Protein AF-A0AAV2HN20-F1 (afdb_monomer_lite)

InterPro domains:
  IPR001752 Kinesin motor domain [PF00225] (9-109)
  IPR001752 Kinesin motor domain [PR00380] (12-30)
  IPR001752 Kinesin motor domain [PR00380] (63-84)
  IPR001752 Kinesin motor domain [PS50067] (1-115)
  IPR027417 P-loop containing nucleoside triphosphate hydrolase [SSF52540] (7-183)
  IPR029329 Domain of unknown function DUF4472 [PF14739] (205-311)
  IPR036961 Kinesin motor domain superfamily [G3DSA:3.40.850.10] (2-135)
  IPR039873 Coiled-coil domain-containing protein 78 [PTHR22106] (111-597)

Foldseek 3Di:
DDDDDQDQPDDDDDDDDAPDLLLLLVPDDDPCVPDDPQNSQLSVLVLVQLQQQLVDVDLPDDGDLPSHPNSVVCVCQFAHADDHDDDDDDDPPDDPSSVVSVVVSVVSNVSHDYDHDRNGPVVVVVVVVVVVVVVCVVPDDDDDDDDDDDDDDDDPPVCVVVVVVVVVVVVVVVVVVVVVVVVVVVVVVVVVVVVVVVVVVVVVVVVVVVVVVVVVVVVVVVVVVVVVVVVVVVVVVVVVVVVVVVVVVVVVVVVVVVVVVVVVVVVVVVVVVVVVVVVVVVVVVVVVVVVVVVVVVVVVVVVVVVVVVVVVVVVVVVVVVVVVCVVVVDPDDDDDDDVVVVVVVVVVVVVVVVVPPPPPCVVPPHPVVVVVVVVVVVVVVVVVVVVVVVVVVVVVVVVVVVVVVVVVVVVVVVVVVVVVVVVVVVVVVVVVVVVVVVVVVVVVVVVVVVVVVVVVVLVVVVVVLVVVVVVVVVVVVVVDPDDDDPVVVVVVVVVVVVVVVVVVVSVVVVVVVVVVVVVVVVVVLVVVVVVLVVVLVVLVVVLVVCVVVPDDPVVSDDDSVVSDDDPVNSQDPVNVVVVVVVVVVVVVVVVVVVVVVVVVVVVVVD

Structure (mmCIF, N/CA/C/O backbone):
data_AF-A0AAV2HN20-F1
#
_entry.id   AF-A0AAV2HN20-F1
#
loop_
_atom_site.group_PDB
_atom_site.id
_atom_site.type_symbol
_atom_site.label_atom_id
_atom_site.label_alt_id
_atom_site.label_comp_id
_atom_site.label_asym_id
_atom_site.label_entity_id
_atom_site.label_seq_id
_atom_site.pdbx_PDB_ins_code
_atom_site.Cartn_x
_atom_site.Cartn_y
_atom_site.Cartn_z
_atom_site.occupancy
_atom_site.B_iso_or_equiv
_atom_site.auth_seq_id
_atom_site.auth_comp_id
_atom_site.auth_asym_id
_atom_site.auth_atom_id
_atom_site.pdbx_PDB_model_num
ATOM 1 N N . SER A 1 1 ? -51.732 -36.218 6.509 1.00 45.31 1 SER A N 1
ATOM 2 C CA . SER A 1 1 ? -50.480 -36.840 6.029 1.00 45.31 1 SER A CA 1
ATOM 3 C C . SER A 1 1 ? -49.815 -35.878 5.059 1.00 45.31 1 SER A C 1
ATOM 5 O O . SER A 1 1 ? -50.533 -35.142 4.400 1.00 45.31 1 SER A O 1
ATOM 7 N N . VAL A 1 2 ? -48.475 -35.893 5.000 1.00 34.56 2 VAL A N 1
ATOM 8 C CA . VAL A 1 2 ? -47.577 -34.918 4.336 1.00 34.56 2 VAL A CA 1
ATOM 9 C C . VAL A 1 2 ? -47.455 -33.627 5.166 1.00 34.56 2 VAL A C 1
ATOM 11 O O . VAL A 1 2 ? -48.389 -32.851 5.270 1.00 34.56 2 VAL A O 1
ATOM 14 N N . GLY A 1 3 ? -46.395 -33.417 5.944 1.00 40.66 3 GLY A N 1
ATOM 15 C CA . GLY A 1 3 ? -44.999 -33.417 5.496 1.00 40.66 3 GLY A CA 1
ATOM 16 C C . GLY A 1 3 ? -44.510 -31.980 5.277 1.00 40.66 3 GLY A C 1
ATOM 17 O O . GLY A 1 3 ? -43.814 -31.716 4.305 1.00 40.66 3 GLY A O 1
ATOM 18 N N . GLY A 1 4 ? -44.934 -31.032 6.124 1.00 44.78 4 GLY A N 1
ATOM 19 C CA . GLY A 1 4 ? -44.390 -29.680 6.102 1.00 44.78 4 GLY A CA 1
ATOM 20 C C . GLY A 1 4 ? -42.937 -29.755 6.539 1.00 44.78 4 GLY A C 1
ATOM 21 O O . GLY A 1 4 ? -42.675 -30.048 7.703 1.00 44.78 4 GLY A O 1
ATOM 22 N N . ASN A 1 5 ? -42.013 -29.567 5.595 1.00 54.75 5 ASN A N 1
ATOM 23 C CA . ASN A 1 5 ? -40.587 -29.516 5.894 1.00 54.75 5 ASN A CA 1
ATOM 24 C C . ASN A 1 5 ? -40.369 -28.544 7.063 1.00 54.75 5 ASN A C 1
ATOM 26 O O . ASN A 1 5 ? -40.836 -27.402 6.969 1.00 54.75 5 ASN A O 1
ATOM 30 N N . PRO A 1 6 ? -39.707 -28.971 8.153 1.00 59.03 6 PRO A N 1
ATOM 31 C CA . PRO A 1 6 ? -39.421 -28.080 9.262 1.00 59.03 6 PRO A CA 1
ATOM 32 C C . PRO A 1 6 ? -38.609 -26.903 8.720 1.00 59.03 6 PRO A C 1
ATOM 34 O O . PRO A 1 6 ? -37.521 -27.085 8.170 1.00 59.03 6 PRO A O 1
ATOM 37 N N . GLN A 1 7 ? -39.176 -25.697 8.792 1.00 63.41 7 GLN A N 1
ATOM 38 C CA . GLN A 1 7 ? -38.479 -24.512 8.313 1.00 63.41 7 GLN A CA 1
ATOM 39 C C . GLN A 1 7 ? -37.255 -24.279 9.209 1.00 63.41 7 GLN A C 1
ATOM 41 O O . GLN A 1 7 ? -37.402 -24.233 10.436 1.00 63.41 7 GLN A O 1
ATOM 46 N N . PRO A 1 8 ? -36.045 -24.163 8.632 1.00 68.31 8 PRO A N 1
ATOM 47 C CA . PRO A 1 8 ? -34.838 -23.951 9.412 1.00 68.31 8 PRO A CA 1
ATOM 48 C C . PRO A 1 8 ? -34.942 -22.607 10.139 1.00 68.31 8 PRO A C 1
ATOM 50 O O . PRO A 1 8 ? -35.094 -21.560 9.515 1.00 68.31 8 PRO A O 1
ATOM 53 N N . TYR A 1 9 ? -34.858 -22.641 11.468 1.00 74.44 9 TYR A N 1
ATOM 54 C CA . TYR A 1 9 ? -34.962 -21.456 12.320 1.00 74.44 9 TYR A CA 1
ATOM 55 C C . TYR A 1 9 ? -33.656 -20.654 12.324 1.00 74.44 9 TYR A C 1
ATOM 57 O O . TYR A 1 9 ? -33.670 -19.426 12.391 1.00 74.44 9 TYR A O 1
ATOM 65 N N . LYS A 1 10 ? -32.507 -21.342 12.267 1.00 80.56 10 LYS A N 1
ATOM 66 C CA . LYS A 1 10 ? -31.189 -20.700 12.336 1.00 80.56 10 LYS A CA 1
ATOM 67 C C . LYS A 1 10 ? -30.100 -21.540 11.669 1.00 80.56 10 LYS A C 1
ATOM 69 O O . LYS A 1 10 ? -29.897 -22.693 12.035 1.00 80.56 10 LYS A O 1
ATOM 74 N N . SER A 1 11 ? -29.340 -20.933 10.761 1.00 87.12 11 SER A N 1
ATOM 75 C CA . SER A 1 11 ? -28.093 -21.498 10.229 1.00 87.12 11 SER A CA 1
ATOM 76 C C . SER A 1 11 ? -26.900 -20.657 10.686 1.00 87.12 11 SER A C 1
ATOM 78 O O . SER A 1 11 ? -27.035 -19.447 10.878 1.00 87.12 11 SER A O 1
ATOM 80 N N . ARG A 1 12 ? -25.743 -21.290 10.897 1.00 88.69 12 ARG A N 1
ATOM 81 C CA . ARG A 1 12 ? -24.490 -20.616 11.257 1.00 88.69 12 ARG A CA 1
ATOM 82 C C . ARG A 1 12 ? -23.382 -21.116 10.339 1.00 88.69 12 ARG A C 1
ATOM 84 O O . ARG A 1 12 ? -23.123 -22.314 10.296 1.00 88.69 12 ARG A O 1
ATOM 91 N N . PHE A 1 13 ? -22.745 -20.190 9.632 1.00 93.12 13 PHE A N 1
ATOM 92 C CA . PHE A 1 13 ? -21.543 -20.448 8.849 1.00 93.12 13 PHE A CA 1
ATOM 93 C C . PHE A 1 13 ? -20.338 -19.902 9.617 1.00 93.12 13 PHE A C 1
ATOM 95 O O . PHE A 1 13 ? -20.300 -18.712 9.928 1.00 93.12 13 PHE A O 1
ATOM 102 N N . THR A 1 14 ? -19.394 -20.776 9.958 1.00 91.81 14 THR A N 1
ATOM 103 C CA . THR A 1 14 ? -18.199 -20.428 10.735 1.00 91.81 14 THR A CA 1
ATOM 104 C C . THR A 1 14 ? -16.963 -20.665 9.870 1.00 91.81 14 THR A C 1
ATOM 106 O O . THR A 1 14 ? -16.759 -21.780 9.392 1.00 91.81 14 THR A O 1
ATOM 109 N N . VAL A 1 15 ? -16.128 -19.637 9.694 1.00 93.88 15 VAL A N 1
ATOM 110 C CA . VAL A 1 15 ? -14.789 -19.761 9.097 1.00 93.88 15 VAL A CA 1
ATOM 111 C C . VAL A 1 15 ? -13.766 -19.695 10.222 1.00 93.88 15 VAL A C 1
ATOM 113 O O . VAL A 1 15 ? -13.830 -18.801 11.065 1.00 93.88 15 VAL A O 1
ATOM 116 N N . VAL A 1 16 ? -12.850 -20.661 10.254 1.00 91.00 16 VAL A N 1
ATOM 117 C CA . VAL A 1 16 ? -11.837 -20.785 11.305 1.00 91.00 16 VAL A CA 1
ATOM 118 C C . VAL A 1 16 ? -10.467 -20.826 10.649 1.00 91.00 16 VAL A C 1
ATOM 120 O O . VAL A 1 16 ? -10.152 -21.774 9.933 1.00 91.00 16 VAL A O 1
ATOM 123 N N . GLU A 1 17 ? -9.655 -19.811 10.920 1.00 90.88 17 GLU A N 1
ATOM 124 C CA . GLU A 1 17 ? -8.234 -19.806 10.589 1.00 90.88 17 GLU A CA 1
ATOM 125 C C . GLU A 1 17 ? -7.448 -20.295 11.809 1.00 90.88 17 GLU A C 1
ATOM 127 O O . GLU A 1 17 ? -7.573 -19.748 12.909 1.00 90.88 17 GLU A O 1
ATOM 132 N N . LEU A 1 18 ? -6.686 -21.377 11.635 1.00 86.62 18 LEU A N 1
ATOM 133 C CA . LEU A 1 18 ? -5.859 -21.944 12.696 1.00 86.62 18 LEU A CA 1
ATOM 134 C C . LEU A 1 18 ? -4.423 -21.410 12.601 1.00 86.62 18 LEU A C 1
ATOM 136 O O . LEU A 1 18 ? -3.933 -21.189 11.495 1.00 86.62 18 LEU A O 1
ATOM 140 N N . PRO A 1 19 ? -3.717 -21.265 13.739 1.00 83.19 19 PRO A N 1
ATOM 141 C CA . PRO A 1 19 ? -2.280 -21.013 13.730 1.00 83.19 19 PRO A CA 1
ATOM 142 C C . PRO A 1 19 ? -1.519 -22.128 13.001 1.00 83.19 19 PRO A C 1
ATOM 144 O O . PRO A 1 19 ? -2.008 -23.256 12.894 1.00 83.19 19 PRO A O 1
ATOM 147 N N . GLY A 1 20 ? -0.295 -21.822 12.569 1.00 83.94 20 GLY A N 1
ATOM 148 C CA . GLY A 1 20 ? 0.574 -22.761 11.861 1.00 83.94 20 GLY A CA 1
ATOM 149 C C . GLY A 1 20 ? 0.699 -24.125 12.553 1.00 83.94 20 GLY A C 1
ATOM 150 O O . GLY A 1 20 ? 1.058 -24.223 13.732 1.00 83.94 20 GLY A O 1
ATOM 151 N N . LEU A 1 21 ? 0.369 -25.190 11.813 1.00 83.75 21 LEU A N 1
ATOM 152 C CA . LEU A 1 21 ? 0.368 -26.573 12.303 1.00 83.75 21 LEU A CA 1
ATOM 153 C C . LEU A 1 21 ? 1.780 -27.163 12.427 1.00 83.75 21 LEU A C 1
ATOM 155 O O . LEU A 1 21 ? 1.935 -28.238 13.006 1.00 83.75 21 LEU A O 1
ATOM 159 N N . GLU A 1 22 ? 2.813 -26.469 11.943 1.00 81.75 22 GLU A N 1
ATOM 160 C CA . GLU A 1 22 ? 4.221 -26.844 12.106 1.00 81.75 22 GLU A CA 1
ATOM 161 C C . GLU A 1 22 ? 4.616 -27.049 13.573 1.00 81.75 22 GLU A C 1
ATOM 163 O O . GLU A 1 22 ? 5.399 -27.942 13.900 1.00 81.75 22 GLU A O 1
ATOM 168 N N . LYS A 1 23 ? 3.948 -26.331 14.478 1.00 74.94 23 LYS A N 1
ATOM 169 C CA . LYS A 1 23 ? 4.130 -26.430 15.931 1.00 74.94 23 LYS A CA 1
ATOM 170 C C . LYS A 1 23 ? 3.710 -27.780 16.517 1.00 74.94 23 LYS A C 1
ATOM 172 O O . LYS A 1 23 ? 4.055 -28.085 17.655 1.00 74.94 23 LYS A O 1
ATOM 177 N N . LEU A 1 24 ? 2.975 -28.605 15.766 1.00 74.00 24 LEU A N 1
ATOM 178 C CA . LEU A 1 24 ? 2.668 -29.982 16.166 1.00 74.00 24 LEU A CA 1
ATOM 179 C C . LEU A 1 24 ? 3.897 -30.899 16.094 1.00 74.00 24 LEU A C 1
ATOM 181 O O . LEU A 1 24 ? 3.928 -31.902 16.805 1.00 74.00 24 LEU A O 1
ATOM 185 N N . ALA A 1 25 ? 4.888 -30.575 15.257 1.00 71.25 25 ALA A N 1
ATOM 186 C CA . ALA A 1 25 ? 6.111 -31.364 15.108 1.00 71.25 25 ALA A CA 1
ATOM 187 C C . ALA A 1 25 ? 7.225 -30.941 16.077 1.00 71.25 25 ALA A C 1
ATOM 189 O O . ALA A 1 25 ? 8.034 -31.771 16.478 1.00 71.25 25 ALA A O 1
ATOM 190 N N . GLU A 1 26 ? 7.235 -29.683 16.520 1.00 65.75 26 GLU A N 1
ATOM 191 C CA . GLU A 1 26 ? 8.276 -29.104 17.387 1.00 65.75 26 GLU A CA 1
ATOM 192 C C . GLU A 1 26 ? 8.159 -29.493 18.878 1.00 65.75 26 GLU A C 1
ATOM 194 O O . GLU A 1 26 ? 8.706 -28.822 19.753 1.00 65.75 26 GLU A O 1
ATOM 199 N N . GLN A 1 27 ? 7.473 -30.596 19.201 1.00 56.12 27 GLN A N 1
ATOM 200 C CA . GLN A 1 27 ? 7.153 -31.020 20.575 1.00 56.12 27 GLN A CA 1
ATOM 201 C C . GLN A 1 27 ? 8.364 -31.295 21.497 1.00 56.12 27 GLN A C 1
ATOM 203 O O . GLN A 1 27 ? 8.161 -31.613 22.668 1.00 56.12 27 GLN A O 1
ATOM 208 N N . SER A 1 28 ? 9.609 -31.176 21.027 1.00 48.34 28 SER A N 1
ATOM 209 C CA . SER A 1 28 ? 10.792 -31.666 21.746 1.00 48.34 28 SER A CA 1
ATOM 210 C C . SER A 1 28 ? 11.990 -30.711 21.839 1.00 48.34 28 SER A C 1
ATOM 212 O O . SER A 1 28 ? 13.103 -31.182 22.069 1.00 48.34 28 SER A O 1
ATOM 214 N N . GLY A 1 29 ? 11.832 -29.387 21.729 1.00 47.12 29 GLY A N 1
ATOM 215 C CA . GLY A 1 29 ? 12.970 -28.507 22.033 1.00 47.12 29 GLY A CA 1
ATOM 216 C C . GLY A 1 29 ? 12.696 -27.010 22.009 1.00 47.12 29 GLY A C 1
ATOM 217 O O . GLY A 1 29 ? 12.015 -26.537 21.115 1.00 47.12 29 GLY A O 1
ATOM 218 N N . TYR A 1 30 ? 13.265 -26.316 23.008 1.00 47.47 30 TYR A N 1
ATOM 219 C CA . TYR A 1 30 ? 13.695 -24.906 23.153 1.00 47.47 30 TYR A CA 1
ATOM 220 C C . TYR A 1 30 ? 12.901 -23.726 22.525 1.00 47.47 30 TYR A C 1
ATOM 222 O O . TYR A 1 30 ? 12.978 -22.623 23.067 1.00 47.47 30 TYR A O 1
ATOM 230 N N . SER A 1 31 ? 12.103 -23.905 21.471 1.00 45.22 31 SER A N 1
ATOM 231 C CA . SER A 1 31 ? 11.290 -22.872 20.805 1.00 45.22 31 SER A CA 1
ATOM 232 C C . SER A 1 31 ? 10.058 -22.433 21.609 1.00 45.22 31 SER A C 1
ATOM 234 O O . SER A 1 31 ? 9.554 -21.331 21.409 1.00 45.22 31 SER A O 1
ATOM 236 N N . ALA A 1 32 ? 9.618 -23.225 22.595 1.00 48.69 32 ALA A N 1
ATOM 237 C CA . ALA A 1 32 ? 8.533 -22.860 23.517 1.00 48.69 32 ALA A CA 1
ATOM 238 C C . ALA A 1 32 ? 8.862 -21.662 24.438 1.00 48.69 32 ALA A C 1
ATOM 240 O O . ALA A 1 32 ? 7.986 -21.176 25.151 1.00 48.69 32 ALA A O 1
ATOM 241 N N . LEU A 1 33 ? 10.121 -21.205 24.459 1.00 46.03 33 LEU A N 1
ATOM 242 C CA . LEU A 1 33 ? 10.569 -20.106 25.315 1.00 46.03 33 LEU A CA 1
ATOM 243 C C . LEU A 1 33 ? 10.270 -18.716 24.720 1.00 46.03 33 LEU A C 1
ATOM 245 O O . LEU A 1 33 ? 10.123 -17.760 25.476 1.00 46.03 33 LEU A O 1
ATOM 249 N N . TRP A 1 34 ? 10.177 -18.599 23.389 1.00 48.34 34 TRP A N 1
ATOM 250 C CA . TRP A 1 34 ? 10.051 -17.305 22.698 1.00 48.34 34 TRP A CA 1
ATOM 251 C C . TRP A 1 34 ? 8.620 -16.964 22.270 1.00 48.34 34 TRP A C 1
ATOM 253 O O . TRP A 1 34 ? 8.273 -15.789 22.177 1.00 48.34 34 TRP A O 1
ATOM 263 N N . GLU A 1 35 ? 7.765 -17.969 22.082 1.00 47.12 35 GLU A N 1
ATOM 264 C CA . GLU A 1 35 ? 6.346 -17.786 21.780 1.00 47.12 35 GLU A CA 1
ATOM 265 C C . GLU A 1 35 ? 5.512 -18.374 22.922 1.00 47.12 35 GLU A C 1
ATOM 267 O O . GLU A 1 35 ? 5.586 -19.565 23.210 1.00 47.12 35 GLU A O 1
ATOM 272 N N . GLY A 1 36 ? 4.762 -17.523 23.627 1.00 52.25 36 GLY A N 1
ATOM 273 C CA . GLY A 1 36 ? 4.195 -17.831 24.943 1.00 52.25 36 GLY A CA 1
ATOM 274 C C . GLY A 1 36 ? 3.396 -19.149 25.060 1.00 52.25 36 GLY A C 1
ATOM 275 O O . GLY A 1 36 ? 2.767 -19.606 24.101 1.00 52.25 36 GLY A O 1
ATOM 276 N N . PRO A 1 37 ? 3.326 -19.730 26.276 1.00 56.84 37 PRO A N 1
ATOM 277 C CA . PRO A 1 37 ? 2.855 -21.100 26.540 1.00 56.84 37 PRO A CA 1
ATOM 278 C C . PRO A 1 37 ? 1.406 -21.403 26.120 1.00 56.84 37 PRO A C 1
ATOM 280 O O . PRO A 1 37 ? 1.032 -22.564 25.988 1.00 56.84 37 PRO A O 1
ATOM 283 N N . GLN A 1 38 ? 0.571 -20.384 25.899 1.00 58.69 38 GLN A N 1
ATOM 284 C CA . GLN A 1 38 ? -0.854 -20.564 25.601 1.00 58.69 38 GLN A CA 1
ATOM 285 C C . GLN A 1 38 ? -1.134 -20.959 24.140 1.00 58.69 38 GLN A C 1
ATOM 287 O O . GLN A 1 38 ? -2.085 -21.701 23.883 1.00 58.69 38 GLN A O 1
ATOM 292 N N . LEU A 1 39 ? -0.325 -20.493 23.179 1.00 58.59 39 LEU A N 1
ATOM 293 C CA . LEU A 1 39 ? -0.576 -20.733 21.750 1.00 58.59 39 LEU A CA 1
ATOM 294 C C . LEU A 1 39 ? -0.242 -22.177 21.352 1.00 58.59 39 LEU A C 1
ATOM 296 O O . LEU A 1 39 ? -1.027 -22.839 20.673 1.00 58.59 39 LEU A O 1
ATOM 300 N N . SER A 1 40 ? 0.887 -22.693 21.838 1.00 68.44 40 SER A N 1
ATOM 301 C CA . SER A 1 40 ? 1.279 -24.095 21.664 1.00 68.44 40 SER A CA 1
ATOM 302 C C . SER A 1 40 ? 0.312 -25.044 22.384 1.00 68.44 40 SER A C 1
ATOM 304 O O . SER A 1 40 ? -0.078 -26.073 21.831 1.00 68.44 40 SER A O 1
ATOM 306 N N . GLN A 1 41 ? -0.179 -24.664 23.568 1.00 79.56 41 GLN A N 1
ATOM 307 C CA . GLN A 1 41 ? -1.162 -25.447 24.320 1.00 79.56 41 GLN A CA 1
ATOM 308 C C . GLN A 1 41 ? -2.502 -25.601 23.582 1.00 79.56 41 GLN A C 1
ATOM 310 O O . GLN A 1 41 ? -3.115 -26.668 23.651 1.00 79.56 41 GLN A O 1
ATOM 315 N N . ALA A 1 42 ? -2.957 -24.579 22.850 1.00 86.12 42 ALA A N 1
ATOM 316 C CA . ALA A 1 42 ? -4.208 -24.647 22.096 1.00 86.12 42 ALA A CA 1
ATOM 317 C C . ALA A 1 42 ? -4.161 -25.680 20.958 1.00 86.12 42 ALA A C 1
ATOM 319 O O . ALA A 1 42 ? -5.096 -26.470 20.817 1.00 86.12 42 ALA A O 1
ATOM 320 N N . LEU A 1 43 ? -3.064 -25.724 20.196 1.00 87.75 43 LEU A N 1
ATOM 321 C CA . LEU A 1 43 ? -2.875 -26.703 19.118 1.00 87.75 43 LEU A CA 1
ATOM 322 C C . LEU A 1 43 ? -2.693 -28.128 19.656 1.00 87.75 43 LEU A C 1
ATOM 324 O O . LEU A 1 43 ? -3.231 -29.079 19.088 1.00 87.75 43 LEU A O 1
ATOM 328 N N . VAL A 1 44 ? -1.997 -28.289 20.784 1.00 85.56 44 VAL A N 1
ATOM 329 C CA . VAL A 1 44 ? -1.857 -29.599 21.440 1.00 85.56 44 VAL A CA 1
ATOM 330 C C . VAL A 1 44 ? -3.207 -30.099 21.959 1.00 85.56 44 VAL A C 1
ATOM 332 O O . VAL A 1 44 ? -3.555 -31.258 21.730 1.00 85.56 44 VAL A O 1
ATOM 335 N N . ALA A 1 45 ? -3.994 -29.237 22.611 1.00 90.12 45 ALA A N 1
ATOM 336 C CA . ALA A 1 45 ? -5.344 -29.577 23.056 1.00 90.12 45 ALA A CA 1
ATOM 337 C C . ALA A 1 45 ? -6.247 -29.953 21.871 1.00 90.12 45 ALA A C 1
ATOM 339 O O . ALA A 1 45 ? -6.972 -30.945 21.944 1.00 90.12 45 ALA A O 1
ATOM 340 N N . LEU A 1 46 ? -6.150 -29.217 20.760 1.00 92.69 46 LEU A N 1
ATOM 341 C CA . LEU A 1 46 ? -6.863 -29.534 19.525 1.00 92.69 46 LEU A CA 1
ATOM 342 C C . LEU A 1 46 ? -6.482 -30.922 18.995 1.00 92.69 46 LEU A C 1
ATOM 344 O O . LEU A 1 46 ? -7.366 -31.729 18.716 1.00 92.69 46 LEU A O 1
ATOM 348 N N . ASN A 1 47 ? -5.188 -31.235 18.911 1.00 91.50 47 ASN A N 1
ATOM 349 C CA . ASN A 1 47 ? -4.722 -32.544 18.454 1.00 91.50 47 ASN A CA 1
ATOM 350 C C . ASN A 1 47 ? -5.208 -33.684 19.370 1.00 91.50 47 ASN A C 1
ATOM 352 O O . ASN A 1 47 ? -5.631 -34.734 18.885 1.00 91.50 47 ASN A O 1
ATOM 356 N N . GLN A 1 48 ? -5.222 -33.473 20.692 1.00 90.75 48 GLN A N 1
ATOM 357 C CA . GLN A 1 48 ? -5.769 -34.444 21.649 1.00 90.75 48 GLN A CA 1
ATOM 358 C C . GLN A 1 48 ? -7.270 -34.678 21.442 1.00 90.75 48 GLN A C 1
ATOM 360 O O . GLN A 1 48 ? -7.710 -35.830 21.440 1.00 90.75 48 GLN A O 1
ATOM 365 N N . VAL A 1 49 ? -8.050 -33.613 21.241 1.00 93.81 49 VAL A N 1
ATOM 366 C CA . VAL A 1 49 ? -9.492 -33.702 20.969 1.00 93.81 49 VAL A CA 1
ATOM 367 C C . VAL A 1 49 ? -9.744 -34.443 19.659 1.00 93.81 49 VAL A C 1
ATOM 369 O O . VAL A 1 49 ? -10.493 -35.415 19.655 1.00 93.81 49 VAL A O 1
ATOM 372 N N . VAL A 1 50 ? -9.070 -34.059 18.571 1.00 93.94 50 VAL A N 1
ATOM 373 C CA . VAL A 1 50 ? -9.207 -34.716 17.259 1.00 93.94 50 VAL A CA 1
ATOM 374 C C . VAL A 1 50 ? -8.826 -36.193 17.341 1.00 93.94 50 VAL A C 1
ATOM 376 O O . VAL A 1 50 ? -9.549 -37.042 16.831 1.00 93.94 50 VAL A O 1
ATOM 379 N N . THR A 1 51 ? -7.740 -36.524 18.038 1.00 92.56 51 THR A N 1
ATOM 380 C CA . THR A 1 51 ? -7.318 -37.919 18.228 1.00 92.56 51 THR A CA 1
ATOM 381 C C . THR A 1 51 ? -8.342 -38.712 19.046 1.00 92.56 51 THR A C 1
ATOM 383 O O . THR A 1 51 ? -8.689 -39.832 18.677 1.00 92.56 51 THR A O 1
ATOM 386 N N . SER A 1 52 ? -8.884 -38.125 20.117 1.00 92.69 52 SER A N 1
ATOM 387 C CA . SER A 1 52 ? -9.908 -38.770 20.953 1.00 92.69 52 SER A CA 1
ATOM 388 C C . SER A 1 52 ? -11.206 -39.007 20.174 1.00 92.69 52 SER A C 1
ATOM 390 O O . SER A 1 52 ? -11.816 -40.070 20.295 1.00 92.69 52 SER A O 1
ATOM 392 N N . LEU A 1 53 ? -11.597 -38.040 19.338 1.00 92.81 53 LEU A N 1
ATOM 393 C CA . LEU A 1 53 ? -12.750 -38.120 18.442 1.00 92.81 53 LEU A CA 1
ATOM 394 C C . LEU A 1 53 ? -12.560 -39.158 17.330 1.00 92.81 53 LEU A C 1
ATOM 396 O O . LEU A 1 53 ? -13.502 -39.870 16.999 1.00 92.81 53 LEU A O 1
ATOM 400 N N . ALA A 1 54 ? -11.354 -39.265 16.774 1.00 91.88 54 ALA A N 1
ATOM 401 C CA . ALA A 1 54 ? -11.029 -40.263 15.760 1.00 91.88 54 ALA A CA 1
ATOM 402 C C . ALA A 1 54 ? -11.096 -41.694 16.324 1.00 91.88 54 ALA A C 1
ATOM 404 O O . ALA A 1 54 ? -11.562 -42.607 15.647 1.00 91.88 54 ALA A O 1
ATOM 405 N N . GLN A 1 55 ? -10.666 -41.889 17.576 1.00 89.06 55 GLN A N 1
ATOM 406 C CA . GLN A 1 55 ? -10.712 -43.189 18.258 1.00 89.06 55 GLN A CA 1
ATOM 407 C C . GLN A 1 55 ? -12.133 -43.607 18.657 1.00 89.06 55 GLN A C 1
ATOM 409 O O . GLN A 1 55 ? -12.451 -44.795 18.656 1.00 89.06 55 GLN A O 1
ATOM 414 N N . HIS A 1 56 ? -12.997 -42.643 18.980 1.00 85.25 56 HIS A N 1
ATOM 415 C CA . HIS A 1 56 ? -14.349 -42.897 19.471 1.00 85.25 56 HIS A CA 1
ATOM 416 C C . HIS A 1 56 ? -15.371 -42.296 18.505 1.00 85.25 56 HIS A C 1
ATOM 418 O O . HIS A 1 56 ? -15.727 -41.128 18.600 1.00 85.25 56 HIS A O 1
ATOM 424 N N . SER A 1 57 ? -15.880 -43.108 17.578 1.00 78.25 57 SER A N 1
ATOM 425 C CA . SER A 1 57 ? -16.859 -42.665 16.570 1.00 78.25 57 SER A CA 1
ATOM 426 C C . SER A 1 57 ? -18.311 -42.577 17.075 1.00 78.25 57 SER A C 1
ATOM 428 O O . SER A 1 57 ? -19.197 -42.194 16.310 1.00 78.25 57 SER A O 1
ATOM 430 N N . TYR A 1 58 ? -18.585 -42.964 18.325 1.00 80.94 58 TYR A N 1
ATOM 431 C CA . TYR A 1 58 ? -19.944 -43.061 18.867 1.00 80.94 58 TYR A CA 1
ATOM 432 C C . TYR A 1 58 ? -20.474 -41.712 19.385 1.00 80.94 58 TYR A C 1
ATOM 434 O O . TYR A 1 58 ? -19.697 -40.905 19.899 1.00 80.94 58 TYR A O 1
ATOM 442 N N . PRO A 1 59 ? -21.783 -41.427 19.266 1.00 75.06 59 PRO A N 1
ATOM 443 C CA . PRO A 1 59 ? -22.367 -40.139 19.654 1.00 75.06 59 PRO A CA 1
ATOM 444 C C . PRO A 1 59 ? -22.380 -39.871 21.170 1.00 75.06 59 PRO A C 1
ATOM 446 O O . PRO A 1 59 ? -22.429 -38.716 21.573 1.00 75.06 59 PRO A O 1
ATOM 449 N N . ASP A 1 60 ? -22.307 -40.907 22.003 1.00 77.31 60 ASP A N 1
ATOM 450 C CA . ASP A 1 60 ? -22.367 -40.869 23.474 1.00 77.31 60 ASP A CA 1
ATOM 451 C C . ASP A 1 60 ? -21.002 -40.666 24.160 1.00 77.31 60 ASP A C 1
ATOM 453 O O . ASP A 1 60 ? -20.898 -40.666 25.387 1.00 77.31 60 ASP A O 1
ATOM 457 N N . ARG A 1 61 ? -19.941 -40.463 23.375 1.00 83.94 61 ARG A N 1
ATOM 458 C CA . ARG A 1 61 ? -18.587 -40.210 23.878 1.00 83.94 61 ARG A CA 1
ATOM 459 C C . ARG A 1 61 ? -18.502 -38.923 24.705 1.00 83.94 61 ARG A C 1
ATOM 461 O O . ARG A 1 61 ? -19.026 -37.876 24.326 1.00 83.94 61 ARG A O 1
ATOM 468 N N . VAL A 1 62 ? -17.739 -38.980 25.794 1.00 85.12 62 VAL A N 1
ATOM 469 C CA . VAL A 1 62 ? -17.405 -37.807 26.611 1.00 85.12 62 VAL A CA 1
ATOM 470 C C . VAL A 1 62 ? -16.024 -37.309 26.203 1.00 85.12 62 VAL A C 1
ATOM 472 O O . VAL A 1 62 ? -15.025 -37.993 26.408 1.00 85.12 62 VAL A O 1
ATOM 475 N N . ILE A 1 63 ? -15.973 -36.116 25.612 1.00 88.81 63 ILE A N 1
ATOM 476 C CA . ILE A 1 63 ? -14.735 -35.477 25.158 1.00 88.81 63 ILE A CA 1
ATOM 477 C C . ILE A 1 63 ? -14.544 -34.183 25.940 1.00 88.81 63 ILE A C 1
ATOM 479 O O . ILE A 1 63 ? -15.458 -33.366 26.050 1.00 88.81 63 ILE A O 1
ATOM 483 N N . ASP A 1 64 ? -13.346 -33.998 26.486 1.00 88.19 64 ASP A N 1
ATOM 484 C CA . ASP A 1 64 ? -12.992 -32.800 27.236 1.00 88.19 64 ASP A CA 1
ATOM 485 C C . ASP A 1 64 ? -12.472 -31.698 26.301 1.00 88.19 64 ASP A C 1
ATOM 487 O O . ASP A 1 64 ? -11.314 -31.697 25.883 1.00 88.19 64 ASP A O 1
ATOM 491 N N . TYR A 1 65 ? -13.339 -30.733 25.994 1.00 91.75 65 TYR A N 1
ATOM 492 C CA . TYR A 1 65 ? -12.990 -29.532 25.229 1.00 91.75 65 TYR A CA 1
ATOM 493 C C . TYR A 1 65 ? -12.466 -28.390 26.119 1.00 91.75 65 TYR A C 1
ATOM 495 O O . TYR A 1 65 ? -12.101 -27.331 25.603 1.00 91.75 65 TYR A O 1
ATOM 503 N N . GLY A 1 66 ? -12.421 -28.579 27.444 1.00 88.75 66 GLY A N 1
ATOM 504 C CA . GLY A 1 66 ? -12.102 -27.551 28.439 1.00 88.75 66 GLY A CA 1
ATOM 505 C C . GLY A 1 66 ? -10.625 -27.163 28.521 1.00 88.75 66 GLY A C 1
ATOM 506 O O . GLY A 1 66 ? -10.304 -26.124 29.095 1.00 88.75 66 GLY A O 1
ATOM 507 N N . LYS A 1 67 ? -9.725 -27.958 27.927 1.00 86.56 67 LYS A N 1
ATOM 508 C CA . LYS A 1 67 ? -8.268 -27.743 27.998 1.00 86.56 67 LYS A CA 1
ATOM 509 C C . LYS A 1 67 ? -7.774 -26.490 27.271 1.00 86.56 67 LYS A C 1
ATOM 511 O O . LYS A 1 67 ? -6.689 -26.007 27.581 1.00 86.56 67 LYS A O 1
ATOM 516 N N . SER A 1 68 ? -8.533 -25.971 26.307 1.00 88.81 68 SER A N 1
ATOM 517 C CA . SER A 1 68 ? -8.238 -24.709 25.629 1.00 88.81 68 SER A CA 1
ATOM 518 C C . SER A 1 68 ? -9.519 -23.959 25.265 1.00 88.81 68 SER A C 1
ATOM 520 O O . SER A 1 68 ? -10.576 -24.545 25.032 1.00 88.81 68 SER A O 1
ATOM 522 N N . ILE A 1 69 ? -9.419 -22.632 25.177 1.00 88.81 69 ILE A N 1
ATOM 523 C CA . ILE A 1 69 ? -10.492 -21.788 24.641 1.00 88.81 69 ILE A CA 1
ATOM 524 C C . ILE A 1 69 ? -10.806 -22.189 23.192 1.00 88.81 69 ILE A C 1
ATOM 526 O O . ILE A 1 69 ? -11.980 -22.261 22.838 1.00 88.81 69 ILE A O 1
ATOM 530 N N . LEU A 1 70 ? -9.786 -22.517 22.386 1.00 89.81 70 LEU A N 1
ATOM 531 C CA . LEU A 1 70 ? -9.951 -22.932 20.987 1.00 89.81 70 LEU A CA 1
ATOM 532 C C . LEU A 1 70 ? -10.849 -24.169 20.879 1.00 89.81 70 LEU A C 1
ATOM 534 O O . LEU A 1 70 ? -11.853 -24.155 20.176 1.00 89.81 70 LEU A O 1
ATOM 538 N N . THR A 1 71 ? -10.524 -25.224 21.629 1.00 92.19 71 THR A N 1
ATOM 539 C CA . THR A 1 71 ? -11.306 -26.467 21.640 1.00 92.19 71 THR A CA 1
ATOM 540 C C . THR A 1 71 ? -12.722 -26.245 22.150 1.00 92.19 71 THR A C 1
ATOM 542 O O . THR A 1 71 ? -13.651 -26.844 21.621 1.00 92.19 71 THR A O 1
ATOM 545 N N . ARG A 1 72 ? -12.917 -25.343 23.120 1.00 91.50 72 ARG A N 1
ATOM 546 C CA . ARG A 1 72 ? -14.253 -25.014 23.634 1.00 91.50 72 ARG A CA 1
ATOM 547 C C . ARG A 1 72 ? -15.107 -24.282 22.600 1.00 91.50 72 ARG A C 1
ATOM 549 O O . ARG A 1 72 ? -16.313 -24.493 22.549 1.00 91.50 72 ARG A O 1
ATOM 556 N N . LEU A 1 73 ? -14.492 -23.414 21.799 1.00 91.50 73 LEU A N 1
ATOM 557 C CA . LEU A 1 73 ? -15.179 -22.704 20.722 1.00 91.50 73 LEU A CA 1
ATOM 558 C C . LEU A 1 73 ? -15.551 -23.639 19.569 1.00 91.50 73 LEU A C 1
ATOM 560 O O . LEU A 1 73 ? -16.612 -23.454 18.990 1.00 91.50 73 LEU A O 1
ATOM 564 N N . LEU A 1 74 ? -14.716 -24.644 19.291 1.00 93.06 74 LEU A N 1
ATOM 565 C CA . LEU A 1 74 ? -14.897 -25.605 18.198 1.00 93.06 74 LEU A CA 1
ATOM 566 C C . LEU A 1 74 ? -15.696 -26.857 18.586 1.00 93.06 74 LEU A C 1
ATOM 568 O O . LEU A 1 74 ? -15.666 -27.855 17.868 1.00 93.06 74 LEU A O 1
ATOM 572 N N . GLN A 1 75 ? -16.381 -26.849 19.730 1.00 91.88 75 GLN A N 1
ATOM 573 C CA . GLN A 1 75 ? -17.102 -28.022 20.228 1.00 91.88 75 GLN A CA 1
ATOM 574 C C . GLN A 1 75 ? -18.237 -28.463 19.285 1.00 91.88 75 GLN A C 1
ATOM 576 O O . GLN A 1 75 ? -18.505 -29.656 19.163 1.00 91.88 75 GLN A O 1
ATOM 581 N N . GLU A 1 76 ? -18.895 -27.519 18.607 1.00 89.94 76 GLU A N 1
ATOM 582 C CA . GLU A 1 76 ? -19.950 -27.834 17.633 1.00 89.94 76 GLU A CA 1
ATOM 583 C C . GLU A 1 76 ? -19.352 -28.279 16.292 1.00 89.94 76 GLU A C 1
ATOM 585 O O . GLU A 1 76 ? -19.849 -29.201 15.644 1.00 89.94 76 GLU A O 1
ATOM 590 N N . GLU A 1 77 ? -18.254 -27.642 15.892 1.00 93.69 77 GLU A N 1
ATOM 591 C CA . GLU A 1 77 ? -17.543 -27.859 14.637 1.00 93.69 77 GLU A CA 1
ATOM 592 C C . GLU A 1 77 ? -16.776 -29.195 14.628 1.00 93.69 77 GLU A C 1
ATOM 594 O O . GLU A 1 77 ? -16.622 -29.812 13.572 1.00 93.69 77 GLU A O 1
ATOM 599 N N . LEU A 1 78 ? -16.326 -29.691 15.783 1.00 92.44 78 LEU A N 1
ATOM 600 C CA . LEU A 1 78 ? -15.586 -30.948 15.916 1.00 92.44 78 LEU A CA 1
ATOM 601 C C . LEU A 1 78 ? -16.355 -31.935 16.788 1.00 92.44 78 LEU A C 1
ATOM 603 O O . LEU A 1 78 ? -16.227 -31.940 18.009 1.00 92.44 78 LEU A O 1
ATOM 607 N N . GLY A 1 79 ? -17.112 -32.821 16.150 1.00 89.88 79 GLY A N 1
ATOM 608 C CA . GLY A 1 79 ? -17.874 -33.881 16.798 1.00 89.88 79 GLY A CA 1
ATOM 609 C C . GLY A 1 79 ? -19.307 -33.513 17.197 1.00 89.88 79 GLY A C 1
ATOM 610 O O . GLY A 1 79 ? -19.981 -34.370 17.774 1.00 89.88 79 GLY A O 1
ATOM 611 N N . GLY A 1 80 ? -19.761 -32.293 16.897 1.00 91.19 80 GLY A N 1
ATOM 612 C CA . GLY A 1 80 ? -21.079 -31.763 17.257 1.00 91.19 80 GLY A CA 1
ATOM 613 C C . GLY A 1 80 ? -22.024 -31.556 16.067 1.00 91.19 80 GLY A C 1
ATOM 614 O O . GLY A 1 80 ? -21.966 -32.281 15.065 1.00 91.19 80 GLY A O 1
ATOM 615 N N . ASN A 1 81 ? -22.926 -30.577 16.194 1.00 90.75 81 ASN A N 1
ATOM 616 C CA . ASN A 1 81 ? -23.959 -30.265 15.205 1.00 90.75 81 ASN A CA 1
ATOM 617 C C . ASN A 1 81 ? -23.444 -29.267 14.150 1.00 90.75 81 ASN A C 1
ATOM 619 O O . ASN A 1 81 ? -23.824 -28.093 14.127 1.00 90.75 81 ASN A O 1
ATOM 623 N N . CYS A 1 82 ? -22.550 -29.729 13.271 1.00 93.06 82 CYS A N 1
ATOM 624 C CA . CYS A 1 82 ? -21.983 -28.903 12.206 1.00 93.06 82 CYS A CA 1
ATOM 625 C C . CYS A 1 82 ? -21.562 -29.728 10.982 1.00 93.06 82 CYS A C 1
ATOM 627 O O . CYS A 1 82 ? -21.021 -30.829 11.111 1.00 93.06 82 CYS A O 1
ATOM 629 N N . HIS A 1 83 ? -21.750 -29.171 9.784 1.00 93.19 83 HIS A N 1
ATOM 630 C CA . HIS A 1 83 ? -21.095 -29.665 8.576 1.00 93.19 83 HIS A CA 1
ATOM 631 C C . HIS A 1 83 ? -19.703 -29.045 8.459 1.00 93.19 83 HIS A C 1
ATOM 633 O O . HIS A 1 83 ? -19.561 -27.907 8.016 1.00 93.19 83 HIS A O 1
ATOM 639 N N . THR A 1 84 ? -18.680 -29.811 8.826 1.00 94.25 84 THR A N 1
ATOM 640 C CA . THR A 1 84 ? -17.303 -29.311 8.888 1.00 94.25 84 THR A CA 1
ATOM 641 C C . THR A 1 84 ? -16.499 -29.745 7.674 1.00 94.25 84 THR A C 1
ATOM 643 O O . THR A 1 84 ? -16.511 -30.911 7.279 1.00 94.25 84 THR A O 1
ATOM 646 N N . ARG A 1 85 ? -15.775 -28.791 7.086 1.00 93.88 85 ARG A N 1
ATOM 647 C CA . ARG A 1 85 ? -14.760 -29.029 6.057 1.00 93.88 85 ARG A CA 1
ATOM 648 C C . ARG A 1 85 ? -13.463 -28.369 6.497 1.00 93.88 85 ARG A C 1
ATOM 650 O O . ARG A 1 85 ? -13.486 -27.237 6.966 1.00 93.88 85 ARG A O 1
ATOM 657 N N . ALA A 1 86 ? -12.353 -29.074 6.322 1.00 92.00 86 ALA A N 1
ATOM 658 C CA . ALA A 1 86 ? -11.023 -28.554 6.597 1.00 92.00 86 ALA A CA 1
ATOM 659 C C . ALA A 1 86 ? -10.261 -28.382 5.281 1.00 92.00 86 ALA A C 1
ATOM 661 O O . ALA A 1 86 ? -10.200 -29.310 4.473 1.00 92.00 86 ALA A O 1
ATOM 662 N N . LEU A 1 87 ? -9.689 -27.197 5.078 1.00 93.19 87 LEU A N 1
ATOM 663 C CA . LEU A 1 87 ? -8.738 -26.914 4.009 1.00 93.19 87 LEU A CA 1
ATOM 664 C C . LEU A 1 87 ? -7.354 -26.807 4.647 1.00 93.19 87 LEU A C 1
ATOM 666 O O . LEU A 1 87 ? -7.156 -26.005 5.555 1.00 93.19 87 LEU A O 1
ATOM 670 N N . ILE A 1 88 ? -6.420 -27.647 4.206 1.00 90.06 88 ILE A N 1
ATOM 671 C CA . ILE A 1 88 ? -5.090 -27.750 4.807 1.00 90.06 88 ILE A CA 1
ATOM 672 C C . ILE A 1 88 ? -4.061 -27.425 3.732 1.00 90.06 88 ILE A C 1
ATOM 674 O O . ILE A 1 88 ? -3.948 -28.134 2.733 1.00 90.06 88 ILE A O 1
ATOM 678 N N . CYS A 1 89 ? -3.328 -26.335 3.941 1.00 88.88 89 CYS A N 1
ATOM 679 C CA . CYS A 1 89 ? -2.302 -25.851 3.028 1.00 88.88 89 CYS A CA 1
ATOM 680 C C . CYS A 1 89 ? -0.935 -26.394 3.453 1.00 88.88 89 CYS A C 1
ATOM 682 O O . CYS A 1 89 ? -0.513 -26.195 4.591 1.00 88.88 89 CYS A O 1
ATOM 684 N N . LEU A 1 90 ? -0.234 -27.064 2.537 1.00 85.62 90 LEU A N 1
ATOM 685 C CA . LEU A 1 90 ? 1.112 -27.591 2.763 1.00 85.62 90 LEU A CA 1
ATOM 686 C C . LEU A 1 90 ? 2.120 -26.801 1.928 1.00 85.62 90 LEU A C 1
ATOM 688 O O . LEU A 1 90 ? 1.899 -26.580 0.737 1.00 85.62 90 LEU A O 1
ATOM 692 N N . LYS A 1 91 ? 3.239 -26.399 2.539 1.00 84.06 91 LYS A N 1
ATOM 693 C CA . LYS A 1 91 ? 4.343 -25.752 1.823 1.00 84.06 91 LYS A CA 1
ATOM 694 C C . LYS A 1 91 ? 5.291 -26.827 1.261 1.00 84.06 91 LYS A C 1
ATOM 696 O O . LYS A 1 91 ? 5.669 -27.731 2.004 1.00 84.06 91 LYS A O 1
ATOM 701 N N . PRO A 1 92 ? 5.716 -26.738 -0.015 1.00 77.25 92 PRO A N 1
ATOM 702 C CA . PRO A 1 92 ? 6.555 -27.763 -0.648 1.00 77.25 92 PRO A CA 1
ATOM 703 C C . PRO A 1 92 ? 7.964 -27.912 -0.038 1.00 77.25 92 PRO A C 1
ATOM 705 O O . PRO A 1 92 ? 8.591 -28.946 -0.223 1.00 77.25 92 PRO A O 1
ATOM 708 N N . GLU A 1 93 ? 8.455 -26.919 0.709 1.00 75.12 93 GLU A N 1
ATOM 709 C CA . GLU A 1 93 ? 9.809 -26.887 1.298 1.00 75.12 93 GLU A CA 1
ATOM 710 C C . GLU A 1 93 ? 9.839 -27.197 2.810 1.00 75.12 93 GLU A C 1
ATOM 712 O O . GLU A 1 93 ? 10.835 -26.938 3.485 1.00 75.12 93 GLU A O 1
ATOM 717 N N . SER A 1 94 ? 8.741 -27.691 3.389 1.00 77.56 94 SER A N 1
ATOM 718 C CA . SER A 1 94 ? 8.677 -28.004 4.823 1.00 77.56 94 SER A CA 1
ATOM 719 C C . SER A 1 94 ? 9.511 -29.239 5.188 1.00 77.56 94 SER A C 1
ATOM 721 O O . SER A 1 94 ? 9.644 -30.175 4.401 1.00 77.56 94 SER A O 1
ATOM 723 N N . SER A 1 95 ? 10.048 -29.273 6.412 1.00 81.81 95 SER A N 1
ATOM 724 C CA . SER A 1 95 ? 10.787 -30.432 6.929 1.00 81.81 95 SER A CA 1
ATOM 725 C C . SER A 1 95 ? 9.917 -31.700 6.949 1.00 81.81 95 SER A C 1
ATOM 727 O O . SER A 1 95 ? 8.708 -31.645 7.195 1.00 81.81 95 SER A O 1
ATOM 729 N N . GLY A 1 96 ? 10.537 -32.862 6.708 1.00 82.81 96 GLY A N 1
ATOM 730 C CA . GLY A 1 96 ? 9.828 -34.147 6.627 1.00 82.81 96 GLY A CA 1
ATOM 731 C C . GLY A 1 96 ? 9.039 -34.503 7.894 1.00 82.81 96 GLY A C 1
ATOM 732 O O . GLY A 1 96 ? 7.924 -35.023 7.800 1.00 82.81 96 GLY A O 1
ATOM 733 N N . ASP A 1 97 ? 9.561 -34.154 9.071 1.00 82.62 97 ASP A N 1
ATOM 734 C CA . ASP A 1 97 ? 8.894 -34.382 10.360 1.00 82.62 97 ASP A CA 1
ATOM 735 C C . ASP A 1 97 ? 7.626 -33.533 10.506 1.00 82.62 97 ASP A C 1
ATOM 737 O O . ASP A 1 97 ? 6.577 -34.038 10.918 1.00 82.62 97 ASP A O 1
ATOM 741 N N . THR A 1 98 ? 7.689 -32.269 10.078 1.00 84.12 98 THR A N 1
ATOM 742 C CA . THR A 1 98 ? 6.548 -31.349 10.065 1.00 84.12 98 THR A CA 1
ATOM 743 C C . THR A 1 98 ? 5.445 -31.837 9.143 1.00 84.12 98 THR A C 1
ATOM 745 O O . THR A 1 98 ? 4.290 -31.944 9.560 1.00 84.12 98 THR A O 1
ATOM 748 N N . VAL A 1 99 ? 5.794 -32.216 7.914 1.00 88.56 99 VAL A N 1
ATOM 749 C CA . VAL A 1 99 ? 4.822 -32.766 6.959 1.00 88.56 99 VAL A CA 1
ATOM 750 C C . VAL A 1 99 ? 4.191 -34.046 7.513 1.00 88.56 99 VAL A C 1
ATOM 752 O O . VAL A 1 99 ? 2.974 -34.209 7.456 1.00 88.56 99 VAL A O 1
ATOM 755 N N . THR A 1 100 ? 4.985 -34.927 8.126 1.00 88.38 100 THR A N 1
ATOM 756 C CA . THR A 1 100 ? 4.487 -36.176 8.720 1.00 88.38 100 THR A CA 1
ATOM 757 C C . THR A 1 100 ? 3.515 -35.920 9.874 1.00 88.38 100 THR A C 1
ATOM 759 O O . THR A 1 100 ? 2.470 -36.572 9.953 1.00 88.38 100 THR A O 1
ATOM 762 N N . ALA A 1 101 ? 3.824 -34.977 10.768 1.00 86.94 101 ALA A N 1
ATOM 763 C CA . ALA A 1 101 ? 2.942 -34.612 11.876 1.00 86.94 101 ALA A CA 1
ATOM 764 C C . ALA A 1 101 ? 1.612 -34.028 11.373 1.00 86.94 101 ALA A C 1
ATOM 766 O O . ALA A 1 101 ? 0.545 -34.439 11.838 1.00 86.94 101 ALA A O 1
ATOM 767 N N . ILE A 1 102 ? 1.668 -33.139 10.375 1.00 90.00 102 ILE A N 1
ATOM 768 C CA . ILE A 1 102 ? 0.473 -32.545 9.768 1.00 90.00 102 ILE A CA 1
ATOM 769 C C . ILE A 1 102 ? -0.370 -33.627 9.087 1.00 90.00 102 ILE A C 1
ATOM 771 O O . ILE A 1 102 ? -1.571 -33.698 9.332 1.00 90.00 102 ILE A O 1
ATOM 775 N N . LEU A 1 103 ? 0.229 -34.521 8.297 1.00 90.62 103 LEU A N 1
ATOM 776 C CA . LEU A 1 103 ? -0.505 -35.603 7.629 1.00 90.62 103 LEU A CA 1
ATOM 777 C C . LEU A 1 103 ? -1.154 -36.578 8.623 1.00 90.62 103 LEU A C 1
ATOM 779 O O . LEU A 1 103 ? -2.291 -37.000 8.406 1.00 90.62 103 LEU A O 1
ATOM 783 N N . LYS A 1 104 ? -0.490 -36.896 9.743 1.00 90.81 104 LYS A N 1
ATOM 784 C CA . LYS A 1 104 ? -1.093 -37.691 10.830 1.00 90.81 104 LYS A CA 1
ATOM 785 C C . LYS A 1 104 ? -2.309 -36.989 11.434 1.00 90.81 104 LYS A C 1
ATOM 787 O O . LYS A 1 104 ? -3.344 -37.625 11.632 1.00 90.81 104 LYS A O 1
ATOM 792 N N . PHE A 1 105 ? -2.205 -35.684 11.683 1.00 92.00 105 PHE A N 1
ATOM 793 C CA . PHE A 1 105 ? -3.332 -34.880 12.149 1.00 92.00 105 PHE A CA 1
ATOM 794 C C . PHE A 1 105 ? -4.483 -34.873 11.130 1.00 92.00 105 PHE A C 1
ATOM 796 O O . PHE A 1 105 ? -5.626 -35.117 11.512 1.00 92.00 105 PHE A O 1
ATOM 803 N N . CYS A 1 106 ? -4.188 -34.691 9.837 1.00 93.00 106 CYS A N 1
ATOM 804 C CA . CYS A 1 106 ? -5.176 -34.747 8.753 1.00 93.00 106 CYS A CA 1
ATOM 805 C C . CYS A 1 106 ? -5.912 -36.089 8.727 1.00 93.00 106 CYS A C 1
ATOM 807 O O . CYS A 1 106 ? -7.136 -36.126 8.614 1.00 93.00 106 CYS A O 1
ATOM 809 N N . ASN A 1 107 ? -5.167 -37.190 8.855 1.00 93.31 107 ASN A N 1
ATOM 810 C CA . ASN A 1 107 ? -5.732 -38.532 8.867 1.00 93.31 107 ASN A CA 1
ATOM 811 C C . ASN A 1 107 ? -6.698 -38.722 10.043 1.00 93.31 107 ASN A C 1
ATOM 813 O O . ASN A 1 107 ? -7.793 -39.234 9.844 1.00 93.31 107 ASN A O 1
ATOM 817 N N . ASN A 1 108 ? -6.335 -38.266 11.245 1.00 93.81 108 ASN A N 1
ATOM 818 C CA . ASN A 1 108 ? -7.231 -38.336 12.401 1.00 93.81 108 ASN A CA 1
ATOM 819 C C . ASN A 1 108 ? -8.460 -37.440 12.213 1.00 93.81 108 ASN A C 1
ATOM 821 O O . ASN A 1 108 ? -9.579 -37.868 12.486 1.00 93.81 108 ASN A O 1
ATOM 825 N N . LEU A 1 109 ? -8.272 -36.223 11.698 1.00 93.69 109 LEU A N 1
ATOM 826 C CA . LEU A 1 109 ? -9.361 -35.281 11.452 1.00 93.69 109 LEU A CA 1
ATOM 827 C C . LEU A 1 109 ? -10.384 -35.833 10.452 1.00 93.69 109 LEU A C 1
ATOM 829 O O . LEU A 1 109 ? -11.583 -35.672 10.659 1.00 93.69 109 LEU A O 1
ATOM 833 N N . ALA A 1 110 ? -9.928 -36.542 9.418 1.00 93.31 110 ALA A N 1
ATOM 834 C CA . ALA A 1 110 ? -10.798 -37.188 8.438 1.00 93.31 110 ALA A CA 1
ATOM 835 C C . ALA A 1 110 ? -11.682 -38.300 9.036 1.00 93.31 110 ALA A C 1
ATOM 837 O O . ALA A 1 110 ? -12.731 -38.610 8.474 1.00 93.31 110 ALA A O 1
ATOM 838 N N . GLN A 1 111 ? -11.284 -38.890 10.169 1.00 92.44 111 GLN A N 1
ATOM 839 C CA . GLN A 1 111 ? -12.068 -39.916 10.868 1.00 92.44 111 GLN A CA 1
ATOM 840 C C . GLN A 1 111 ? -13.099 -39.329 11.842 1.00 92.44 111 GLN A C 1
ATOM 842 O O . GLN A 1 111 ? -13.951 -40.060 12.352 1.00 92.44 111 GLN A O 1
ATOM 847 N N . VAL A 1 112 ? -13.047 -38.023 12.121 1.00 93.31 112 VAL A N 1
ATOM 848 C CA . VAL A 1 112 ? -13.988 -37.371 13.037 1.00 93.31 112 VAL A CA 1
ATOM 849 C C . VAL A 1 112 ? -15.380 -37.326 12.410 1.00 93.31 112 VAL A C 1
ATOM 851 O O . VAL A 1 112 ? -15.577 -36.784 11.323 1.00 93.31 112 VAL A O 1
ATOM 854 N N . LYS A 1 113 ? -16.371 -37.866 13.127 1.00 92.06 113 LYS A N 1
ATOM 855 C CA . LYS A 1 113 ? -17.778 -37.842 12.715 1.00 92.06 113 LYS A CA 1
ATOM 856 C C . LYS A 1 113 ? -18.549 -36.753 13.452 1.00 92.06 113 LYS A C 1
ATOM 858 O O . LYS A 1 113 ? -18.599 -36.742 14.682 1.00 92.06 113 LYS A O 1
ATOM 863 N N . ASN A 1 114 ? -19.191 -35.885 12.676 1.00 92.69 114 ASN A N 1
ATOM 864 C CA . ASN A 1 114 ? -20.153 -34.904 13.168 1.00 92.69 114 ASN A CA 1
ATOM 865 C C . ASN A 1 114 ? -21.584 -35.423 13.016 1.00 92.69 114 ASN A C 1
ATOM 867 O O . ASN A 1 114 ? -21.854 -36.308 12.201 1.00 92.69 114 ASN A O 1
ATOM 871 N N . PHE A 1 115 ? -22.503 -34.823 13.769 1.00 91.25 115 PHE A N 1
ATOM 872 C CA . PHE A 1 115 ? -23.916 -35.199 13.807 1.00 91.25 115 PHE A CA 1
ATOM 873 C C . PHE A 1 115 ? -24.794 -33.981 13.480 1.00 91.25 115 PHE A C 1
ATOM 875 O O . PHE A 1 115 ? -25.508 -33.482 14.352 1.00 91.25 115 PHE A O 1
ATOM 882 N N . PRO A 1 116 ? -24.706 -33.450 12.245 1.00 91.19 116 PRO A N 1
ATOM 883 C CA . PRO A 1 116 ? -25.471 -32.281 11.841 1.00 91.19 116 PRO A CA 1
ATOM 884 C C . PRO A 1 116 ? -26.970 -32.598 11.790 1.00 91.19 116 PRO A C 1
ATOM 886 O O . PRO A 1 116 ? -27.387 -33.611 11.224 1.00 91.19 116 PRO A O 1
ATOM 889 N N . ILE A 1 117 ? -27.780 -31.704 12.350 1.00 88.62 117 ILE A N 1
ATOM 890 C CA . ILE A 1 117 ? -29.242 -31.738 12.305 1.00 88.62 117 ILE A CA 1
ATOM 891 C C . ILE A 1 117 ? -29.783 -30.426 11.730 1.00 88.62 117 ILE A C 1
ATOM 893 O O . ILE A 1 117 ? -29.138 -29.377 11.792 1.00 88.62 117 ILE A O 1
ATOM 897 N N . VAL A 1 118 ? -31.000 -30.464 11.187 1.00 88.38 118 VAL A N 1
ATOM 898 C CA . VAL A 1 118 ? -31.709 -29.238 10.802 1.00 88.38 118 VAL A CA 1
ATOM 899 C C . VAL A 1 118 ? -32.118 -28.507 12.078 1.00 88.38 118 VAL A C 1
ATOM 901 O O . VAL A 1 118 ? -32.879 -29.030 12.887 1.00 88.38 118 VAL A O 1
ATOM 904 N N . ASN A 1 119 ? -31.603 -27.292 12.263 1.00 87.38 119 ASN A N 1
ATOM 905 C CA . ASN A 1 119 ? -31.909 -26.443 13.415 1.00 87.38 119 ASN A CA 1
ATOM 906 C C . ASN A 1 119 ? -33.298 -25.811 13.268 1.00 87.38 119 ASN A C 1
ATOM 908 O O . ASN A 1 119 ? -33.426 -24.622 12.960 1.00 87.38 119 ASN A O 1
ATOM 912 N N . ASP A 1 120 ? -34.334 -26.615 13.455 1.00 88.12 120 ASP A N 1
ATOM 913 C CA . ASP A 1 120 ? -35.722 -26.178 13.477 1.00 88.12 120 ASP A CA 1
ATOM 914 C C . ASP A 1 120 ? -36.164 -25.727 14.883 1.00 88.12 120 ASP A C 1
ATOM 916 O O . ASP A 1 120 ? -35.403 -25.734 15.860 1.00 88.12 120 ASP A O 1
ATOM 920 N N . THR A 1 121 ? -37.412 -25.280 14.990 1.00 83.00 121 THR A N 1
ATOM 921 C CA . THR A 1 121 ? -38.000 -24.835 16.260 1.00 83.00 121 THR A CA 1
ATOM 922 C C . THR A 1 121 ? -38.126 -25.973 17.278 1.00 83.00 121 THR A C 1
ATOM 924 O O . THR A 1 121 ? -37.997 -25.731 18.480 1.00 83.00 121 THR A O 1
ATOM 927 N N . PHE A 1 122 ? -38.313 -27.217 16.826 1.00 84.75 122 PHE A N 1
ATOM 928 C CA . PHE A 1 122 ? -38.407 -28.393 17.693 1.00 84.75 122 PHE A CA 1
ATOM 929 C C . PHE A 1 122 ? -37.055 -28.754 18.320 1.00 84.75 122 PHE A C 1
ATOM 931 O O . PHE A 1 122 ? -36.984 -28.962 19.535 1.00 84.75 122 PHE A O 1
ATOM 938 N N . ALA A 1 123 ? -35.975 -28.750 17.538 1.00 83.38 123 ALA A N 1
ATOM 939 C CA . ALA A 1 123 ? -34.608 -28.954 18.008 1.00 83.38 123 ALA A CA 1
ATOM 940 C C . ALA A 1 123 ? -34.205 -27.879 19.030 1.00 83.38 123 ALA A C 1
ATOM 942 O O . ALA A 1 123 ? -33.636 -28.197 20.078 1.00 83.38 123 ALA A O 1
ATOM 943 N N . GLN A 1 124 ? -34.569 -26.614 18.784 1.00 81.56 124 GLN A N 1
ATOM 944 C CA . GLN A 1 124 ? -34.363 -25.521 19.745 1.00 81.56 124 GLN A CA 1
ATOM 945 C C . GLN A 1 124 ? -35.150 -25.719 21.046 1.00 81.56 124 GLN A C 1
ATOM 947 O O . GLN A 1 124 ? -34.605 -25.534 22.141 1.00 81.56 124 GLN A O 1
ATOM 952 N N . GLY A 1 125 ? -36.418 -26.127 20.949 1.00 82.81 125 GLY A N 1
ATOM 953 C CA . GLY A 1 125 ? -37.252 -26.432 22.111 1.00 82.81 125 GLY A CA 1
ATOM 954 C C . GLY A 1 125 ? -36.672 -27.567 22.958 1.00 82.81 125 GLY A C 1
ATOM 955 O O . GLY A 1 125 ? -36.570 -27.439 24.181 1.00 82.81 125 GLY A O 1
ATOM 956 N N . LEU A 1 126 ? -36.209 -28.642 22.315 1.00 84.81 126 LEU A N 1
ATOM 957 C CA . LEU A 1 126 ? -35.594 -29.787 22.988 1.00 84.81 126 LEU A CA 1
ATOM 958 C C . LEU A 1 126 ? -34.265 -29.417 23.666 1.00 84.81 126 LEU A C 1
ATOM 960 O O . LEU A 1 126 ? -34.020 -29.824 24.806 1.00 84.81 126 LEU A O 1
ATOM 964 N N . LEU A 1 127 ? -33.430 -28.604 23.011 1.00 82.75 127 LEU A N 1
ATOM 965 C CA . LEU A 1 127 ? -32.178 -28.103 23.586 1.00 82.75 127 LEU A CA 1
ATOM 966 C C . LEU A 1 127 ? -32.444 -27.222 24.817 1.00 82.75 127 LEU A C 1
ATOM 968 O O . LEU A 1 127 ? -31.789 -27.371 25.851 1.00 82.75 127 LEU A O 1
ATOM 972 N N . THR A 1 128 ? -33.441 -26.340 24.728 1.00 83.31 128 THR A N 1
ATOM 973 C CA . THR A 1 128 ? -33.852 -25.452 25.827 1.00 83.31 128 THR A CA 1
ATOM 974 C C . THR A 1 128 ? -34.392 -26.253 27.009 1.00 83.31 128 THR A C 1
ATOM 976 O O . THR A 1 128 ? -33.967 -26.039 28.147 1.00 83.31 128 THR A O 1
ATOM 979 N N . GLN A 1 129 ? -35.255 -27.240 26.748 1.00 86.00 129 GLN A N 1
ATOM 980 C CA . GLN A 1 129 ? -35.773 -28.140 27.778 1.00 86.00 129 GLN A CA 1
ATOM 981 C C . GLN A 1 129 ? -34.648 -28.949 28.443 1.00 86.00 129 GLN A C 1
ATOM 983 O O . GLN A 1 129 ? -34.637 -29.095 29.666 1.00 86.00 129 GLN A O 1
ATOM 988 N N . SER A 1 130 ? -33.687 -29.450 27.663 1.00 79.69 130 SER A N 1
ATOM 989 C CA . SER A 1 130 ? -32.551 -30.221 28.185 1.00 79.69 130 SER A CA 1
ATOM 990 C C . SER A 1 130 ? -31.653 -29.371 29.088 1.00 79.69 130 SER A C 1
ATOM 992 O O . SER A 1 130 ? -31.273 -29.813 30.172 1.00 79.69 130 SER A O 1
ATOM 994 N N . ARG A 1 131 ? -31.386 -28.115 28.705 1.00 82.69 131 ARG A N 1
ATOM 995 C CA . ARG A 1 131 ? -30.646 -27.153 29.542 1.00 82.69 131 ARG A CA 1
ATOM 996 C C . ARG A 1 131 ? -31.389 -26.820 30.836 1.00 82.69 131 ARG A C 1
ATOM 998 O O . ARG A 1 131 ? -30.769 -26.793 31.896 1.00 82.69 131 ARG A O 1
ATOM 1005 N N . ALA A 1 132 ? -32.707 -26.621 30.768 1.00 78.44 132 ALA A N 1
ATOM 1006 C CA . ALA A 1 132 ? -33.535 -26.366 31.946 1.00 78.44 132 ALA A CA 1
ATOM 1007 C C . ALA A 1 132 ? -33.536 -27.558 32.920 1.00 78.44 132 ALA A C 1
ATOM 1009 O O . ALA A 1 132 ? -33.358 -27.365 34.121 1.00 78.44 132 ALA A O 1
ATOM 1010 N N . LYS A 1 133 ? -33.655 -28.793 32.410 1.00 82.06 133 LYS A N 1
ATOM 1011 C CA . LYS A 1 133 ? -33.551 -30.025 33.216 1.00 82.06 133 LYS A CA 1
ATOM 1012 C C . LYS A 1 133 ? -32.176 -30.165 33.876 1.00 82.06 133 LYS A C 1
ATOM 1014 O O . LYS A 1 133 ? -32.107 -30.494 35.056 1.00 82.06 133 LYS A O 1
ATOM 1019 N N . PHE A 1 134 ? -31.098 -29.863 33.150 1.00 77.69 134 PHE A N 1
ATOM 1020 C CA . PHE A 1 134 ? -29.738 -29.869 33.697 1.00 77.69 134 PHE A CA 1
ATOM 1021 C C . PHE A 1 134 ? -29.556 -28.838 34.825 1.00 77.69 134 PHE A C 1
ATOM 1023 O O . PHE A 1 134 ? -28.974 -29.150 35.862 1.00 77.69 134 PHE A O 1
ATOM 1030 N N . LEU A 1 135 ? -30.097 -27.626 34.658 1.00 77.62 135 LEU A N 1
ATOM 1031 C CA . LEU A 1 135 ? -30.074 -26.579 35.686 1.00 77.62 135 LEU A CA 1
ATOM 1032 C C . LEU A 1 135 ? -30.916 -26.956 36.915 1.00 77.62 135 LEU A C 1
ATOM 1034 O O . LEU A 1 135 ? -30.449 -26.796 38.039 1.00 77.62 135 LEU A O 1
ATOM 1038 N N . ALA A 1 136 ? -32.117 -27.506 36.719 1.00 75.62 136 ALA A N 1
ATOM 1039 C CA . ALA A 1 136 ? -33.002 -27.927 37.806 1.00 75.62 136 ALA A CA 1
ATOM 1040 C C . ALA A 1 136 ? -32.402 -29.073 38.641 1.00 75.62 136 ALA A C 1
ATOM 1042 O O . ALA A 1 136 ? -32.431 -29.021 39.871 1.00 75.62 136 ALA A O 1
ATOM 1043 N N . ALA A 1 137 ? -31.781 -30.063 37.990 1.00 75.50 137 ALA A N 1
ATOM 1044 C CA . ALA A 1 137 ? -31.064 -31.143 38.671 1.00 75.50 137 ALA A CA 1
ATOM 1045 C C . ALA A 1 137 ? -29.883 -30.628 39.517 1.00 75.50 137 ALA A C 1
ATOM 1047 O O . ALA A 1 137 ? -29.514 -31.250 40.509 1.00 75.50 137 ALA A O 1
ATOM 1048 N N . LYS A 1 138 ? -29.319 -29.469 39.157 1.00 69.06 138 LYS A N 1
ATOM 1049 C CA . LYS A 1 138 ? -28.226 -28.821 39.887 1.00 69.06 138 LYS A CA 1
ATOM 1050 C C . LYS A 1 138 ? -28.700 -27.985 41.092 1.00 69.06 138 LYS A C 1
ATOM 1052 O O . LYS A 1 138 ? -27.865 -27.642 41.922 1.00 69.06 138 LYS A O 1
ATOM 1057 N N . LEU A 1 139 ? -30.001 -27.670 41.204 1.00 59.78 139 LEU A N 1
ATOM 1058 C CA . LEU A 1 139 ? -30.579 -26.796 42.248 1.00 59.78 139 LEU A CA 1
ATOM 1059 C C . LEU A 1 139 ? -31.546 -27.485 43.245 1.00 59.78 139 LEU A C 1
ATOM 1061 O O . LEU A 1 139 ? -31.829 -26.911 44.291 1.00 59.78 139 LEU A O 1
ATOM 1065 N N . GLY A 1 140 ? -32.079 -28.678 42.959 1.00 48.50 140 GLY A N 1
ATOM 1066 C CA . GLY A 1 140 ? -33.274 -29.230 43.631 1.00 48.50 140 GLY A CA 1
ATOM 1067 C C . GLY A 1 140 ? -33.119 -30.050 44.927 1.00 48.50 140 GLY A C 1
ATOM 1068 O O . GLY A 1 140 ? -34.000 -30.858 45.213 1.00 48.50 140 GLY A O 1
ATOM 1069 N N . GLY A 1 141 ? -32.056 -29.909 45.721 1.00 41.53 141 GLY A N 1
ATOM 1070 C CA . GLY A 1 141 ? -31.944 -30.620 47.007 1.00 41.53 141 GLY A CA 1
ATOM 1071 C C . GLY A 1 141 ? -32.388 -29.765 48.201 1.00 41.53 141 GLY A C 1
ATOM 1072 O O . GLY A 1 141 ? -31.641 -28.854 48.535 1.00 41.53 141 GLY A O 1
ATOM 1073 N N . VAL A 1 142 ? -33.548 -30.066 48.829 1.00 37.03 142 VAL A N 1
ATOM 1074 C CA . VAL A 1 142 ? -33.914 -29.934 50.281 1.00 37.03 142 VAL A CA 1
ATOM 1075 C C . VAL A 1 142 ? -35.437 -29.680 50.533 1.00 37.03 142 VAL A C 1
ATOM 1077 O O . VAL A 1 142 ? -35.963 -28.623 50.210 1.00 37.03 142 VAL A O 1
ATOM 1080 N N . SER A 1 143 ? -36.080 -30.684 51.170 1.00 35.75 143 SER A N 1
ATOM 1081 C CA . SER A 1 143 ? -37.218 -30.777 52.142 1.00 35.75 143 SER A CA 1
ATOM 1082 C C . SER A 1 143 ? -38.525 -29.954 52.107 1.00 35.75 143 SER A C 1
ATOM 1084 O O . SER A 1 143 ? -38.490 -28.736 51.985 1.00 35.75 143 SER A O 1
ATOM 1086 N N . HIS A 1 144 ? -39.641 -30.621 52.500 1.00 30.50 144 HIS A N 1
ATOM 1087 C CA . HIS A 1 144 ? -40.684 -30.145 53.457 1.00 30.50 144 HIS A CA 1
ATOM 1088 C C . HIS A 1 144 ? -41.602 -31.283 53.999 1.00 30.50 144 HIS A C 1
ATOM 1090 O O . HIS A 1 144 ? -42.076 -32.099 53.213 1.00 30.50 144 HIS A O 1
ATOM 1096 N N . THR A 1 145 ? -41.928 -31.287 55.310 1.00 34.47 145 THR A N 1
ATOM 1097 C CA . THR A 1 145 ? -43.036 -32.066 55.934 1.00 34.47 145 THR A CA 1
ATOM 1098 C C . THR A 1 145 ? -43.625 -31.393 57.193 1.00 34.47 145 THR A C 1
ATOM 1100 O O . THR A 1 145 ? -42.852 -30.980 58.054 1.00 34.47 145 THR A O 1
ATOM 1103 N N . MET A 1 146 ? -44.969 -31.441 57.317 1.00 28.33 146 MET A N 1
ATOM 1104 C CA . MET A 1 146 ? -45.843 -31.605 58.516 1.00 28.33 146 MET A CA 1
ATOM 1105 C C . MET A 1 146 ? -46.963 -30.562 58.748 1.00 28.33 146 MET A C 1
ATOM 1107 O O . MET A 1 146 ? -46.775 -29.362 58.585 1.00 28.33 146 MET A O 1
ATOM 1111 N N . SER A 1 147 ? -48.134 -31.077 59.164 1.00 28.81 147 SER A N 1
ATOM 1112 C CA . SER A 1 147 ? -49.400 -30.388 59.490 1.00 28.81 147 SER A CA 1
ATOM 1113 C C . SER A 1 147 ? -49.983 -30.904 60.824 1.00 28.81 147 SER A C 1
ATOM 1115 O O . SER A 1 147 ? -49.686 -32.021 61.238 1.00 28.81 147 SER A O 1
ATOM 1117 N N . SER A 1 148 ? -50.809 -30.064 61.458 1.00 31.39 148 SER A N 1
ATOM 1118 C CA . SER A 1 148 ? -51.358 -30.064 62.833 1.00 31.39 148 SER A CA 1
ATOM 1119 C C . SER A 1 148 ? -52.786 -30.652 62.964 1.00 31.39 148 SER A C 1
ATOM 1121 O O . SER A 1 148 ? -53.499 -30.739 61.965 1.00 31.39 148 SER A O 1
ATOM 1123 N N . THR A 1 149 ? -53.229 -30.967 64.197 1.00 30.75 149 THR A N 1
ATOM 1124 C CA . THR A 1 149 ? -54.638 -31.230 64.595 1.00 30.75 149 THR A CA 1
ATOM 1125 C C . THR A 1 149 ? -54.981 -30.642 65.981 1.00 30.75 149 THR A C 1
ATOM 1127 O O . THR A 1 149 ? -54.120 -30.611 66.859 1.00 30.75 149 THR A O 1
ATOM 1130 N N . ALA A 1 150 ? -56.243 -30.226 66.187 1.00 31.69 150 ALA A N 1
ATOM 1131 C CA . ALA A 1 150 ? -56.809 -29.578 67.393 1.00 31.69 150 ALA A CA 1
ATOM 1132 C C . ALA A 1 150 ? -58.257 -30.121 67.713 1.00 31.69 150 ALA A C 1
ATOM 1134 O O . ALA A 1 150 ? -58.720 -30.963 66.944 1.00 31.69 150 ALA A O 1
ATOM 1135 N N . PRO A 1 151 ? -58.972 -29.717 68.806 1.00 52.28 151 PRO A N 1
ATOM 1136 C CA . PRO A 1 151 ? -59.681 -30.600 69.771 1.00 52.28 151 PRO A CA 1
ATOM 1137 C C . PRO A 1 151 ? -61.211 -30.311 69.982 1.00 52.28 151 PRO A C 1
ATOM 1139 O O . PRO A 1 151 ? -61.806 -29.585 69.193 1.00 52.28 151 PRO A O 1
ATOM 1142 N N . TYR A 1 152 ? -61.858 -30.872 71.034 1.00 32.81 152 TYR A N 1
ATOM 1143 C CA . TYR A 1 152 ? -63.331 -30.900 71.287 1.00 32.81 152 TYR A CA 1
ATOM 1144 C C . TYR A 1 152 ? -63.779 -30.588 72.760 1.00 32.81 152 TYR A C 1
ATOM 1146 O O . TYR A 1 152 ? -63.239 -31.204 73.673 1.00 32.81 152 TYR A O 1
ATOM 1154 N N . GLY A 1 153 ? -64.830 -29.747 72.953 1.00 39.78 153 GLY A N 1
ATOM 1155 C CA . GLY A 1 153 ? -66.041 -29.935 73.829 1.00 39.78 153 GLY A CA 1
ATOM 1156 C C . GLY A 1 153 ? -66.172 -29.378 75.297 1.00 39.78 153 GLY A C 1
ATOM 1157 O O . GLY A 1 153 ? -65.174 -29.416 75.997 1.00 39.78 153 GLY A O 1
ATOM 1158 N N . PRO A 1 154 ? -67.375 -28.927 75.803 1.00 53.06 154 PRO A N 1
ATOM 1159 C CA . PRO A 1 154 ? -67.593 -27.790 76.770 1.00 53.06 154 PRO A CA 1
ATOM 1160 C C . PRO A 1 154 ? -68.472 -28.023 78.068 1.00 53.06 154 PRO A C 1
ATOM 1162 O O . PRO A 1 154 ? -69.040 -29.103 78.208 1.00 53.06 154 PRO A O 1
ATOM 1165 N N . ASP A 1 155 ? -68.637 -27.022 78.988 1.00 37.38 155 ASP A N 1
ATOM 1166 C CA . ASP A 1 155 ? -69.598 -27.006 80.154 1.00 37.38 155 ASP A CA 1
ATOM 1167 C C . ASP A 1 155 ? -70.006 -25.584 80.697 1.00 37.38 155 ASP A C 1
ATOM 1169 O O . ASP A 1 155 ? -69.253 -24.892 81.394 1.00 37.38 155 ASP A O 1
ATOM 1173 N N . MET A 1 156 ? -71.275 -25.197 80.476 1.00 48.81 156 MET A N 1
ATOM 1174 C CA . MET A 1 156 ? -71.780 -23.832 80.190 1.00 48.81 156 MET A CA 1
ATOM 1175 C C . MET A 1 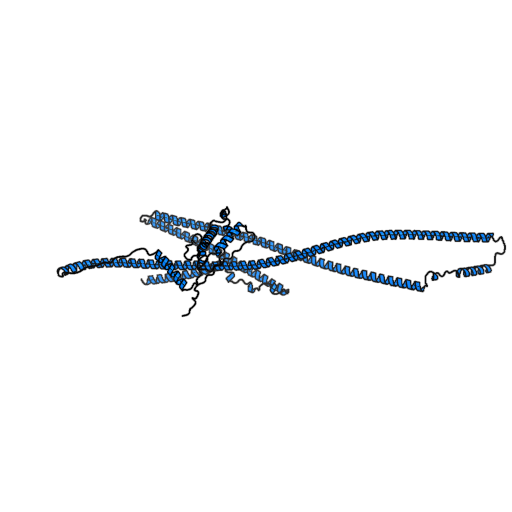156 ? -71.974 -22.821 81.357 1.00 48.81 156 MET A C 1
ATOM 1177 O O . MET A 1 156 ? -72.282 -21.654 81.107 1.00 48.81 156 MET A O 1
ATOM 1181 N N . GLY A 1 157 ? -71.811 -23.198 82.631 1.00 49.47 157 GLY A N 1
ATOM 1182 C CA . GLY A 1 157 ? -72.063 -22.293 83.783 1.00 49.47 157 GLY A CA 1
ATOM 1183 C C . GLY A 1 157 ? -70.804 -21.645 84.372 1.00 49.47 157 GLY A C 1
ATOM 1184 O O . GLY A 1 157 ? -70.768 -20.446 84.664 1.00 49.47 157 GLY A O 1
ATOM 1185 N N . SER A 1 158 ? -69.736 -22.442 84.477 1.00 51.34 158 SER A N 1
ATOM 1186 C CA . SER A 1 158 ? -68.364 -21.945 84.641 1.00 51.34 158 SER A CA 1
ATOM 1187 C C . SER A 1 158 ? -67.903 -21.217 83.378 1.00 51.34 158 SER A C 1
ATOM 1189 O O . SER A 1 158 ? -67.131 -20.264 83.471 1.00 51.34 158 SER A O 1
ATOM 1191 N N . ASP A 1 159 ? -68.465 -21.594 82.225 1.00 50.78 159 ASP A N 1
ATOM 1192 C CA . ASP A 1 159 ? -68.163 -21.018 80.929 1.00 50.78 159 ASP A CA 1
ATOM 1193 C C . ASP A 1 159 ? -68.508 -19.542 80.830 1.00 50.78 159 ASP A C 1
ATOM 1195 O O . ASP A 1 159 ? -67.802 -18.875 80.127 1.00 50.78 159 ASP A O 1
ATOM 1199 N N . ILE A 1 160 ? -69.461 -18.915 81.522 1.00 55.03 160 ILE A N 1
ATOM 1200 C CA . ILE A 1 160 ? -69.623 -17.454 81.304 1.00 55.03 160 ILE A CA 1
ATOM 1201 C C . ILE A 1 160 ? -68.418 -16.670 81.853 1.00 55.03 160 ILE A C 1
ATOM 1203 O O . ILE A 1 160 ? -67.898 -15.778 81.183 1.00 55.03 160 ILE A O 1
ATOM 1207 N N . ARG A 1 161 ? -67.910 -17.038 83.038 1.00 59.47 161 ARG A N 1
ATOM 1208 C CA . ARG A 1 161 ? -66.684 -16.432 83.593 1.00 59.47 161 ARG A CA 1
ATOM 1209 C C . ARG A 1 161 ? -65.434 -16.977 82.907 1.00 59.47 161 ARG A C 1
ATOM 1211 O O . ARG A 1 161 ? -64.504 -16.212 82.662 1.00 59.47 161 ARG A O 1
ATOM 1218 N N . ARG A 1 162 ? -65.410 -18.265 82.552 1.00 62.75 162 ARG A N 1
ATOM 1219 C CA . ARG A 1 162 ? -64.306 -18.887 81.810 1.00 62.75 162 ARG A CA 1
ATOM 1220 C C . ARG A 1 162 ? -64.225 -18.351 80.386 1.00 62.75 162 ARG A C 1
ATOM 1222 O O . ARG A 1 162 ? -63.142 -17.961 80.020 1.00 62.75 162 ARG A O 1
ATOM 1229 N N . LEU A 1 163 ? -65.337 -18.173 79.676 1.00 61.00 163 LEU A N 1
ATOM 1230 C CA . LEU A 1 163 ? -65.492 -17.492 78.380 1.00 61.00 163 LEU A CA 1
ATOM 1231 C C . LEU A 1 163 ? -65.215 -15.999 78.488 1.00 61.00 163 LEU A C 1
ATOM 1233 O O . LEU A 1 163 ? -64.756 -15.432 77.511 1.00 61.00 163 LEU A O 1
ATOM 1237 N N . GLN A 1 164 ? -65.474 -15.324 79.614 1.00 69.31 164 GLN A N 1
ATOM 1238 C CA . GLN A 1 164 ? -65.023 -13.935 79.809 1.00 69.31 164 GLN A CA 1
ATOM 1239 C C . GLN A 1 164 ? -63.502 -13.860 79.972 1.00 69.31 164 GLN A C 1
ATOM 1241 O O . GLN A 1 164 ? -62.865 -12.996 79.373 1.00 69.31 164 GLN A O 1
ATOM 1246 N N . THR A 1 165 ? -62.917 -14.782 80.738 1.00 75.12 165 THR A N 1
ATOM 1247 C CA . THR A 1 165 ? -61.462 -14.871 80.941 1.00 75.12 165 THR A CA 1
ATOM 1248 C C . THR A 1 165 ? -60.761 -15.361 79.669 1.00 75.12 165 THR A C 1
ATOM 1250 O O . THR A 1 165 ? -59.749 -14.799 79.271 1.00 75.12 165 THR A O 1
ATOM 1253 N N . GLU A 1 166 ? -61.345 -16.329 78.964 1.00 75.12 166 GLU A N 1
ATOM 1254 C CA . GLU A 1 166 ? -60.956 -16.790 77.633 1.00 75.12 166 GLU A CA 1
ATOM 1255 C C . GLU A 1 166 ? -61.163 -15.688 76.613 1.00 75.12 166 GLU A C 1
ATOM 1257 O O . GLU A 1 166 ? -60.284 -15.519 75.799 1.00 75.12 166 GLU A O 1
ATOM 1262 N N . ASN A 1 167 ? -62.226 -14.880 76.646 1.00 72.75 167 ASN A N 1
ATOM 1263 C CA . ASN A 1 167 ? -62.354 -13.736 75.733 1.00 72.75 167 ASN A CA 1
ATOM 1264 C C . ASN A 1 167 ? -61.244 -12.709 75.960 1.00 72.75 167 ASN A C 1
ATOM 1266 O O . ASN A 1 167 ? -60.783 -12.090 75.007 1.00 72.75 167 ASN A O 1
ATOM 1270 N N . LEU A 1 168 ? -60.806 -12.524 77.206 1.00 81.06 168 LEU A N 1
ATOM 1271 C CA . LEU A 1 168 ? -59.679 -11.659 77.553 1.00 81.06 168 LEU A CA 1
ATOM 1272 C C . LEU A 1 168 ? -58.346 -12.243 77.068 1.00 81.06 168 LEU A C 1
ATOM 1274 O O . LEU A 1 168 ? -57.570 -11.540 76.427 1.00 81.06 168 LEU A O 1
ATOM 1278 N N . VAL A 1 169 ? -58.108 -13.535 77.304 1.00 83.69 169 VAL A N 1
ATOM 1279 C CA . VAL A 1 169 ? -56.915 -14.253 76.822 1.00 83.69 169 VAL A CA 1
ATOM 1280 C C . VAL A 1 169 ? -56.905 -14.350 75.295 1.00 83.69 169 VAL A C 1
ATOM 1282 O O . VAL A 1 169 ? -55.866 -14.156 74.677 1.00 83.69 169 VAL A O 1
ATOM 1285 N N . LEU A 1 170 ? -58.053 -14.597 74.671 1.00 79.25 170 LEU A N 1
ATOM 1286 C CA . LEU A 1 170 ? -58.240 -14.617 73.224 1.00 79.25 170 LEU A CA 1
ATOM 1287 C C . LEU A 1 170 ? -58.046 -13.224 72.643 1.00 79.25 170 LEU A C 1
ATOM 1289 O O . LEU A 1 170 ? -57.469 -13.132 71.571 1.00 79.25 170 LEU A O 1
ATOM 1293 N N . LYS A 1 171 ? -58.450 -12.147 73.333 1.00 80.31 171 LYS A N 1
ATOM 1294 C CA . LYS A 1 171 ? -58.113 -10.770 72.938 1.00 80.31 171 LYS A CA 1
ATOM 1295 C C . LYS A 1 171 ? -56.609 -10.512 72.978 1.00 80.31 171 LYS A C 1
ATOM 1297 O O . LYS A 1 171 ? -56.091 -10.024 71.981 1.00 80.31 171 LYS A O 1
ATOM 1302 N N . ASP A 1 172 ? -55.913 -10.887 74.055 1.00 83.69 172 ASP A N 1
ATOM 1303 C CA . ASP A 1 172 ? -54.445 -10.750 74.147 1.00 83.69 172 ASP A CA 1
ATOM 1304 C C . ASP A 1 172 ? -53.736 -11.591 73.071 1.00 83.69 172 ASP A C 1
ATOM 1306 O O . ASP A 1 172 ? -52.803 -11.137 72.408 1.00 83.69 172 ASP A O 1
ATOM 1310 N N . GLN A 1 173 ? -54.218 -12.812 72.822 1.00 84.25 173 GLN A N 1
ATOM 1311 C CA . GLN A 1 173 ? -53.725 -13.654 71.734 1.00 84.25 173 GLN A CA 1
ATOM 1312 C C . GLN A 1 173 ? -54.020 -13.045 70.362 1.00 84.25 173 GLN A C 1
ATOM 1314 O O . GLN A 1 173 ? -53.152 -13.106 69.495 1.00 84.25 173 GLN A O 1
ATOM 1319 N N . ASN A 1 174 ? -55.188 -12.430 70.159 1.00 81.31 174 ASN A N 1
ATOM 1320 C CA . ASN A 1 174 ? -55.522 -11.751 68.909 1.00 81.31 174 ASN A CA 1
ATOM 1321 C C . ASN A 1 174 ? -54.643 -10.520 68.693 1.00 81.31 174 ASN A C 1
ATOM 1323 O O . ASN A 1 174 ? -54.160 -10.332 67.584 1.00 81.31 174 ASN A O 1
ATOM 1327 N N . GLU A 1 175 ? -54.373 -9.727 69.731 1.00 86.56 175 GLU A N 1
ATOM 1328 C CA . GLU A 1 175 ? -53.432 -8.603 69.655 1.00 86.56 175 GLU A CA 1
ATOM 1329 C C . GLU A 1 175 ? -52.010 -9.087 69.345 1.00 86.56 175 GLU A C 1
ATOM 1331 O O . GLU A 1 175 ? -51.340 -8.537 68.471 1.00 86.56 175 GLU A O 1
ATOM 1336 N N . ARG A 1 176 ? -51.548 -10.177 69.973 1.00 86.38 176 ARG A N 1
ATOM 1337 C CA . ARG A 1 176 ? -50.247 -10.795 69.646 1.00 86.38 176 ARG A CA 1
ATOM 1338 C C . ARG A 1 176 ? -50.201 -11.349 68.225 1.00 86.38 176 ARG A C 1
ATOM 1340 O O . ARG A 1 176 ? -49.159 -11.265 67.571 1.00 86.38 176 ARG A O 1
ATOM 1347 N N . LEU A 1 177 ? -51.290 -11.952 67.756 1.00 84.50 177 LEU A N 1
ATOM 1348 C CA . LEU A 1 177 ? -51.408 -12.461 66.392 1.00 84.50 177 LEU A CA 1
ATOM 1349 C C . LEU A 1 177 ? -51.466 -11.315 65.383 1.00 84.50 177 LEU A C 1
ATOM 1351 O O . LEU A 1 177 ? -50.801 -11.418 64.359 1.00 84.50 177 LEU A O 1
ATOM 1355 N N . GLN A 1 178 ? -52.154 -10.214 65.689 1.00 86.06 178 GLN A N 1
ATOM 1356 C CA . GLN A 1 178 ? -52.152 -8.990 64.885 1.00 86.06 178 GLN A CA 1
ATOM 1357 C C . GLN A 1 178 ? -50.755 -8.374 64.818 1.00 86.06 178 GLN A C 1
ATOM 1359 O O . GLN A 1 178 ? -50.261 -8.131 63.725 1.00 86.06 178 GLN A O 1
ATOM 1364 N N . LEU A 1 179 ? -50.048 -8.252 65.943 1.00 89.50 179 LEU A N 1
ATOM 1365 C CA . LEU A 1 179 ? -48.655 -7.790 65.964 1.00 89.50 179 LEU A CA 1
ATOM 1366 C C . LEU A 1 179 ? -47.728 -8.694 65.140 1.00 89.50 179 LEU A C 1
ATOM 1368 O O . LEU A 1 179 ? -46.852 -8.207 64.425 1.00 89.50 179 LEU A O 1
ATOM 1372 N N . ARG A 1 180 ? -47.905 -10.019 65.209 1.00 89.81 180 ARG A N 1
ATOM 1373 C CA . ARG A 1 180 ? -47.149 -10.960 64.366 1.00 89.81 180 ARG A CA 1
ATOM 1374 C C . ARG A 1 180 ? -47.528 -10.849 62.896 1.00 89.81 180 ARG A C 1
ATOM 1376 O O . ARG A 1 180 ? -46.638 -10.965 62.057 1.00 89.81 180 ARG A O 1
ATOM 1383 N N . LEU A 1 181 ? -48.804 -10.634 62.589 1.00 89.75 181 LEU A N 1
ATOM 1384 C CA . LEU A 1 181 ? -49.296 -10.427 61.233 1.00 89.75 181 LEU A CA 1
ATOM 1385 C C . LEU A 1 181 ? -48.721 -9.134 60.651 1.00 89.75 181 LEU A C 1
ATOM 1387 O O . LEU A 1 181 ? -48.239 -9.162 59.525 1.00 89.75 181 LEU A O 1
ATOM 1391 N N . ASP A 1 182 ? -48.653 -8.058 61.432 1.00 87.94 182 ASP A N 1
ATOM 1392 C CA . ASP A 1 182 ? -48.026 -6.792 61.042 1.00 87.94 182 ASP A CA 1
ATOM 1393 C C . ASP A 1 182 ? -46.519 -6.954 60.830 1.00 87.94 182 ASP A C 1
ATOM 1395 O O . ASP A 1 182 ? -45.965 -6.481 59.838 1.00 87.94 182 ASP A O 1
ATOM 1399 N N . GLN A 1 183 ? -45.832 -7.688 61.709 1.00 90.44 183 GLN A N 1
ATOM 1400 C CA . GLN A 1 183 ? -44.413 -8.007 61.524 1.00 90.44 183 GLN A CA 1
ATOM 1401 C C . GLN A 1 183 ? -44.166 -8.862 60.274 1.00 90.44 183 GLN A C 1
ATOM 1403 O O . GLN A 1 183 ? -43.196 -8.626 59.552 1.00 90.44 183 GLN A O 1
ATOM 1408 N N . LEU A 1 184 ? -45.019 -9.854 60.009 1.00 86.19 184 LEU A N 1
ATOM 1409 C CA . LEU A 1 184 ? -44.961 -10.674 58.797 1.00 86.19 184 LEU A CA 1
ATOM 1410 C C . LEU A 1 184 ? -45.272 -9.848 57.551 1.00 86.19 184 LEU A C 1
ATOM 1412 O O . LEU A 1 184 ? -44.544 -9.964 56.573 1.00 86.19 184 LEU A O 1
ATOM 1416 N N . SER A 1 185 ? -46.284 -8.986 57.605 1.00 90.19 185 SER A N 1
ATOM 1417 C CA . SER A 1 185 ? -46.672 -8.078 56.525 1.00 90.19 185 SER A CA 1
ATOM 1418 C C . SER A 1 185 ? -45.533 -7.116 56.181 1.00 90.19 185 SER A C 1
ATOM 1420 O O . SER A 1 185 ? -45.146 -7.004 55.020 1.00 90.19 185 SER A O 1
ATOM 1422 N N . ASN A 1 186 ? -44.883 -6.532 57.191 1.00 91.25 186 ASN A N 1
ATOM 1423 C CA . ASN A 1 186 ? -43.709 -5.675 57.008 1.00 91.25 186 ASN A CA 1
ATOM 1424 C C . ASN A 1 186 ? -42.515 -6.437 56.413 1.00 91.25 186 ASN A C 1
ATOM 1426 O O . ASN A 1 186 ? -41.853 -5.938 55.502 1.00 91.25 186 ASN A O 1
ATOM 1430 N N . LYS A 1 187 ? -42.254 -7.670 56.871 1.00 91.69 187 LYS A N 1
ATOM 1431 C CA . LYS A 1 187 ? -41.209 -8.528 56.284 1.00 91.69 187 LYS A CA 1
ATOM 1432 C C . LYS A 1 187 ? -41.528 -8.902 54.837 1.00 91.69 187 LYS A C 1
ATOM 1434 O O . LYS A 1 187 ? -40.634 -8.841 54.001 1.00 91.69 187 LYS A O 1
ATOM 1439 N N . PHE A 1 188 ? -42.778 -9.239 54.523 1.00 89.44 188 PHE A N 1
ATOM 1440 C CA . PHE A 1 188 ? -43.225 -9.486 53.151 1.00 89.44 188 PHE A CA 1
ATOM 1441 C C . PHE A 1 188 ? -43.088 -8.236 52.280 1.00 89.44 188 PHE A C 1
ATOM 1443 O O . PHE A 1 188 ? -42.633 -8.350 51.146 1.00 89.44 188 PHE A O 1
ATOM 1450 N N . GLY A 1 189 ? -43.394 -7.051 52.815 1.00 91.25 189 GLY A N 1
ATOM 1451 C CA . GLY A 1 189 ? -43.182 -5.771 52.141 1.00 91.25 189 GLY A CA 1
ATOM 1452 C C . GLY A 1 189 ? -41.706 -5.509 51.826 1.00 91.25 189 GLY A C 1
ATOM 1453 O O . GLY A 1 189 ? -41.374 -5.162 50.696 1.00 91.25 189 GLY A O 1
ATOM 1454 N N . HIS A 1 190 ? -40.800 -5.751 52.778 1.00 90.50 190 HIS A N 1
ATOM 1455 C CA . HIS A 1 190 ? -39.351 -5.661 52.544 1.00 90.50 190 HIS A CA 1
ATOM 1456 C C . HIS A 1 190 ? -38.831 -6.706 51.553 1.00 90.50 190 HIS A C 1
ATOM 1458 O O . HIS A 1 190 ? -38.027 -6.380 50.682 1.00 90.50 190 HIS A O 1
ATOM 1464 N N . VAL A 1 191 ? -39.288 -7.956 51.637 1.00 90.69 191 VAL A N 1
ATOM 1465 C CA . VAL A 1 191 ? -38.914 -8.999 50.668 1.00 90.69 191 VAL A CA 1
ATOM 1466 C C . VAL A 1 191 ? -39.448 -8.665 49.270 1.00 90.69 191 VAL A C 1
ATOM 1468 O O . VAL A 1 191 ? -38.757 -8.888 48.280 1.00 90.69 191 VAL A O 1
ATOM 1471 N N . ALA A 1 192 ? -40.645 -8.085 49.166 1.00 88.81 192 ALA A N 1
ATOM 1472 C CA . ALA A 1 192 ? -41.195 -7.627 47.896 1.00 88.81 192 ALA A CA 1
ATOM 1473 C C . ALA A 1 192 ? -40.384 -6.459 47.311 1.00 88.81 192 ALA A C 1
ATOM 1475 O O . ALA A 1 192 ? -40.027 -6.529 46.139 1.00 88.81 192 ALA A O 1
ATOM 1476 N N . SER A 1 193 ? -40.033 -5.449 48.120 1.00 90.00 193 SER A N 1
ATOM 1477 C CA . SER A 1 193 ? -39.203 -4.315 47.677 1.00 90.00 193 SER A CA 1
ATOM 1478 C C . SER A 1 193 ? -37.801 -4.765 47.259 1.00 90.00 193 SER A C 1
ATOM 1480 O O . SER A 1 193 ? -37.352 -4.447 46.164 1.00 90.00 193 SER A O 1
ATOM 1482 N N . THR A 1 194 ? -37.128 -5.585 48.065 1.00 91.69 194 THR A N 1
ATOM 1483 C CA . THR A 1 194 ? -35.793 -6.095 47.711 1.00 91.69 194 THR A CA 1
ATOM 1484 C C . THR A 1 194 ? -35.826 -6.977 46.463 1.00 91.69 194 THR A C 1
ATOM 1486 O O . THR A 1 194 ? -34.914 -6.908 45.642 1.00 91.69 194 THR A O 1
ATOM 1489 N N . LYS A 1 195 ? -36.890 -7.766 46.259 1.00 90.38 195 LYS A N 1
ATOM 1490 C CA . LYS A 1 195 ? -37.091 -8.529 45.020 1.00 90.38 195 LYS A CA 1
ATOM 1491 C C . LYS A 1 195 ? -37.285 -7.612 43.809 1.00 90.38 195 LYS A C 1
ATOM 1493 O O . LYS A 1 195 ? -36.730 -7.911 42.753 1.00 90.38 195 LYS A O 1
ATOM 1498 N N . THR A 1 196 ? -38.056 -6.528 43.932 1.00 92.38 196 THR A N 1
ATOM 1499 C CA . THR A 1 196 ? -38.229 -5.566 42.831 1.00 92.38 196 THR A CA 1
ATOM 1500 C C . THR A 1 196 ? -36.932 -4.828 42.521 1.00 92.38 196 THR A C 1
ATOM 1502 O O . THR A 1 196 ? -36.574 -4.735 41.349 1.00 92.38 196 THR A O 1
ATOM 1505 N N . ASP A 1 197 ? -36.182 -4.411 43.543 1.00 93.06 197 ASP A N 1
ATOM 1506 C CA . ASP A 1 197 ? -34.902 -3.710 43.382 1.00 93.06 197 ASP A CA 1
ATOM 1507 C C . ASP A 1 197 ? -33.860 -4.607 42.701 1.00 93.06 197 ASP A C 1
ATOM 1509 O O . ASP A 1 197 ? -33.194 -4.193 41.749 1.00 93.06 197 ASP A O 1
ATOM 1513 N N . LEU A 1 198 ? -33.767 -5.873 43.126 1.00 91.31 198 LEU A N 1
ATOM 1514 C CA . LEU A 1 198 ? -32.861 -6.849 42.519 1.00 91.31 198 LEU A CA 1
ATOM 1515 C C . LEU A 1 198 ? -33.254 -7.157 41.066 1.00 91.31 198 LEU A C 1
ATOM 1517 O O . LEU A 1 198 ? -32.388 -7.265 40.200 1.00 91.31 198 LEU A O 1
ATOM 1521 N N . SER A 1 199 ? -34.556 -7.261 40.778 1.00 91.44 199 SER A N 1
ATOM 1522 C CA . SER A 1 199 ? -35.050 -7.473 39.413 1.00 91.44 199 SER A CA 1
ATOM 1523 C C . SER A 1 199 ? -34.765 -6.271 38.506 1.00 91.44 199 SER A C 1
ATOM 1525 O O . SER A 1 199 ? -34.450 -6.462 37.333 1.00 91.44 199 SER A O 1
ATOM 1527 N N . GLN A 1 200 ? -34.835 -5.045 39.035 1.00 93.25 200 GLN A N 1
ATOM 1528 C CA . GLN A 1 200 ? -34.492 -3.827 38.300 1.00 93.25 200 GLN A CA 1
ATOM 1529 C C . GLN A 1 200 ? -32.984 -3.736 38.026 1.00 93.25 200 GLN A C 1
ATOM 1531 O O . GLN A 1 200 ? -32.586 -3.417 36.907 1.00 93.25 200 GLN A O 1
ATOM 1536 N N . GLN A 1 201 ? -32.138 -4.070 39.007 1.00 92.94 201 GLN A N 1
ATOM 1537 C CA . GLN A 1 201 ? -30.685 -4.136 38.807 1.00 92.94 201 GLN A CA 1
ATOM 1538 C C . GLN A 1 201 ? -30.289 -5.190 37.769 1.00 92.94 201 GLN A C 1
ATOM 1540 O O . GLN A 1 201 ? -29.405 -4.941 36.950 1.00 92.94 201 GLN A O 1
ATOM 1545 N N . LEU A 1 202 ? -30.955 -6.349 37.772 1.00 93.19 202 LEU A N 1
ATOM 1546 C CA . LEU A 1 202 ? -30.700 -7.398 36.788 1.00 93.19 202 LEU A CA 1
ATOM 1547 C C . LEU A 1 202 ? -31.053 -6.932 35.368 1.00 93.19 202 LEU A C 1
ATOM 1549 O O . LEU A 1 202 ? -30.276 -7.166 34.447 1.00 93.19 202 LEU A O 1
ATOM 1553 N N . LEU A 1 203 ? -32.174 -6.219 35.209 1.00 92.38 203 LEU A N 1
ATOM 1554 C CA . LEU A 1 203 ? -32.589 -5.653 33.925 1.00 92.38 203 LEU A CA 1
ATOM 1555 C C . LEU A 1 203 ? -31.564 -4.634 33.398 1.00 92.38 203 LEU A C 1
ATOM 1557 O O . LEU A 1 203 ? -31.142 -4.727 32.250 1.00 92.38 203 LEU A O 1
ATOM 1561 N N . LEU A 1 204 ? -31.110 -3.710 34.253 1.00 91.31 204 LEU A N 1
ATOM 1562 C CA . LEU A 1 204 ? -30.089 -2.716 33.895 1.00 91.31 204 LEU A CA 1
ATOM 1563 C C . LEU A 1 204 ? -28.759 -3.379 33.511 1.00 91.31 204 LEU A C 1
ATOM 1565 O O . LEU A 1 204 ? -28.134 -2.992 32.527 1.00 91.31 204 LEU A O 1
ATOM 1569 N N . SER A 1 205 ? -28.352 -4.418 34.243 1.00 88.69 205 SER A N 1
ATOM 1570 C CA . SER A 1 205 ? -27.146 -5.184 33.920 1.00 88.69 205 SER A CA 1
ATOM 1571 C C . SER A 1 205 ? -27.265 -5.924 32.581 1.00 88.69 205 SER A C 1
ATOM 1573 O O . SER A 1 205 ? -26.298 -5.965 31.814 1.00 88.69 205 SER A O 1
ATOM 1575 N N . GLU A 1 206 ? -28.436 -6.486 32.258 1.00 90.00 206 GLU A N 1
ATOM 1576 C CA . GLU A 1 206 ? -28.681 -7.090 30.944 1.00 90.00 206 GLU A CA 1
ATOM 1577 C C . GLU A 1 206 ? -28.676 -6.047 29.820 1.00 90.00 206 GLU A C 1
ATOM 1579 O O . GLU A 1 206 ? -28.072 -6.296 28.775 1.00 90.00 206 GLU A O 1
ATOM 1584 N N . GLU A 1 207 ? -29.265 -4.868 30.034 1.00 91.69 207 GLU A N 1
ATOM 1585 C CA . GLU A 1 207 ? -29.225 -3.760 29.072 1.00 91.69 207 GLU A CA 1
ATOM 1586 C C . GLU A 1 207 ? -27.796 -3.262 28.815 1.00 91.69 207 GLU A C 1
ATOM 1588 O O . GLU A 1 207 ? -27.409 -3.049 27.663 1.00 91.69 207 GLU A O 1
ATOM 1593 N N . GLU A 1 208 ? -26.979 -3.109 29.858 1.00 90.69 208 GLU A N 1
ATOM 1594 C CA . GLU A 1 208 ? -25.565 -2.742 29.723 1.00 90.69 208 GLU A CA 1
ATOM 1595 C C . GLU A 1 208 ? -24.776 -3.813 28.969 1.00 90.69 208 GLU A C 1
ATOM 1597 O O . GLU A 1 208 ? -24.004 -3.498 28.059 1.00 90.69 208 GLU A O 1
ATOM 1602 N N . LYS A 1 209 ? -25.009 -5.093 29.278 1.00 92.19 209 LYS A N 1
ATOM 1603 C CA . LYS A 1 209 ? -24.380 -6.208 28.564 1.00 92.19 209 LYS A CA 1
ATOM 1604 C C . LYS A 1 209 ? -24.780 -6.228 27.088 1.00 92.19 209 LYS A C 1
ATOM 1606 O O . LYS A 1 209 ? -23.925 -6.484 26.237 1.00 92.19 209 LYS A O 1
ATOM 1611 N N . LEU A 1 210 ? -26.044 -5.938 26.779 1.00 93.00 210 LEU A N 1
ATOM 1612 C CA . LEU A 1 210 ? -26.524 -5.814 25.404 1.00 93.00 210 LEU A CA 1
ATOM 1613 C C . LEU A 1 210 ? -25.842 -4.648 24.684 1.00 93.00 210 LEU A C 1
ATOM 1615 O O . LEU A 1 210 ? -25.324 -4.862 23.589 1.00 93.00 210 LEU A O 1
ATOM 1619 N N . LYS A 1 211 ? -25.731 -3.472 25.315 1.00 93.81 211 LYS A N 1
ATOM 1620 C CA . LYS A 1 211 ? -25.001 -2.319 24.753 1.00 93.81 211 LYS A CA 1
ATOM 1621 C C . LYS A 1 211 ? -23.538 -2.647 24.463 1.00 93.81 211 LYS A C 1
ATOM 1623 O O . LYS A 1 211 ? -23.070 -2.392 23.359 1.00 93.81 211 LYS A O 1
ATOM 1628 N N . VAL A 1 212 ? -22.834 -3.281 25.403 1.00 92.44 212 VAL A N 1
ATOM 1629 C CA . VAL A 1 212 ? -21.439 -3.706 25.193 1.00 92.44 212 VAL A CA 1
ATOM 1630 C C . VAL A 1 212 ? -21.341 -4.715 24.048 1.00 92.44 212 VAL A C 1
ATOM 1632 O O . VAL A 1 212 ? -20.452 -4.605 23.205 1.00 92.44 212 VAL A O 1
ATOM 1635 N N . SER A 1 213 ? -22.263 -5.681 23.979 1.00 89.31 213 SER A N 1
ATOM 1636 C CA . SER A 1 213 ? -22.280 -6.657 22.885 1.00 89.31 213 SER A CA 1
ATOM 1637 C C . SER A 1 213 ? -22.580 -6.017 21.526 1.00 89.31 213 SER A C 1
ATOM 1639 O O . SER A 1 213 ? -21.974 -6.409 20.533 1.00 89.31 213 SER A O 1
ATOM 1641 N N . GLN A 1 214 ? -23.440 -4.996 21.483 1.00 94.81 214 GLN A N 1
ATOM 1642 C CA . GLN A 1 214 ? -23.729 -4.226 20.278 1.00 94.81 214 GLN A CA 1
ATOM 1643 C C . GLN A 1 214 ? -22.491 -3.448 19.818 1.00 94.81 214 GLN A C 1
ATOM 1645 O O . GLN A 1 214 ? -22.087 -3.598 18.668 1.00 94.81 214 GLN A O 1
ATOM 1650 N N . SER A 1 215 ? -21.838 -2.697 20.712 1.00 91.81 215 SER A N 1
ATOM 1651 C CA . SER A 1 215 ? -20.612 -1.959 20.377 1.00 91.81 215 SER A CA 1
ATOM 1652 C C . SER A 1 215 ? -19.475 -2.882 19.933 1.00 91.81 215 SER A C 1
ATOM 1654 O O . SER A 1 215 ? -18.705 -2.528 19.045 1.00 91.81 215 SER A O 1
ATOM 1656 N N . LEU A 1 216 ? -19.374 -4.088 20.504 1.00 93.00 216 LEU A N 1
ATOM 1657 C CA . LEU A 1 216 ? -18.395 -5.085 20.069 1.00 93.00 216 LEU A CA 1
ATOM 1658 C C . LEU A 1 216 ? -18.662 -5.551 18.631 1.00 93.00 216 LEU A C 1
ATOM 1660 O O . LEU A 1 216 ? -17.722 -5.662 17.847 1.00 93.00 216 LEU A O 1
ATOM 1664 N N . VAL A 1 217 ? -19.927 -5.804 18.280 1.00 94.44 217 VAL A N 1
ATOM 1665 C CA . VAL A 1 217 ? -20.318 -6.190 16.915 1.00 94.44 217 VAL A CA 1
ATOM 1666 C C . VAL A 1 217 ? -20.078 -5.043 15.935 1.00 94.44 217 VAL A C 1
ATOM 1668 O O . VAL A 1 217 ? -19.520 -5.280 14.868 1.00 94.44 217 VAL A O 1
ATOM 1671 N N . GLU A 1 218 ? -20.434 -3.810 16.296 1.00 93.31 218 GLU A N 1
ATOM 1672 C CA . GLU A 1 218 ? -20.176 -2.618 15.475 1.00 93.31 218 GLU A CA 1
ATOM 1673 C C . GLU A 1 218 ? -18.676 -2.443 15.205 1.00 93.31 218 GLU A C 1
ATOM 1675 O O . GLU A 1 218 ? -18.267 -2.330 14.050 1.00 93.31 218 GLU A O 1
ATOM 1680 N N . MET A 1 219 ? -17.842 -2.543 16.244 1.00 91.44 219 MET A N 1
ATOM 1681 C CA . MET A 1 219 ? -16.385 -2.485 16.104 1.00 91.44 219 MET A CA 1
ATOM 1682 C C . MET A 1 219 ? -15.844 -3.638 15.246 1.00 91.44 219 MET A C 1
ATOM 1684 O O . MET A 1 219 ? -14.894 -3.455 14.487 1.00 91.44 219 MET A O 1
ATOM 1688 N N . GLN A 1 220 ? -16.431 -4.834 15.337 1.00 90.44 220 GLN A N 1
ATOM 1689 C CA . GLN A 1 220 ? -16.020 -5.978 14.523 1.00 90.44 220 GLN A CA 1
ATOM 1690 C C . GLN A 1 220 ? -16.385 -5.792 13.042 1.00 90.44 220 GLN A C 1
ATOM 1692 O O . GLN A 1 220 ? -15.598 -6.165 12.172 1.00 90.44 220 GLN A O 1
ATOM 1697 N N . ILE A 1 221 ? -17.532 -5.173 12.750 1.00 93.81 221 ILE A N 1
ATOM 1698 C CA . ILE A 1 221 ? -17.925 -4.787 11.388 1.00 93.81 221 ILE A CA 1
ATOM 1699 C C . ILE A 1 221 ? -16.975 -3.714 10.847 1.00 93.81 221 ILE A C 1
ATOM 1701 O O . ILE A 1 221 ? -16.496 -3.845 9.724 1.00 93.81 221 ILE A O 1
ATOM 1705 N N . GLU A 1 222 ? -16.656 -2.690 11.640 1.00 91.88 222 GLU A N 1
ATOM 1706 C CA . GLU A 1 222 ? -15.733 -1.625 11.234 1.00 91.88 222 GLU A CA 1
ATOM 1707 C C . GLU A 1 222 ? -14.317 -2.163 10.976 1.00 91.88 222 GLU A C 1
ATOM 1709 O O . GLU A 1 222 ? -13.700 -1.827 9.969 1.00 91.88 222 GLU A O 1
ATOM 1714 N N . ASN A 1 223 ? -13.831 -3.079 11.818 1.00 89.12 223 ASN A N 1
ATOM 1715 C CA . ASN A 1 223 ? -12.538 -3.737 11.619 1.00 89.12 223 ASN A CA 1
ATOM 1716 C C . ASN A 1 223 ? -12.513 -4.565 10.325 1.00 89.12 223 ASN A C 1
ATOM 1718 O O . ASN A 1 223 ? -11.547 -4.496 9.570 1.00 89.12 223 ASN A O 1
ATOM 1722 N N . ASN A 1 224 ? -13.590 -5.304 10.037 1.00 94.25 224 ASN A N 1
ATOM 1723 C CA . ASN A 1 224 ? -13.713 -6.047 8.782 1.00 94.25 224 ASN A CA 1
ATOM 1724 C C . ASN A 1 224 ? -13.769 -5.111 7.569 1.00 94.25 224 ASN A C 1
ATOM 1726 O O . ASN A 1 224 ? -13.105 -5.384 6.576 1.00 94.25 224 ASN A O 1
ATOM 1730 N N . LYS A 1 225 ? -14.479 -3.983 7.666 1.00 95.50 225 LYS A N 1
ATOM 1731 C CA . LYS A 1 225 ? -14.535 -2.987 6.592 1.00 95.50 225 LYS A CA 1
ATOM 1732 C C . LYS A 1 225 ? -13.156 -2.384 6.302 1.00 95.50 225 LYS A C 1
ATOM 1734 O O . LYS A 1 225 ? -12.750 -2.316 5.148 1.00 95.50 225 LYS A O 1
ATOM 1739 N N . ILE A 1 226 ? -12.404 -2.026 7.346 1.00 91.12 226 ILE A N 1
ATOM 1740 C CA . ILE A 1 226 ? -11.021 -1.547 7.200 1.00 91.12 226 ILE A CA 1
ATOM 1741 C C . ILE A 1 226 ? -10.147 -2.633 6.560 1.00 91.12 226 ILE A C 1
ATOM 1743 O O . ILE A 1 226 ? -9.347 -2.328 5.681 1.00 91.12 226 ILE A O 1
ATOM 1747 N N . LYS A 1 227 ? -10.303 -3.903 6.957 1.00 92.44 227 LYS A N 1
ATOM 1748 C CA . LYS A 1 227 ? -9.568 -5.014 6.334 1.00 92.44 227 LYS A CA 1
ATOM 1749 C C . LYS A 1 227 ? -9.876 -5.147 4.845 1.00 92.44 227 LYS A C 1
ATOM 1751 O O . LYS A 1 227 ? -8.936 -5.200 4.058 1.00 92.44 227 LYS A O 1
ATOM 1756 N N . GLU A 1 228 ? -11.146 -5.120 4.452 1.00 94.19 228 GLU A N 1
ATOM 1757 C CA . GLU A 1 228 ? -11.552 -5.166 3.040 1.00 94.19 228 GLU A CA 1
ATOM 1758 C C . GLU A 1 228 ? -10.956 -3.997 2.237 1.00 94.19 228 GLU A C 1
ATOM 1760 O O . GLU A 1 228 ? -10.408 -4.207 1.156 1.00 94.19 228 GLU A O 1
ATOM 1765 N N . GLU A 1 229 ? -10.974 -2.778 2.784 1.00 92.81 229 GLU A N 1
ATOM 1766 C CA . GLU A 1 229 ? -10.348 -1.606 2.155 1.00 92.81 229 GLU A CA 1
ATOM 1767 C C . GLU A 1 229 ? -8.817 -1.768 2.032 1.00 92.81 229 GLU A C 1
ATOM 1769 O O . GLU A 1 229 ? -8.224 -1.436 0.998 1.00 92.81 229 GLU A O 1
ATOM 1774 N N . THR A 1 230 ? -8.152 -2.334 3.046 1.00 90.00 230 THR A N 1
ATOM 1775 C CA . THR A 1 230 ? -6.706 -2.616 2.979 1.00 90.00 230 THR A CA 1
ATOM 1776 C C . THR A 1 230 ? -6.363 -3.715 1.977 1.00 90.00 230 THR A C 1
ATOM 1778 O O . THR A 1 230 ? -5.337 -3.637 1.305 1.00 90.00 230 THR A O 1
ATOM 1781 N N . GLU A 1 231 ? -7.215 -4.728 1.830 1.00 92.19 231 GLU A N 1
ATOM 1782 C CA . GLU A 1 231 ? -7.033 -5.781 0.833 1.00 92.19 231 GLU A CA 1
ATOM 1783 C C . GLU A 1 231 ? -7.247 -5.229 -0.578 1.00 92.19 231 GLU A C 1
ATOM 1785 O O . GLU A 1 231 ? -6.398 -5.443 -1.443 1.00 92.19 231 GLU A O 1
ATOM 1790 N N . ALA A 1 232 ? -8.302 -4.439 -0.798 1.00 93.44 232 ALA A N 1
ATOM 1791 C CA . ALA A 1 232 ? -8.566 -3.787 -2.080 1.00 93.44 232 ALA A CA 1
ATOM 1792 C C . ALA A 1 232 ? -7.397 -2.886 -2.517 1.00 93.44 232 ALA A C 1
ATOM 1794 O O . ALA A 1 232 ? -6.887 -3.021 -3.631 1.00 93.44 232 ALA A O 1
ATOM 1795 N N . THR A 1 233 ? -6.903 -2.031 -1.617 1.00 92.00 233 THR A N 1
ATOM 1796 C CA . THR A 1 233 ? -5.738 -1.175 -1.903 1.00 92.00 233 THR A CA 1
ATOM 1797 C C . THR A 1 233 ? -4.457 -1.983 -2.118 1.00 92.00 233 THR A C 1
ATOM 1799 O O . THR A 1 233 ? -3.665 -1.644 -2.998 1.00 92.00 233 THR A O 1
ATOM 1802 N N . ASN A 1 234 ? -4.256 -3.093 -1.399 1.00 92.62 234 ASN A N 1
ATOM 1803 C CA . ASN A 1 234 ? -3.145 -4.010 -1.665 1.00 92.62 234 ASN A CA 1
ATOM 1804 C C . ASN A 1 234 ? -3.232 -4.637 -3.062 1.00 92.62 234 ASN A C 1
ATOM 1806 O O . ASN A 1 234 ? -2.211 -4.720 -3.749 1.00 92.62 234 ASN A O 1
ATOM 1810 N N . PHE A 1 235 ? -4.420 -5.045 -3.516 1.00 94.38 235 PHE A N 1
ATOM 1811 C CA . PHE A 1 235 ? -4.608 -5.563 -4.875 1.00 94.38 235 PHE A CA 1
ATOM 1812 C C . PHE A 1 235 ? -4.295 -4.502 -5.937 1.00 94.38 235 PHE A C 1
ATOM 1814 O O . PHE A 1 235 ? -3.576 -4.788 -6.898 1.00 94.38 235 PHE A O 1
ATOM 1821 N N . GLU A 1 236 ? -4.762 -3.267 -5.751 1.00 94.50 236 GLU A N 1
ATOM 1822 C CA . GLU A 1 236 ? -4.454 -2.151 -6.654 1.00 94.50 236 GLU A CA 1
ATOM 1823 C C . GLU A 1 236 ? -2.951 -1.848 -6.711 1.00 94.50 236 GLU A C 1
ATOM 1825 O O . GLU A 1 236 ? -2.379 -1.707 -7.798 1.00 94.50 236 GLU A O 1
ATOM 1830 N N . LEU A 1 237 ? -2.287 -1.793 -5.552 1.00 91.38 237 LEU A N 1
ATOM 1831 C CA . LEU A 1 237 ? -0.844 -1.568 -5.470 1.00 91.38 237 LEU A CA 1
ATOM 1832 C C . LEU A 1 237 ? -0.056 -2.713 -6.108 1.00 91.38 237 LEU A C 1
ATOM 1834 O O . LEU A 1 237 ? 0.892 -2.453 -6.847 1.00 91.38 237 LEU A O 1
ATOM 1838 N N . THR A 1 238 ? -0.470 -3.960 -5.890 1.00 94.50 238 THR A N 1
ATOM 1839 C CA . THR A 1 238 ? 0.170 -5.137 -6.494 1.00 94.50 238 THR A CA 1
ATOM 1840 C C . THR A 1 238 ? 0.049 -5.102 -8.017 1.00 94.50 238 THR A C 1
ATOM 1842 O O . THR A 1 238 ? 1.044 -5.282 -8.717 1.00 94.50 238 THR A O 1
ATOM 1845 N N . ASN A 1 239 ? -1.129 -4.766 -8.550 1.00 95.38 239 ASN A N 1
ATOM 1846 C CA . ASN A 1 239 ? -1.319 -4.591 -9.992 1.00 95.38 239 ASN A CA 1
ATOM 1847 C C . ASN A 1 239 ? -0.431 -3.471 -10.553 1.00 95.38 239 ASN A C 1
ATOM 1849 O O . ASN A 1 239 ? 0.181 -3.628 -11.612 1.00 95.38 239 ASN A O 1
ATOM 1853 N N . LYS A 1 240 ? -0.302 -2.355 -9.827 1.00 95.56 240 LYS A N 1
ATOM 1854 C CA . LYS A 1 240 ? 0.565 -1.243 -10.232 1.00 95.56 240 LYS A CA 1
ATOM 1855 C C . LYS A 1 240 ? 2.047 -1.620 -10.208 1.00 95.56 240 LYS A C 1
ATOM 1857 O O . LYS A 1 240 ? 2.778 -1.208 -11.105 1.00 95.56 240 LYS A O 1
ATOM 1862 N N . ILE A 1 241 ? 2.483 -2.416 -9.230 1.00 91.81 241 ILE A N 1
ATOM 1863 C CA . ILE A 1 241 ? 3.847 -2.963 -9.172 1.00 91.81 241 ILE A CA 1
ATOM 1864 C C . ILE A 1 241 ? 4.110 -3.836 -10.399 1.00 91.81 241 ILE A C 1
ATOM 1866 O O . ILE A 1 241 ? 5.077 -3.576 -11.106 1.00 91.81 241 ILE A O 1
ATOM 1870 N N . ILE A 1 242 ? 3.213 -4.773 -10.724 1.00 94.62 242 ILE A N 1
ATOM 1871 C CA . ILE A 1 242 ? 3.356 -5.646 -11.903 1.00 94.62 242 ILE A CA 1
ATOM 1872 C C . ILE A 1 242 ? 3.449 -4.819 -13.196 1.00 94.62 242 ILE A C 1
ATOM 1874 O O . ILE A 1 242 ? 4.290 -5.081 -14.056 1.00 94.62 242 ILE A O 1
ATOM 1878 N N . MET A 1 243 ? 2.621 -3.779 -13.342 1.00 93.88 243 MET A N 1
ATOM 1879 C CA . MET A 1 243 ? 2.697 -2.880 -14.499 1.00 93.88 243 MET A CA 1
ATOM 1880 C C . MET A 1 243 ? 4.042 -2.149 -14.584 1.00 93.88 243 MET A C 1
ATOM 1882 O O . MET A 1 243 ? 4.618 -2.050 -15.668 1.00 93.88 243 MET A O 1
ATOM 1886 N N . LEU A 1 244 ? 4.551 -1.644 -13.458 1.00 92.12 244 LEU A N 1
ATOM 1887 C CA . LEU A 1 244 ? 5.840 -0.953 -13.405 1.00 92.12 244 LEU A CA 1
ATOM 1888 C C . LEU A 1 244 ? 7.016 -1.906 -13.659 1.00 92.12 244 LEU A C 1
ATOM 1890 O O . LEU A 1 244 ? 7.969 -1.521 -14.334 1.00 92.12 244 LEU A O 1
ATOM 1894 N N . GLU A 1 245 ? 6.947 -3.147 -13.181 1.00 94.81 245 GLU A N 1
ATOM 1895 C CA . GLU A 1 245 ? 7.936 -4.191 -13.469 1.00 94.81 245 GLU A CA 1
ATOM 1896 C C . GLU A 1 245 ? 7.958 -4.543 -14.963 1.00 94.81 245 GLU A C 1
ATOM 1898 O O . GLU A 1 245 ? 9.032 -4.634 -15.566 1.00 94.81 245 GLU A O 1
ATOM 1903 N N . ASN A 1 246 ? 6.790 -4.641 -15.603 1.00 94.88 246 ASN A N 1
ATOM 1904 C CA . ASN A 1 246 ? 6.702 -4.836 -17.052 1.00 94.88 246 ASN A CA 1
ATOM 1905 C C . ASN A 1 246 ? 7.312 -3.653 -17.823 1.00 94.88 246 ASN A C 1
ATOM 1907 O O . ASN A 1 246 ? 8.133 -3.853 -18.716 1.00 94.88 246 ASN A O 1
ATOM 1911 N N . GLN A 1 247 ? 7.010 -2.412 -17.437 1.00 94.75 247 GLN A N 1
ATOM 1912 C CA . GLN A 1 247 ? 7.624 -1.236 -18.068 1.00 94.75 247 GLN A CA 1
ATOM 1913 C C . GLN A 1 247 ? 9.146 -1.184 -17.860 1.00 94.75 247 GLN A C 1
ATOM 1915 O O . GLN A 1 247 ? 9.891 -0.817 -18.772 1.00 94.75 247 GLN A O 1
ATOM 1920 N N . LEU A 1 248 ? 9.630 -1.569 -16.676 1.00 91.56 248 LEU A N 1
ATOM 1921 C CA . LEU A 1 248 ? 11.059 -1.619 -16.376 1.00 91.56 248 LEU A CA 1
ATOM 1922 C C . LEU A 1 248 ? 11.773 -2.672 -17.232 1.00 91.56 248 LEU A C 1
ATOM 1924 O O . LEU A 1 248 ? 12.839 -2.389 -17.784 1.00 91.56 248 LEU A O 1
ATOM 1928 N N . THR A 1 249 ? 11.186 -3.862 -17.373 1.00 94.50 249 THR A N 1
ATOM 1929 C CA . THR A 1 249 ? 11.751 -4.938 -18.202 1.00 94.50 249 THR A CA 1
ATOM 1930 C C . THR A 1 249 ? 11.740 -4.574 -19.688 1.00 94.50 249 THR A C 1
ATOM 1932 O O . THR A 1 249 ? 12.730 -4.811 -20.385 1.00 94.50 249 THR A O 1
ATOM 1935 N N . GLU A 1 250 ? 10.691 -3.917 -20.186 1.00 94.56 250 GLU A N 1
ATOM 1936 C CA . GLU A 1 250 ? 10.652 -3.370 -21.549 1.00 94.56 250 GLU A CA 1
ATOM 1937 C C . GLU A 1 250 ? 11.742 -2.314 -21.780 1.00 94.56 250 GLU A C 1
ATOM 1939 O O . GLU A 1 250 ? 12.477 -2.386 -22.773 1.00 94.56 250 GLU A O 1
ATOM 1944 N N . ALA A 1 251 ? 11.908 -1.373 -20.846 1.00 90.25 251 ALA A N 1
ATOM 1945 C CA . ALA A 1 251 ? 12.946 -0.349 -20.920 1.00 90.25 251 ALA A CA 1
ATOM 1946 C C . ALA A 1 251 ? 14.361 -0.952 -20.867 1.00 90.25 251 ALA A C 1
ATOM 1948 O O . ALA A 1 251 ? 15.242 -0.534 -21.627 1.00 90.25 251 ALA A O 1
ATOM 1949 N N . GLN A 1 252 ? 14.586 -1.969 -20.026 1.00 93.44 252 GLN A N 1
ATOM 1950 C CA . GLN A 1 252 ? 15.845 -2.721 -19.986 1.00 93.44 252 GLN A CA 1
ATOM 1951 C C . GLN A 1 252 ? 16.121 -3.425 -21.320 1.00 93.44 252 GLN A C 1
ATOM 1953 O O . GLN A 1 252 ? 17.213 -3.282 -21.876 1.00 93.44 252 GLN A O 1
ATOM 1958 N N . ASN A 1 253 ? 15.121 -4.103 -21.888 1.00 94.00 253 ASN A N 1
ATOM 1959 C CA . ASN A 1 253 ? 15.238 -4.776 -23.181 1.00 94.00 253 ASN A CA 1
ATOM 1960 C C . ASN A 1 253 ? 15.549 -3.794 -24.322 1.00 94.00 253 ASN A C 1
ATOM 1962 O O . ASN A 1 253 ? 16.391 -4.082 -25.179 1.00 94.00 253 ASN A O 1
ATOM 1966 N N . ALA A 1 254 ? 14.907 -2.624 -24.340 1.00 92.44 254 ALA A N 1
ATOM 1967 C CA . ALA A 1 254 ? 15.217 -1.563 -25.296 1.00 92.44 254 ALA A CA 1
ATOM 1968 C C . ALA A 1 254 ? 16.656 -1.047 -25.114 1.00 92.44 254 ALA A C 1
ATOM 1970 O O . ALA A 1 254 ? 17.402 -0.923 -26.091 1.00 92.44 254 ALA A O 1
ATOM 1971 N N . GLY A 1 255 ? 17.085 -0.829 -23.867 1.00 92.44 255 GLY A N 1
ATOM 1972 C CA . GLY A 1 255 ? 18.456 -0.445 -23.533 1.00 92.44 255 GLY A CA 1
ATOM 1973 C C . GLY A 1 255 ? 19.497 -1.441 -24.051 1.00 92.44 255 GLY A C 1
ATOM 1974 O O . GLY A 1 255 ? 20.494 -1.041 -24.660 1.00 92.44 255 GLY A O 1
ATOM 1975 N N . ASP A 1 256 ? 19.249 -2.739 -23.893 1.00 94.69 256 ASP A N 1
ATOM 1976 C CA . ASP A 1 256 ? 20.147 -3.785 -24.386 1.00 94.69 256 ASP A CA 1
ATOM 1977 C C . ASP A 1 256 ? 20.175 -3.872 -25.916 1.00 94.69 256 ASP A C 1
ATOM 1979 O O . ASP A 1 256 ? 21.248 -4.069 -26.501 1.00 94.69 256 ASP A O 1
ATOM 1983 N N . ARG A 1 257 ? 19.043 -3.641 -26.595 1.00 94.31 257 ARG A N 1
ATOM 1984 C CA . ARG A 1 257 ? 19.010 -3.508 -28.064 1.00 94.31 257 ARG A CA 1
ATOM 1985 C C . ARG A 1 257 ? 19.873 -2.338 -28.533 1.00 94.31 257 ARG A C 1
ATOM 1987 O O . ARG A 1 257 ? 20.691 -2.513 -29.439 1.00 94.31 257 ARG A O 1
ATOM 1994 N N . HIS A 1 258 ? 19.756 -1.175 -27.892 1.00 91.81 258 HIS A N 1
ATOM 1995 C CA . HIS A 1 258 ? 20.578 -0.010 -28.227 1.00 91.81 258 HIS A CA 1
ATOM 1996 C C . HIS A 1 258 ? 22.066 -0.254 -27.960 1.00 91.81 258 HIS A C 1
ATOM 1998 O O . HIS A 1 258 ? 22.893 0.093 -28.804 1.00 91.81 258 HIS A O 1
ATOM 2004 N N . LYS A 1 259 ? 22.426 -0.920 -26.855 1.00 93.12 259 LYS A N 1
ATOM 2005 C CA . LYS A 1 259 ? 23.820 -1.313 -26.582 1.00 93.12 259 LYS A CA 1
ATOM 2006 C C . LYS A 1 259 ? 24.377 -2.246 -27.657 1.00 93.12 259 LYS A C 1
ATOM 2008 O O . LYS A 1 259 ? 25.496 -2.025 -28.122 1.00 93.12 259 LYS A O 1
ATOM 2013 N N . ARG A 1 260 ? 23.610 -3.257 -28.083 1.00 94.94 260 ARG A N 1
ATOM 2014 C CA . ARG A 1 260 ? 24.017 -4.167 -29.171 1.00 94.94 260 ARG A CA 1
ATOM 2015 C C . ARG A 1 260 ? 24.198 -3.415 -30.487 1.00 94.94 260 ARG A C 1
ATOM 2017 O O . ARG A 1 260 ? 25.230 -3.576 -31.132 1.00 94.94 260 ARG A O 1
ATOM 2024 N N . SER A 1 261 ? 23.256 -2.540 -30.842 1.00 92.88 261 SER A N 1
ATOM 2025 C CA . SER A 1 261 ? 23.356 -1.709 -32.048 1.00 92.88 261 SER A CA 1
ATOM 2026 C C . SER A 1 261 ? 24.566 -0.771 -32.005 1.00 92.88 261 SER A C 1
ATOM 2028 O O . SER A 1 261 ? 25.257 -0.617 -33.008 1.00 92.88 261 SER A O 1
ATOM 2030 N N . ALA A 1 262 ? 24.857 -0.167 -30.850 1.00 91.25 262 ALA A N 1
ATOM 2031 C CA . ALA A 1 262 ? 26.021 0.697 -30.673 1.00 91.25 262 ALA A CA 1
ATOM 2032 C C . ALA A 1 262 ? 27.339 -0.084 -30.778 1.00 91.25 262 ALA A C 1
ATOM 2034 O O . ALA A 1 262 ? 28.305 0.421 -31.349 1.00 91.25 262 ALA A O 1
ATOM 2035 N N . LYS A 1 263 ? 27.388 -1.320 -30.261 1.00 94.81 263 LYS A N 1
ATOM 2036 C CA . LYS A 1 263 ? 28.556 -2.200 -30.405 1.00 94.81 263 LYS A CA 1
ATOM 2037 C C . LYS A 1 263 ? 28.792 -2.571 -31.873 1.00 94.81 263 LYS A C 1
ATOM 2039 O O . LYS A 1 263 ? 29.901 -2.376 -32.356 1.00 94.81 263 LYS A O 1
ATOM 2044 N N . ALA A 1 264 ? 27.745 -2.984 -32.587 1.00 95.19 264 ALA A N 1
ATOM 2045 C CA . ALA A 1 264 ? 27.830 -3.305 -34.013 1.00 95.19 264 ALA A CA 1
ATOM 2046 C C . ALA A 1 264 ? 28.256 -2.092 -34.861 1.00 95.19 264 ALA A C 1
ATOM 2048 O O . ALA A 1 264 ? 29.088 -2.215 -35.755 1.00 95.19 264 ALA A O 1
ATOM 2049 N N . ALA A 1 265 ? 27.736 -0.896 -34.559 1.00 91.94 265 ALA A N 1
ATOM 2050 C CA . ALA A 1 265 ? 28.149 0.332 -35.238 1.00 91.94 265 ALA A CA 1
ATOM 2051 C C . ALA A 1 265 ? 29.626 0.679 -34.976 1.00 91.94 265 ALA A C 1
ATOM 2053 O O . ALA A 1 265 ? 30.323 1.108 -35.892 1.00 91.94 265 ALA A O 1
ATOM 2054 N N . LYS A 1 266 ? 30.125 0.464 -33.749 1.00 93.69 266 LYS A N 1
ATOM 2055 C CA . LYS A 1 266 ? 31.549 0.650 -33.418 1.00 93.69 266 LYS A CA 1
ATOM 2056 C C . LYS A 1 266 ? 32.455 -0.350 -34.132 1.00 93.69 266 LYS A C 1
ATOM 2058 O O . LYS A 1 266 ? 33.549 0.028 -34.533 1.00 93.69 266 LYS A O 1
ATOM 2063 N N . GLU A 1 267 ? 32.030 -1.603 -34.263 1.00 95.38 267 GLU A N 1
ATOM 2064 C CA . GLU A 1 267 ? 32.781 -2.623 -35.006 1.00 95.38 267 GLU A CA 1
ATOM 2065 C C . GLU A 1 267 ? 32.862 -2.260 -36.493 1.00 95.38 267 GLU A C 1
ATOM 2067 O O . GLU A 1 267 ? 33.966 -2.175 -37.021 1.00 95.38 267 GLU A O 1
ATOM 2072 N N . ARG A 1 268 ? 31.742 -1.870 -37.118 1.00 95.00 268 ARG A N 1
ATOM 2073 C CA . ARG A 1 268 ? 31.741 -1.364 -38.505 1.00 95.00 268 ARG A CA 1
ATOM 2074 C C . ARG A 1 268 ? 32.617 -0.130 -38.698 1.00 95.00 268 ARG A C 1
ATOM 2076 O O . ARG A 1 268 ? 33.274 0.002 -39.721 1.00 95.00 268 ARG A O 1
ATOM 2083 N N . LEU A 1 269 ? 32.633 0.787 -37.729 1.00 92.56 269 LEU A N 1
ATOM 2084 C CA . LEU A 1 269 ? 33.510 1.956 -37.800 1.00 92.56 269 LEU A CA 1
ATOM 2085 C C . LEU A 1 269 ? 34.987 1.540 -37.794 1.00 92.56 269 LEU A C 1
ATOM 2087 O O . LEU A 1 269 ? 35.766 2.091 -38.562 1.00 92.56 269 LEU A O 1
ATOM 2091 N N . ARG A 1 270 ? 35.364 0.554 -36.969 1.00 95.12 270 ARG A N 1
ATOM 2092 C CA . ARG A 1 270 ? 36.737 0.026 -36.938 1.00 95.12 270 ARG A CA 1
ATOM 2093 C C . ARG A 1 270 ? 37.130 -0.650 -38.247 1.00 95.12 270 ARG A C 1
ATOM 2095 O O . ARG A 1 270 ? 38.263 -0.469 -38.674 1.00 95.12 270 ARG A O 1
ATOM 2102 N N . GLU A 1 271 ? 36.217 -1.399 -38.862 1.00 95.25 271 GLU A N 1
ATOM 2103 C CA . GLU A 1 271 ? 36.433 -2.007 -40.183 1.00 95.25 271 GLU A CA 1
ATOM 2104 C C . GLU A 1 271 ? 36.668 -0.922 -41.242 1.00 95.25 271 GLU A C 1
ATOM 2106 O O . GLU A 1 271 ? 37.720 -0.899 -41.868 1.00 95.25 271 GLU A O 1
ATOM 2111 N N . MET A 1 272 ? 35.780 0.074 -41.337 1.00 92.06 272 MET A N 1
ATOM 2112 C CA . MET A 1 272 ? 35.943 1.192 -42.279 1.00 92.06 272 MET A CA 1
ATOM 2113 C C . MET A 1 272 ? 37.221 2.012 -42.029 1.00 92.06 272 MET A C 1
ATOM 2115 O O . MET A 1 272 ? 37.819 2.550 -42.961 1.00 92.06 272 MET A O 1
ATOM 2119 N N . GLU A 1 273 ? 37.650 2.155 -40.772 1.00 93.38 273 GLU A N 1
ATOM 2120 C CA . GLU A 1 273 ? 38.917 2.807 -40.430 1.00 93.38 273 GLU A CA 1
ATOM 2121 C C . GLU A 1 273 ? 40.141 1.992 -40.861 1.00 93.38 273 GLU A C 1
ATOM 2123 O O . GLU A 1 273 ? 41.162 2.602 -41.195 1.00 93.38 273 GLU A O 1
ATOM 2128 N N . ALA A 1 274 ? 40.056 0.658 -40.839 1.00 95.31 274 ALA A N 1
ATOM 2129 C CA . ALA A 1 274 ? 41.089 -0.231 -41.363 1.00 95.31 274 ALA A CA 1
ATOM 2130 C C . ALA A 1 274 ? 41.148 -0.131 -42.892 1.00 95.31 274 ALA A C 1
ATOM 2132 O O . ALA A 1 274 ? 42.198 0.234 -43.416 1.00 95.31 274 ALA A O 1
ATOM 2133 N N . ASP A 1 275 ? 40.007 -0.259 -43.574 1.00 94.50 275 ASP A N 1
ATOM 2134 C CA . ASP A 1 275 ? 39.913 -0.124 -45.035 1.00 94.50 275 ASP A CA 1
ATOM 2135 C C . ASP A 1 275 ? 40.465 1.227 -45.518 1.00 94.50 275 ASP A C 1
ATOM 2137 O O . ASP A 1 275 ? 41.179 1.321 -46.516 1.00 94.50 275 ASP A O 1
ATOM 2141 N N . ARG A 1 276 ? 40.182 2.311 -44.780 1.00 94.06 276 ARG A N 1
ATOM 2142 C CA . ARG A 1 276 ? 40.715 3.645 -45.091 1.00 94.06 276 ARG A CA 1
ATOM 2143 C C . ARG A 1 276 ? 42.241 3.708 -44.969 1.00 94.06 276 ARG A C 1
ATOM 2145 O O . ARG A 1 276 ? 42.863 4.484 -45.695 1.00 94.06 276 ARG A O 1
ATOM 2152 N N . LYS A 1 277 ? 42.841 2.987 -44.016 1.00 94.56 277 LYS A N 1
ATOM 2153 C CA . LYS A 1 277 ? 44.304 2.927 -43.869 1.00 94.56 277 LYS A CA 1
ATOM 2154 C C . LYS A 1 277 ? 44.917 2.110 -44.998 1.00 94.56 277 LYS A C 1
ATOM 2156 O O . LYS A 1 277 ? 45.831 2.617 -45.636 1.00 94.56 277 LYS A O 1
ATOM 2161 N N . ASP A 1 278 ? 44.349 0.949 -45.297 1.00 95.06 278 ASP A N 1
ATOM 2162 C CA . ASP A 1 278 ? 44.824 0.080 -46.375 1.00 95.06 278 ASP A CA 1
ATOM 2163 C C . ASP A 1 278 ? 44.784 0.816 -47.723 1.00 95.06 278 ASP A C 1
ATOM 2165 O O . ASP A 1 278 ? 45.784 0.874 -48.436 1.00 95.06 278 ASP A O 1
ATOM 2169 N N . LEU A 1 279 ? 43.685 1.520 -48.021 1.00 93.56 279 LEU A N 1
ATOM 2170 C CA . LEU A 1 279 ? 43.575 2.330 -49.237 1.00 93.56 279 LEU A CA 1
ATOM 2171 C C . LEU A 1 279 ? 44.565 3.509 -49.263 1.00 93.56 279 LEU A C 1
ATOM 2173 O O . LEU A 1 279 ? 45.040 3.909 -50.328 1.00 93.56 279 LEU A O 1
ATOM 2177 N N . ALA A 1 280 ? 44.881 4.097 -48.105 1.00 93.25 280 ALA A N 1
ATOM 2178 C CA . ALA A 1 280 ? 45.888 5.153 -48.020 1.00 93.25 280 ALA A CA 1
ATOM 2179 C C . ALA A 1 280 ? 47.299 4.611 -48.300 1.00 93.25 280 ALA A C 1
ATOM 2181 O O . ALA A 1 280 ? 48.069 5.273 -49.003 1.00 93.25 280 ALA A O 1
ATOM 2182 N N . ASP A 1 281 ? 47.613 3.414 -47.806 1.00 93.75 281 ASP A N 1
ATOM 2183 C CA . ASP A 1 281 ? 48.880 2.730 -48.063 1.00 93.75 281 ASP A CA 1
ATOM 2184 C C . ASP A 1 281 ? 48.995 2.331 -49.544 1.00 93.75 281 ASP A C 1
ATOM 2186 O O . ASP A 1 281 ? 50.009 2.626 -50.187 1.00 93.75 281 ASP A O 1
ATOM 2190 N N . GLU A 1 282 ? 47.930 1.781 -50.136 1.00 94.25 282 GLU A N 1
ATOM 2191 C CA . GLU A 1 282 ? 47.853 1.513 -51.579 1.00 94.25 282 GLU A CA 1
ATOM 2192 C C . GLU A 1 282 ? 48.045 2.788 -52.411 1.00 94.25 282 GLU A C 1
ATOM 2194 O O . GLU A 1 282 ? 48.796 2.792 -53.392 1.00 94.25 282 GLU A O 1
ATOM 2199 N N . TYR A 1 283 ? 47.426 3.901 -52.007 1.00 92.75 283 TYR A N 1
ATOM 2200 C CA . TYR A 1 283 ? 47.595 5.186 -52.682 1.00 92.75 283 TYR A CA 1
ATOM 2201 C C . TYR A 1 283 ? 49.040 5.692 -52.611 1.00 92.75 283 TYR A C 1
ATOM 2203 O O . TYR A 1 283 ? 49.551 6.240 -53.593 1.00 92.75 283 TYR A O 1
ATOM 2211 N N . VAL A 1 284 ? 49.727 5.501 -51.480 1.00 95.00 284 VAL A N 1
ATOM 2212 C CA . VAL A 1 284 ? 51.148 5.856 -51.343 1.00 95.00 284 VAL A CA 1
ATOM 2213 C C . VAL A 1 284 ? 51.996 5.035 -52.313 1.00 95.00 284 VAL A C 1
ATOM 2215 O O . VAL A 1 284 ? 52.806 5.622 -53.034 1.00 95.00 284 VAL A O 1
ATOM 2218 N N . VAL A 1 285 ? 51.775 3.718 -52.390 1.00 95.06 285 VAL A N 1
ATOM 2219 C CA . VAL A 1 285 ? 52.481 2.825 -53.329 1.00 95.06 285 VAL A CA 1
ATOM 2220 C C . VAL A 1 285 ? 52.194 3.202 -54.785 1.00 95.06 285 VAL A C 1
ATOM 2222 O O . VAL A 1 285 ? 53.097 3.264 -55.620 1.00 95.06 285 VAL A O 1
ATOM 2225 N N . LEU A 1 286 ? 50.942 3.511 -55.117 1.00 94.38 286 LEU A N 1
ATOM 2226 C CA . LEU A 1 286 ? 50.587 3.928 -56.470 1.00 94.38 286 LEU A CA 1
ATOM 2227 C C . LEU A 1 286 ? 51.245 5.265 -56.834 1.00 94.38 286 LEU A C 1
ATOM 2229 O O . LEU A 1 286 ? 51.753 5.433 -57.945 1.00 94.38 286 LEU A O 1
ATOM 2233 N N . LYS A 1 287 ? 51.290 6.210 -55.889 1.00 95.19 287 LYS A N 1
ATOM 2234 C CA . LYS A 1 287 ? 51.937 7.511 -56.076 1.00 95.19 287 LYS A CA 1
ATOM 2235 C C . LYS A 1 287 ? 53.447 7.375 -56.272 1.00 95.19 287 LYS A C 1
ATOM 2237 O O . LYS A 1 287 ? 53.996 8.071 -57.127 1.00 95.19 287 LYS A O 1
ATOM 2242 N N . THR A 1 288 ? 54.123 6.503 -55.520 1.00 94.94 288 THR A N 1
ATOM 2243 C CA . THR A 1 288 ? 55.562 6.251 -55.711 1.00 94.94 288 THR A CA 1
ATOM 2244 C C . THR A 1 288 ? 55.836 5.601 -57.065 1.00 94.94 288 THR A C 1
ATOM 2246 O O . THR A 1 288 ? 56.736 6.059 -57.771 1.00 94.94 288 THR A O 1
ATOM 2249 N N . ASN A 1 289 ? 55.016 4.631 -57.482 1.00 95.06 289 ASN A N 1
ATOM 2250 C CA . ASN A 1 289 ? 55.110 4.006 -58.805 1.00 95.06 289 ASN A CA 1
ATOM 2251 C C . ASN A 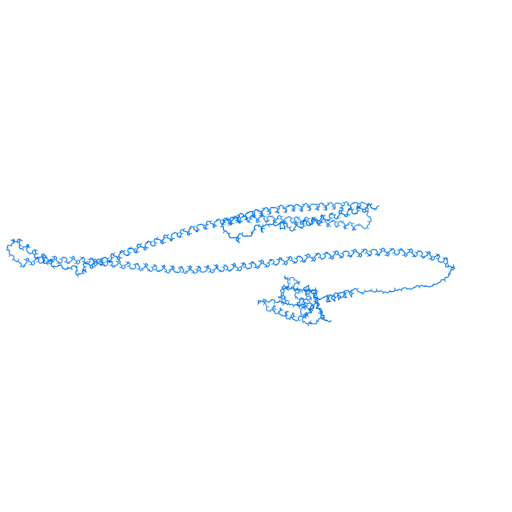1 289 ? 54.904 5.020 -59.940 1.00 95.06 289 ASN A C 1
ATOM 2253 O O . ASN A 1 289 ? 55.701 5.072 -60.877 1.00 95.06 289 ASN A O 1
ATOM 2257 N N . TYR A 1 290 ? 53.887 5.881 -59.840 1.00 92.88 290 TYR A N 1
ATOM 2258 C CA . TYR A 1 290 ? 53.648 6.943 -60.821 1.00 92.88 290 TYR A CA 1
ATOM 2259 C C . TYR A 1 290 ? 54.827 7.923 -60.908 1.00 92.88 290 TYR A C 1
ATOM 2261 O O . TYR A 1 290 ? 55.235 8.327 -62.001 1.00 92.88 290 TYR A O 1
ATOM 2269 N N . LEU A 1 291 ? 55.410 8.293 -59.763 1.00 94.75 291 LEU A N 1
ATOM 2270 C CA . LEU A 1 291 ? 56.574 9.178 -59.716 1.00 94.75 291 LEU A CA 1
ATOM 2271 C C . LEU A 1 291 ? 57.803 8.528 -60.372 1.00 94.75 291 LEU A C 1
ATOM 2273 O O . LEU A 1 291 ? 58.521 9.191 -61.123 1.00 94.75 291 LEU A O 1
ATOM 2277 N N . ALA A 1 292 ? 58.030 7.235 -60.121 1.00 94.00 292 ALA A N 1
ATOM 2278 C CA . ALA A 1 292 ? 59.105 6.467 -60.742 1.00 94.00 292 ALA A CA 1
ATOM 2279 C C . ALA A 1 292 ? 58.938 6.402 -62.267 1.00 94.00 292 ALA A C 1
ATOM 2281 O O . ALA A 1 292 ? 59.871 6.755 -62.990 1.00 94.00 292 ALA A O 1
ATOM 2282 N N . LEU A 1 293 ? 57.733 6.073 -62.745 1.00 94.69 293 LEU A N 1
ATOM 2283 C CA . LEU A 1 293 ? 57.417 6.024 -64.174 1.00 94.69 293 LEU A CA 1
ATOM 2284 C C . LEU A 1 293 ? 57.572 7.397 -64.842 1.00 94.69 293 LEU A C 1
ATOM 2286 O O . LEU A 1 293 ? 58.110 7.505 -65.940 1.00 94.69 293 LEU A O 1
ATOM 2290 N N . THR A 1 294 ? 57.169 8.471 -64.159 1.00 93.31 294 THR A N 1
ATOM 2291 C CA . THR A 1 294 ? 57.361 9.846 -64.648 1.00 93.31 294 THR A CA 1
ATOM 2292 C C . THR A 1 294 ? 58.848 10.185 -64.788 1.00 93.31 294 THR A C 1
ATOM 2294 O O . THR A 1 294 ? 59.252 10.835 -65.753 1.00 93.31 294 THR A O 1
ATOM 2297 N N . ASN A 1 295 ? 59.683 9.753 -63.840 1.00 93.88 295 ASN A N 1
ATOM 2298 C CA . ASN A 1 295 ? 61.128 9.967 -63.903 1.00 93.88 295 ASN A CA 1
ATOM 2299 C C . ASN A 1 295 ? 61.786 9.135 -65.009 1.00 93.88 295 ASN A C 1
ATOM 2301 O O . ASN A 1 295 ? 62.694 9.627 -65.676 1.00 93.88 295 ASN A O 1
ATOM 2305 N N . GLU A 1 296 ? 61.335 7.902 -65.224 1.00 92.75 296 GLU A N 1
ATOM 2306 C CA . GLU A 1 296 ? 61.801 7.054 -66.322 1.00 92.75 296 GLU A CA 1
ATOM 2307 C C . GLU A 1 296 ? 61.417 7.639 -67.682 1.00 92.75 296 GLU A C 1
ATOM 2309 O O . GLU A 1 296 ? 62.281 7.807 -68.540 1.00 92.75 296 GLU A O 1
ATOM 2314 N N . HIS A 1 297 ? 60.171 8.093 -67.832 1.00 92.50 297 HIS A N 1
ATOM 2315 C CA . HIS A 1 297 ? 59.727 8.800 -69.028 1.00 92.50 297 HIS A CA 1
ATOM 2316 C C . HIS A 1 297 ? 60.580 10.045 -69.310 1.00 92.50 297 HIS A C 1
ATOM 2318 O O . HIS A 1 297 ? 61.028 10.239 -70.436 1.00 92.50 297 HIS A O 1
ATOM 2324 N N . LYS A 1 298 ? 60.889 10.857 -68.287 1.00 92.31 298 LYS A N 1
ATOM 2325 C CA . LYS A 1 298 ? 61.801 12.005 -68.438 1.00 92.31 298 LYS A CA 1
ATOM 2326 C C . LYS A 1 298 ? 63.199 11.587 -68.899 1.00 92.31 298 LYS A C 1
ATOM 2328 O O . LYS A 1 298 ? 63.771 12.266 -69.746 1.00 92.31 298 LYS A O 1
ATOM 2333 N N . ARG A 1 299 ? 63.746 10.485 -68.372 1.00 93.31 299 ARG A N 1
ATOM 2334 C CA . ARG A 1 299 ? 65.056 9.961 -68.801 1.00 93.31 299 ARG A CA 1
ATOM 2335 C C . ARG A 1 299 ? 65.035 9.525 -70.263 1.00 93.31 299 ARG A C 1
ATOM 2337 O O . ARG A 1 299 ? 65.980 9.842 -70.978 1.00 93.31 299 ARG A O 1
ATOM 2344 N N . GLU A 1 300 ? 63.981 8.842 -70.708 1.00 89.75 300 GLU A N 1
ATOM 2345 C CA . GLU A 1 300 ? 63.825 8.466 -72.119 1.00 89.75 300 GLU A CA 1
ATOM 2346 C C . GLU A 1 300 ? 63.660 9.691 -73.023 1.00 89.75 300 GLU A C 1
ATOM 2348 O O . GLU A 1 300 ? 64.290 9.754 -74.075 1.00 89.75 300 GLU A O 1
ATOM 2353 N N . CYS A 1 301 ? 62.900 10.707 -72.600 1.00 91.94 301 CYS A N 1
ATOM 2354 C CA . CYS A 1 301 ? 62.813 11.971 -73.334 1.00 91.94 301 CYS A CA 1
ATOM 2355 C C . CYS A 1 301 ? 64.193 12.626 -73.491 1.00 91.94 301 CYS A C 1
ATOM 2357 O O . CYS A 1 301 ? 64.570 12.959 -74.609 1.00 91.94 301 CYS A O 1
ATOM 2359 N N . SER A 1 302 ? 64.990 12.717 -72.421 1.00 89.88 302 SER A N 1
ATOM 2360 C CA . SER A 1 302 ? 66.358 13.250 -72.509 1.00 89.88 302 SER A CA 1
ATOM 2361 C C . SER A 1 302 ? 67.287 12.388 -73.374 1.00 89.88 302 SER A C 1
ATOM 2363 O O . SER A 1 302 ? 68.140 12.924 -74.078 1.00 89.88 302 SER A O 1
ATOM 2365 N N . ARG A 1 303 ? 67.139 11.054 -73.371 1.00 92.25 303 ARG A N 1
ATOM 2366 C CA . ARG A 1 303 ? 67.884 10.184 -74.300 1.00 92.25 303 ARG A CA 1
ATOM 2367 C C . ARG A 1 303 ? 67.487 10.445 -75.747 1.00 92.25 303 ARG A C 1
ATOM 2369 O O . ARG A 1 303 ? 68.371 10.591 -76.581 1.00 92.25 303 ARG A O 1
ATOM 2376 N N . ASN A 1 304 ? 66.194 10.542 -76.037 1.00 88.88 304 ASN A N 1
ATOM 2377 C CA . ASN A 1 304 ? 65.702 10.841 -77.379 1.00 88.88 304 ASN A CA 1
ATOM 2378 C C . ASN A 1 304 ? 66.161 12.223 -77.859 1.00 88.88 304 ASN A C 1
ATOM 2380 O O . ASN A 1 304 ? 66.543 12.358 -79.018 1.00 88.88 304 ASN A O 1
ATOM 2384 N N . GLU A 1 305 ? 66.188 13.226 -76.977 1.00 89.69 305 GLU A N 1
ATOM 2385 C CA . GLU A 1 305 ? 66.775 14.541 -77.265 1.00 89.69 305 GLU A CA 1
ATOM 2386 C C . GLU A 1 305 ? 68.268 14.426 -77.611 1.00 89.69 305 GLU A C 1
ATOM 2388 O O . GLU A 1 305 ? 68.703 14.969 -78.626 1.00 89.69 305 GLU A O 1
ATOM 2393 N N . ASN A 1 306 ? 69.047 13.658 -76.839 1.00 89.94 306 ASN A N 1
ATOM 2394 C CA . ASN A 1 306 ? 70.467 13.424 -77.127 1.00 89.94 306 ASN A CA 1
ATOM 2395 C C . ASN A 1 306 ? 70.679 12.690 -78.461 1.00 89.94 306 ASN A C 1
ATOM 2397 O O . ASN A 1 306 ? 71.496 13.131 -79.267 1.00 89.94 306 ASN A O 1
ATOM 2401 N N . LEU A 1 307 ? 69.917 11.625 -78.737 1.00 89.06 307 LEU A N 1
ATOM 2402 C CA . LEU A 1 307 ? 69.969 10.926 -80.027 1.00 89.06 307 LEU A CA 1
ATOM 2403 C C . LEU A 1 307 ? 69.578 11.852 -81.186 1.00 89.06 307 LEU A C 1
ATOM 2405 O O . LEU A 1 307 ? 70.189 11.789 -82.250 1.00 89.06 307 LEU A O 1
ATOM 2409 N N . ALA A 1 308 ? 68.589 12.730 -81.000 1.00 87.00 308 ALA A N 1
ATOM 2410 C CA . ALA A 1 308 ? 68.213 13.712 -82.013 1.00 87.00 308 ALA A CA 1
ATOM 2411 C C . ALA A 1 308 ? 69.365 14.691 -82.306 1.00 87.00 308 ALA A C 1
ATOM 2413 O O . ALA A 1 308 ? 69.624 14.998 -83.473 1.00 87.00 308 ALA A O 1
ATOM 2414 N N . ILE A 1 309 ? 70.097 15.129 -81.276 1.00 88.12 309 ILE A N 1
ATOM 2415 C CA . ILE A 1 309 ? 71.299 15.966 -81.424 1.00 88.12 309 ILE A CA 1
ATOM 2416 C C . ILE A 1 309 ? 72.428 15.190 -82.124 1.00 88.12 309 ILE A C 1
ATOM 2418 O O . ILE A 1 309 ? 73.067 15.721 -83.034 1.00 88.12 309 ILE A O 1
ATOM 2422 N N . GLU A 1 310 ? 72.669 13.930 -81.755 1.00 87.44 310 GLU A N 1
ATOM 2423 C CA . GLU A 1 310 ? 73.674 13.075 -82.403 1.00 87.44 310 GLU A CA 1
ATOM 2424 C C . GLU A 1 310 ? 73.362 12.836 -83.885 1.00 87.44 310 GLU A C 1
ATOM 2426 O O . GLU A 1 310 ? 74.249 12.961 -84.733 1.00 87.44 310 GLU A O 1
ATOM 2431 N N . LEU A 1 311 ? 72.099 12.563 -84.221 1.00 88.06 311 LEU A N 1
ATOM 2432 C CA . LEU A 1 311 ? 71.642 12.429 -85.604 1.00 88.06 311 LEU A CA 1
ATOM 2433 C C . LEU A 1 311 ? 71.837 13.729 -86.383 1.00 88.06 311 LEU A C 1
ATOM 2435 O O . LEU A 1 311 ? 72.319 13.691 -87.516 1.00 88.06 311 LEU A O 1
ATOM 2439 N N . LEU A 1 312 ? 71.525 14.880 -85.782 1.00 87.12 312 LEU A N 1
ATOM 2440 C CA . LEU A 1 312 ? 71.759 16.183 -86.403 1.00 87.12 312 LEU A CA 1
ATOM 2441 C C . LEU A 1 312 ? 73.253 16.408 -86.683 1.00 87.12 312 LEU A C 1
ATOM 2443 O O . LEU A 1 312 ? 73.623 16.837 -87.778 1.00 87.12 312 LEU A O 1
ATOM 2447 N N . ASN A 1 313 ? 74.120 16.055 -85.734 1.00 85.44 313 ASN A N 1
ATOM 2448 C CA . ASN A 1 313 ? 75.570 16.138 -85.900 1.00 85.44 313 ASN A CA 1
ATOM 2449 C C . ASN A 1 313 ? 76.078 15.193 -86.998 1.00 85.44 313 ASN A C 1
ATOM 2451 O O . ASN A 1 313 ? 76.884 15.602 -87.831 1.00 85.44 313 ASN A O 1
ATOM 2455 N N . LEU A 1 314 ? 75.577 13.957 -87.063 1.00 86.75 314 LEU A N 1
ATOM 2456 C CA . LEU A 1 314 ? 75.909 13.002 -88.126 1.00 86.75 314 LEU A CA 1
ATOM 2457 C C . LEU A 1 314 ? 75.447 13.486 -89.503 1.00 86.75 314 LEU A C 1
ATOM 2459 O O . LEU A 1 314 ? 76.196 13.361 -90.470 1.00 86.75 314 LEU A O 1
ATOM 2463 N N . VAL A 1 315 ? 74.250 14.068 -89.605 1.00 85.31 315 VAL A N 1
ATOM 2464 C CA . VAL A 1 315 ? 73.745 14.670 -90.849 1.00 85.31 315 VAL A CA 1
ATOM 2465 C C . VAL A 1 315 ? 74.620 15.849 -91.272 1.00 85.31 315 VAL A C 1
ATOM 2467 O O . VAL A 1 315 ? 75.001 15.929 -92.440 1.00 85.31 315 VAL A O 1
ATOM 2470 N N . ASN A 1 316 ? 75.011 16.717 -90.336 1.00 81.94 316 ASN A N 1
ATOM 2471 C CA . ASN A 1 316 ? 75.914 17.837 -90.608 1.00 81.94 316 ASN A CA 1
ATOM 2472 C C . ASN A 1 316 ? 77.308 17.364 -91.044 1.00 81.94 316 ASN A C 1
ATOM 2474 O O . ASN A 1 316 ? 77.855 17.888 -92.017 1.00 81.94 316 ASN A O 1
ATOM 2478 N N . ASN A 1 317 ? 77.853 16.336 -90.391 1.00 83.44 317 ASN A N 1
ATOM 2479 C CA . ASN A 1 317 ? 79.126 15.720 -90.760 1.00 83.44 317 ASN A CA 1
ATOM 2480 C C . ASN A 1 317 ? 79.045 15.042 -92.133 1.00 83.44 317 ASN A C 1
ATOM 2482 O O . ASN A 1 317 ? 79.926 15.243 -92.965 1.00 83.44 317 ASN A O 1
ATOM 2486 N N . LYS A 1 318 ? 77.962 14.310 -92.424 1.00 81.94 318 LYS A N 1
ATOM 2487 C CA . LYS A 1 318 ? 77.700 13.728 -93.749 1.00 81.94 318 LYS A CA 1
ATOM 2488 C C . LYS A 1 318 ? 77.606 14.813 -94.821 1.00 81.94 318 LYS A C 1
ATOM 2490 O O . LYS A 1 318 ? 78.189 14.651 -95.888 1.00 81.94 318 LYS A O 1
ATOM 2495 N N . ALA A 1 319 ? 76.919 15.921 -94.544 1.00 78.75 319 ALA A N 1
ATOM 2496 C CA . ALA A 1 319 ? 76.831 17.059 -95.456 1.00 78.75 319 ALA A CA 1
ATOM 2497 C C . ALA A 1 319 ? 78.200 17.733 -95.672 1.00 78.75 319 ALA A C 1
ATOM 2499 O O . ALA A 1 319 ? 78.524 18.123 -96.792 1.00 78.75 319 ALA A O 1
ATOM 2500 N N . ALA A 1 320 ? 79.031 17.843 -94.630 1.00 75.81 320 ALA A N 1
ATOM 2501 C CA . ALA A 1 320 ? 80.399 18.350 -94.736 1.00 75.81 320 ALA A CA 1
ATOM 2502 C C . ALA A 1 320 ? 81.307 17.418 -95.557 1.00 75.81 320 ALA A C 1
ATOM 2504 O O . ALA A 1 320 ? 81.976 17.893 -96.474 1.00 75.81 320 ALA A O 1
ATOM 2505 N N . LEU A 1 321 ? 81.264 16.103 -95.313 1.00 77.06 321 LEU A N 1
ATOM 2506 C CA . LEU A 1 321 ? 81.988 15.121 -96.125 1.00 77.06 321 LEU A CA 1
ATOM 2507 C C . LEU A 1 321 ? 81.491 15.101 -97.572 1.00 77.06 321 LEU A C 1
ATOM 2509 O O . LEU A 1 321 ? 82.311 15.029 -98.476 1.00 77.06 321 LEU A O 1
ATOM 2513 N N . MET A 1 322 ? 80.182 15.213 -97.822 1.00 72.69 322 MET A N 1
ATOM 2514 C CA . MET A 1 322 ? 79.644 15.329 -99.184 1.00 72.69 322 MET A CA 1
ATOM 2515 C C . MET A 1 322 ? 80.171 16.575 -99.901 1.00 72.69 322 MET A C 1
ATOM 2517 O O . MET A 1 322 ? 80.540 16.482 -101.068 1.00 72.69 322 MET A O 1
ATOM 2521 N N . ARG A 1 323 ? 80.275 17.720 -99.209 1.00 69.88 323 ARG A N 1
ATOM 2522 C CA . ARG A 1 323 ? 80.929 18.921 -99.757 1.00 69.88 323 ARG A CA 1
ATOM 2523 C C . ARG A 1 323 ? 82.404 18.668 -100.075 1.00 69.88 323 ARG A C 1
ATOM 2525 O O . ARG A 1 323 ? 82.875 19.089 -101.121 1.00 69.88 323 ARG A O 1
ATOM 2532 N N . GLN A 1 324 ? 83.119 17.942 -99.220 1.00 65.25 324 GLN A N 1
ATOM 2533 C CA . GLN A 1 324 ? 84.535 17.637 -99.431 1.00 65.25 324 GLN A CA 1
ATOM 2534 C C . GLN A 1 324 ? 84.767 16.603 -100.544 1.00 65.25 324 GLN A C 1
ATOM 2536 O O . GLN A 1 324 ? 85.705 16.748 -101.319 1.00 65.25 324 GLN A O 1
ATOM 2541 N N . VAL A 1 325 ? 83.878 15.616 -100.695 1.00 63.69 325 VAL A N 1
ATOM 2542 C CA . VAL A 1 325 ? 83.852 14.688 -101.838 1.00 63.69 325 VAL A CA 1
ATOM 2543 C C . VAL A 1 325 ? 83.537 15.439 -103.128 1.00 63.69 325 VAL A C 1
ATOM 2545 O O . VAL A 1 325 ? 84.187 15.186 -104.134 1.00 63.69 325 VAL A O 1
ATOM 2548 N N . LEU A 1 326 ? 82.613 16.404 -103.113 1.00 61.16 326 LEU A N 1
ATOM 2549 C CA . LEU A 1 326 ? 82.330 17.247 -104.279 1.00 61.16 326 LEU A CA 1
ATOM 2550 C C . LEU A 1 326 ? 83.563 18.065 -104.706 1.00 61.16 326 LEU A C 1
ATOM 2552 O O . LEU A 1 326 ? 83.831 18.188 -105.896 1.00 61.16 326 LEU A O 1
ATOM 2556 N N . ILE A 1 327 ? 84.335 18.564 -103.735 1.00 59.50 327 ILE A N 1
ATOM 2557 C CA . ILE A 1 327 ? 85.582 19.311 -103.964 1.00 59.50 327 ILE A CA 1
ATOM 2558 C C . ILE A 1 327 ? 86.722 18.392 -104.444 1.00 59.50 327 ILE A C 1
ATOM 2560 O O . ILE A 1 327 ? 87.512 18.798 -105.285 1.00 59.50 327 ILE A O 1
ATOM 2564 N N . LEU A 1 328 ? 86.810 17.149 -103.957 1.00 54.31 328 LEU A N 1
ATOM 2565 C CA . LEU A 1 328 ? 87.864 16.199 -104.350 1.00 54.31 328 LEU A CA 1
ATOM 2566 C C . LEU A 1 328 ? 87.559 15.435 -105.649 1.00 54.31 328 LEU A C 1
ATOM 2568 O O . LEU A 1 328 ? 88.484 14.977 -106.312 1.00 54.31 328 LEU A O 1
ATOM 2572 N N . THR A 1 329 ? 86.283 15.287 -106.020 1.00 55.72 329 THR A N 1
ATOM 2573 C CA . THR A 1 329 ? 85.873 14.599 -107.262 1.00 55.72 329 THR A CA 1
ATOM 2574 C C . THR A 1 329 ? 85.974 15.522 -108.478 1.00 55.72 329 THR A C 1
ATOM 2576 O O . THR A 1 329 ? 86.159 15.041 -109.592 1.00 55.72 329 THR A O 1
ATOM 2579 N N . ASN A 1 330 ? 85.928 16.841 -108.270 1.00 49.16 330 ASN A N 1
ATOM 2580 C CA . ASN A 1 330 ? 86.096 17.834 -109.324 1.00 49.16 330 ASN A CA 1
ATOM 2581 C C . ASN A 1 330 ? 87.381 18.636 -109.096 1.00 49.16 330 ASN A C 1
ATOM 2583 O O . ASN A 1 330 ? 87.366 19.708 -108.494 1.00 49.16 330 ASN A O 1
ATOM 2587 N N . GLY A 1 331 ? 88.490 18.125 -109.631 1.00 40.81 331 GLY A N 1
ATOM 2588 C CA . GLY A 1 331 ? 89.632 18.966 -109.972 1.00 40.81 331 GLY A CA 1
ATOM 2589 C C . GLY A 1 331 ? 89.237 19.956 -111.073 1.00 40.81 331 GLY A C 1
ATOM 2590 O O . GLY A 1 331 ? 89.146 19.558 -112.227 1.00 40.81 331 GLY A O 1
ATOM 2591 N N . ASP A 1 332 ? 88.928 21.187 -110.651 1.00 40.28 332 ASP A N 1
ATOM 2592 C CA . ASP A 1 332 ? 89.516 22.473 -111.081 1.00 40.28 332 ASP A CA 1
ATOM 2593 C C . ASP A 1 332 ? 89.548 22.858 -112.591 1.00 40.28 332 ASP A C 1
ATOM 2595 O O . ASP A 1 332 ? 89.732 22.018 -113.466 1.00 40.28 332 ASP A O 1
ATOM 2599 N N . PRO A 1 333 ? 89.614 24.158 -112.947 1.00 53.19 333 PRO A N 1
ATOM 2600 C CA . PRO A 1 333 ? 88.658 25.242 -112.688 1.00 53.19 333 PRO A CA 1
ATOM 2601 C C . PRO A 1 333 ? 88.398 26.098 -113.951 1.00 53.19 333 PRO A C 1
ATOM 2603 O O . PRO A 1 333 ? 89.311 26.399 -114.715 1.00 53.19 333 PRO A O 1
ATOM 2606 N N . SER A 1 334 ? 87.167 26.569 -114.159 1.00 44.84 334 SER A N 1
ATOM 2607 C CA . SER A 1 334 ? 86.820 27.860 -114.800 1.00 44.84 334 SER A CA 1
ATOM 2608 C C . SER A 1 334 ? 85.348 27.865 -115.210 1.00 44.84 334 SER A C 1
ATOM 2610 O O . SER A 1 334 ? 84.802 26.847 -115.620 1.00 44.84 334 SER A O 1
ATOM 2612 N N . THR A 1 335 ? 84.726 29.041 -115.121 1.00 43.56 335 THR A N 1
ATOM 2613 C CA . THR A 1 335 ? 83.298 29.345 -115.355 1.00 43.56 335 THR A CA 1
ATOM 2614 C C . THR A 1 335 ? 82.375 29.100 -114.157 1.00 43.56 335 THR A C 1
ATOM 2616 O O . THR A 1 335 ? 81.362 28.410 -114.206 1.00 43.56 335 THR A O 1
ATOM 2619 N N . ALA A 1 336 ? 82.728 29.763 -113.054 1.00 51.38 336 ALA A N 1
ATOM 2620 C CA . ALA A 1 336 ? 81.711 30.417 -112.241 1.00 51.38 336 ALA A CA 1
ATOM 2621 C C . ALA A 1 336 ? 80.984 31.479 -113.094 1.00 51.38 336 ALA A C 1
ATOM 2623 O O . ALA A 1 336 ? 81.612 32.104 -113.947 1.00 51.38 336 ALA A O 1
ATOM 2624 N N . ASP A 1 337 ? 79.694 31.653 -112.808 1.00 51.09 337 ASP A N 1
ATOM 2625 C CA . ASP A 1 337 ? 78.742 32.643 -113.339 1.00 51.09 337 ASP A CA 1
ATOM 2626 C C . ASP A 1 337 ? 77.826 32.180 -114.484 1.00 51.09 337 ASP A C 1
ATOM 2628 O O . ASP A 1 337 ? 77.885 32.663 -115.610 1.00 51.09 337 ASP A O 1
ATOM 2632 N N . ASP A 1 338 ? 76.854 31.328 -114.138 1.00 50.56 338 ASP A N 1
ATOM 2633 C CA . ASP A 1 338 ? 75.505 31.462 -114.702 1.00 50.56 338 ASP A CA 1
ATOM 2634 C C . ASP A 1 338 ? 74.443 31.340 -113.581 1.00 50.56 338 ASP A C 1
ATOM 2636 O O . ASP A 1 338 ? 74.098 30.229 -113.155 1.00 50.56 338 ASP A O 1
ATOM 2640 N N . PRO A 1 339 ? 73.909 32.465 -113.060 1.00 60.03 339 PRO A N 1
ATOM 2641 C CA . PRO A 1 339 ? 72.884 32.465 -112.012 1.00 60.03 339 PRO A CA 1
ATOM 2642 C C . PRO A 1 339 ? 71.557 31.832 -112.469 1.00 60.03 339 PRO A C 1
ATOM 2644 O O . PRO A 1 339 ? 70.712 31.485 -111.640 1.00 60.03 339 PRO A O 1
ATOM 2647 N N . THR A 1 340 ? 71.363 31.622 -113.772 1.00 58.09 340 THR A N 1
ATOM 2648 C CA . THR A 1 340 ? 70.117 31.087 -114.341 1.00 58.09 340 THR A CA 1
ATOM 2649 C C . THR A 1 340 ? 70.022 29.563 -114.199 1.00 58.09 340 THR A C 1
ATOM 2651 O O . THR A 1 340 ? 68.942 29.028 -113.923 1.00 58.09 340 THR A O 1
ATOM 2654 N N . ALA A 1 341 ? 71.156 28.861 -114.290 1.00 59.00 341 ALA A N 1
ATOM 2655 C CA . ALA A 1 341 ? 71.245 27.413 -114.089 1.00 59.00 341 ALA A CA 1
ATOM 2656 C C . ALA A 1 341 ? 71.113 27.017 -112.604 1.00 59.00 341 ALA A C 1
ATOM 2658 O O . ALA A 1 341 ? 70.527 25.981 -112.278 1.00 59.00 341 ALA A O 1
ATOM 2659 N N . GLU A 1 342 ? 71.582 27.874 -111.693 1.00 59.16 342 GLU A N 1
ATOM 2660 C CA . GLU A 1 342 ? 71.487 27.653 -110.245 1.00 59.16 342 GLU A CA 1
ATOM 2661 C C . GLU A 1 342 ? 70.048 27.824 -109.734 1.00 59.16 342 GLU A C 1
ATOM 2663 O O . GLU A 1 342 ? 69.564 27.025 -108.932 1.00 59.16 342 GLU A O 1
ATOM 2668 N N . ILE A 1 343 ? 69.297 28.780 -110.291 1.00 58.19 343 ILE A N 1
ATOM 2669 C CA . ILE A 1 343 ? 67.870 28.961 -109.986 1.00 58.19 343 ILE A CA 1
ATOM 2670 C C . ILE A 1 343 ? 67.021 27.793 -110.524 1.00 58.19 343 ILE A C 1
ATOM 2672 O O . ILE A 1 343 ? 66.027 27.419 -109.894 1.00 58.19 343 ILE A O 1
ATOM 2676 N N . ALA A 1 344 ? 67.393 27.192 -111.660 1.00 60.84 344 ALA A N 1
ATOM 2677 C CA . ALA A 1 344 ? 66.719 26.005 -112.198 1.00 60.84 344 ALA A CA 1
ATOM 2678 C C . ALA A 1 344 ? 66.991 24.750 -111.344 1.00 60.84 344 ALA A C 1
ATOM 2680 O O . ALA A 1 344 ? 66.067 23.980 -111.072 1.00 60.84 344 ALA A O 1
ATOM 2681 N N . ARG A 1 345 ? 68.221 24.590 -110.834 1.00 62.25 345 ARG A N 1
ATOM 2682 C CA . ARG A 1 345 ? 68.581 23.522 -109.885 1.00 62.25 345 ARG A CA 1
ATOM 2683 C C . ARG A 1 345 ? 67.906 23.691 -108.524 1.00 62.25 345 ARG A C 1
ATOM 2685 O O . ARG A 1 345 ? 67.358 22.723 -108.002 1.00 62.25 345 ARG A O 1
ATOM 2692 N N . ILE A 1 346 ? 67.854 24.910 -107.982 1.00 59.75 346 ILE A N 1
ATOM 2693 C CA . ILE A 1 346 ? 67.151 25.201 -106.721 1.00 59.75 346 ILE A CA 1
ATOM 2694 C C . ILE A 1 346 ? 65.640 24.961 -106.875 1.00 59.75 346 ILE A C 1
ATOM 2696 O O . ILE A 1 346 ? 65.026 24.379 -105.981 1.00 59.75 346 ILE A O 1
ATOM 2700 N N . ARG A 1 347 ? 65.037 25.297 -108.027 1.00 59.12 347 ARG A N 1
ATOM 2701 C CA . ARG A 1 347 ? 63.631 24.951 -108.314 1.00 59.12 347 ARG A CA 1
ATOM 2702 C C . ARG A 1 347 ? 63.396 23.442 -108.403 1.00 59.12 347 ARG A C 1
ATOM 2704 O O . ARG A 1 347 ? 62.426 22.968 -107.819 1.00 59.12 347 ARG A O 1
ATOM 2711 N N . ALA A 1 348 ? 64.281 22.687 -109.053 1.00 59.84 348 ALA A N 1
ATOM 2712 C CA . ALA A 1 348 ? 64.168 21.230 -109.145 1.00 59.84 348 ALA A CA 1
ATOM 2713 C C . ALA A 1 348 ? 64.328 20.537 -107.776 1.00 59.84 348 ALA A C 1
ATOM 2715 O O . ALA A 1 348 ? 63.565 19.627 -107.460 1.00 59.84 348 ALA A O 1
ATOM 2716 N N . ILE A 1 349 ? 65.241 21.015 -106.921 1.00 61.97 349 ILE A N 1
ATOM 2717 C CA . ILE A 1 349 ? 65.449 20.490 -105.558 1.00 61.97 349 ILE A CA 1
ATOM 2718 C C . ILE A 1 349 ? 64.269 20.839 -104.639 1.00 61.97 349 ILE A C 1
ATOM 2720 O O . ILE A 1 349 ? 63.838 20.003 -103.845 1.00 61.97 349 ILE A O 1
ATOM 2724 N N . ILE A 1 350 ? 63.685 22.036 -104.770 1.00 56.22 350 ILE A N 1
ATOM 2725 C CA . ILE A 1 350 ? 62.464 22.412 -104.037 1.00 56.22 350 ILE A CA 1
ATOM 2726 C C . ILE A 1 350 ? 61.275 21.545 -104.479 1.00 56.22 350 ILE A C 1
ATOM 2728 O O . ILE A 1 350 ? 60.480 21.145 -103.629 1.00 56.22 350 ILE A O 1
ATOM 2732 N N . GLN A 1 351 ? 61.179 21.193 -105.766 1.00 54.19 351 GLN A N 1
ATOM 2733 C CA . GLN A 1 351 ? 60.117 20.339 -106.312 1.00 54.19 351 GLN A CA 1
ATOM 2734 C C . GLN A 1 351 ? 60.278 18.858 -105.906 1.00 54.19 351 GLN A C 1
ATOM 2736 O O . GLN A 1 351 ? 59.290 18.194 -105.598 1.00 54.19 351 GLN A O 1
ATOM 2741 N N . GLN A 1 352 ? 61.517 18.359 -105.797 1.00 54.16 352 GLN A N 1
ATOM 2742 C CA . GLN A 1 352 ? 61.815 17.006 -105.301 1.00 54.16 352 GLN A CA 1
ATOM 2743 C C . GLN A 1 352 ? 61.640 16.881 -103.773 1.00 54.16 352 GLN A C 1
ATOM 2745 O O . GLN A 1 352 ? 61.157 15.859 -103.282 1.00 54.16 352 GLN A O 1
ATOM 2750 N N . ASN A 1 353 ? 61.938 17.943 -103.015 1.00 49.34 353 ASN A N 1
ATOM 2751 C CA . ASN A 1 353 ? 61.713 17.988 -101.564 1.00 49.34 353 ASN A CA 1
ATOM 2752 C C . ASN A 1 353 ? 60.248 18.267 -101.179 1.00 49.34 353 ASN A C 1
ATOM 2754 O O . ASN A 1 353 ? 59.843 17.942 -100.065 1.00 49.34 353 ASN A O 1
ATOM 2758 N N . THR A 1 354 ? 59.417 18.800 -102.084 1.00 51.59 354 THR A N 1
ATOM 2759 C CA . THR A 1 354 ? 57.960 18.916 -101.856 1.00 51.59 354 THR A CA 1
ATOM 2760 C C . THR A 1 354 ? 57.198 17.619 -102.133 1.00 51.59 354 THR A C 1
ATOM 2762 O O . THR A 1 354 ? 56.142 17.417 -101.533 1.00 51.59 354 THR A O 1
ATOM 2765 N N . SER A 1 355 ? 57.738 16.701 -102.946 1.00 48.47 355 SER A N 1
ATOM 2766 C CA . SER A 1 355 ? 57.186 15.343 -103.116 1.00 48.47 355 SER A CA 1
ATOM 2767 C C . SER A 1 355 ? 57.514 14.379 -101.966 1.00 48.47 355 SER A C 1
ATOM 2769 O O . SER A 1 355 ? 56.930 13.304 -101.880 1.00 48.47 355 SER A O 1
ATOM 2771 N N . GLY A 1 356 ? 58.405 14.774 -101.052 1.00 49.66 356 GLY A N 1
ATOM 2772 C CA . GLY A 1 356 ? 58.784 14.024 -99.851 1.00 49.66 356 GLY A CA 1
ATOM 2773 C C . GLY A 1 356 ? 57.935 14.328 -98.615 1.00 49.66 356 GLY A C 1
ATOM 2774 O O . GLY A 1 356 ? 58.401 14.135 -97.495 1.00 49.66 356 GLY A O 1
ATOM 2775 N N . LYS A 1 357 ? 56.695 14.807 -98.776 1.00 49.28 357 LYS A N 1
ATOM 2776 C CA . LYS A 1 357 ? 55.717 14.719 -97.689 1.00 49.28 357 LYS A CA 1
ATOM 2777 C C . LYS A 1 357 ? 55.287 13.263 -97.586 1.00 49.28 357 LYS A C 1
ATOM 2779 O O . LYS A 1 357 ? 54.344 12.840 -98.250 1.00 49.28 357 LYS A O 1
ATOM 2784 N N . ILE A 1 358 ? 55.931 12.517 -96.691 1.00 45.78 358 ILE A N 1
ATOM 2785 C CA . ILE A 1 358 ? 55.175 11.536 -95.913 1.00 45.78 358 ILE A CA 1
ATOM 2786 C C . ILE A 1 358 ? 53.985 12.328 -95.377 1.00 45.78 358 ILE A C 1
ATOM 2788 O O . ILE A 1 358 ? 54.153 13.270 -94.598 1.00 45.78 358 ILE A O 1
ATOM 2792 N N . LYS A 1 359 ? 52.798 12.044 -95.913 1.00 48.16 359 LYS A N 1
ATOM 2793 C CA . LYS A 1 359 ? 51.559 12.621 -95.420 1.00 48.16 359 LYS A CA 1
ATOM 2794 C C . LYS A 1 359 ? 51.486 12.245 -93.947 1.00 48.16 359 LYS A C 1
ATOM 2796 O O . LYS A 1 359 ? 51.273 11.084 -93.611 1.00 48.16 359 LYS A O 1
ATOM 2801 N N . ALA A 1 360 ? 51.663 13.226 -93.071 1.00 44.72 360 ALA A N 1
ATOM 2802 C CA . ALA A 1 360 ? 51.407 13.049 -91.647 1.00 44.72 360 ALA A CA 1
ATOM 2803 C C . ALA A 1 360 ? 49.950 12.595 -91.381 1.00 44.72 360 ALA A C 1
ATOM 2805 O O . ALA A 1 360 ? 49.675 12.058 -90.315 1.00 44.72 360 ALA A O 1
ATOM 2806 N N . ASP A 1 361 ? 49.066 12.721 -92.381 1.00 46.28 361 ASP A N 1
ATOM 2807 C CA . ASP A 1 361 ? 47.672 12.255 -92.393 1.00 46.28 361 ASP A CA 1
ATOM 2808 C C . ASP A 1 361 ? 47.468 10.755 -92.694 1.00 46.28 361 ASP A C 1
ATOM 2810 O O . ASP A 1 361 ? 46.334 10.288 -92.671 1.00 46.28 361 ASP A O 1
ATOM 2814 N N . GLU A 1 362 ? 48.510 9.979 -93.014 1.00 48.91 362 GLU A N 1
ATOM 2815 C CA . GLU A 1 362 ? 48.372 8.514 -93.181 1.00 48.91 362 GLU A CA 1
ATOM 2816 C C . GLU A 1 362 ? 48.953 7.715 -91.998 1.00 48.91 362 GLU A C 1
ATOM 2818 O O . GLU A 1 362 ? 48.763 6.505 -91.923 1.00 48.91 362 GLU A O 1
ATOM 2823 N N . ILE A 1 363 ? 49.596 8.385 -91.031 1.00 51.72 363 ILE A N 1
ATOM 2824 C CA . ILE A 1 363 ? 50.041 7.774 -89.758 1.00 51.72 363 ILE A CA 1
ATOM 2825 C C . ILE A 1 363 ? 49.174 8.253 -88.578 1.00 51.72 363 ILE A C 1
ATOM 2827 O O . ILE A 1 363 ? 49.022 7.547 -87.583 1.00 51.72 363 ILE A O 1
ATOM 2831 N N . LEU A 1 364 ? 48.533 9.415 -88.707 1.00 53.94 364 LEU A N 1
ATOM 2832 C CA . LEU A 1 364 ? 47.438 9.867 -87.853 1.00 53.94 364 LEU A CA 1
ATOM 2833 C C . LEU A 1 364 ? 46.179 9.817 -88.718 1.00 53.94 364 LEU A C 1
ATOM 2835 O O . LEU A 1 364 ? 46.179 10.439 -89.771 1.00 53.94 364 LEU A O 1
ATOM 2839 N N . GLY A 1 365 ? 45.153 9.053 -88.320 1.00 57.28 365 GLY A N 1
ATOM 2840 C CA . GLY A 1 365 ? 43.906 8.909 -89.088 1.00 57.28 365 GLY A CA 1
ATOM 2841 C C . GLY A 1 365 ? 43.354 10.248 -89.595 1.00 57.28 365 GLY A C 1
ATOM 2842 O O . GLY A 1 365 ? 43.640 11.288 -89.003 1.00 57.28 365 GLY A O 1
ATOM 2843 N N . SER A 1 366 ? 42.589 10.203 -90.697 1.00 64.94 366 SER A N 1
ATOM 2844 C CA . SER A 1 366 ? 42.031 11.355 -91.427 1.00 64.94 366 SER A CA 1
ATOM 2845 C C . SER A 1 366 ? 41.705 12.534 -90.502 1.00 64.94 366 SER A C 1
ATOM 2847 O O . SER A 1 366 ? 41.133 12.322 -89.439 1.00 64.94 366 SER A O 1
ATOM 2849 N N . GLN A 1 367 ? 41.997 13.782 -90.888 1.00 61.62 367 GLN A N 1
ATOM 2850 C CA . GLN A 1 367 ? 41.641 14.985 -90.105 1.00 61.62 367 GLN A CA 1
ATOM 2851 C C . GLN A 1 367 ? 40.211 14.939 -89.527 1.00 61.62 367 GLN A C 1
ATOM 2853 O O . GLN A 1 367 ? 39.997 15.330 -88.383 1.00 61.62 367 GLN A O 1
ATOM 2858 N N . ARG A 1 368 ? 39.264 14.350 -90.271 1.00 67.38 368 ARG A N 1
ATOM 2859 C CA . ARG A 1 368 ? 37.900 14.058 -89.803 1.00 67.38 368 ARG A CA 1
ATOM 2860 C C . ARG A 1 368 ? 37.826 13.077 -88.633 1.00 67.38 368 ARG A C 1
ATOM 2862 O O . ARG A 1 368 ? 37.048 13.293 -87.714 1.00 67.38 368 ARG A O 1
ATOM 2869 N N . ASP A 1 369 ? 38.594 11.997 -88.659 1.00 63.94 369 ASP A N 1
ATOM 2870 C CA . ASP A 1 369 ? 38.640 11.003 -87.584 1.00 63.94 369 ASP A CA 1
ATOM 2871 C C . ASP A 1 369 ? 39.262 11.596 -86.316 1.00 63.94 369 ASP A C 1
ATOM 2873 O O . ASP A 1 369 ? 38.793 11.320 -85.210 1.00 63.94 369 ASP A O 1
ATOM 2877 N N . ARG A 1 370 ? 40.265 12.471 -86.465 1.00 68.19 370 ARG A N 1
ATOM 2878 C CA . ARG A 1 370 ? 40.838 13.221 -85.342 1.00 68.19 370 ARG A CA 1
ATOM 2879 C C . ARG A 1 370 ? 39.835 14.208 -84.744 1.00 68.19 370 ARG A C 1
ATOM 2881 O O . ARG A 1 370 ? 39.663 14.198 -83.530 1.00 68.19 370 ARG A O 1
ATOM 2888 N N . GLU A 1 371 ? 39.136 14.986 -85.570 1.00 73.12 371 GLU A N 1
ATOM 2889 C CA . GLU A 1 371 ? 38.067 15.891 -85.119 1.00 73.12 371 GLU A CA 1
ATOM 2890 C C . GLU A 1 371 ? 36.934 15.127 -84.418 1.00 73.12 371 GLU A C 1
ATOM 2892 O O . GLU A 1 371 ? 36.490 15.533 -83.349 1.00 73.12 371 GLU A O 1
ATOM 2897 N N . LEU A 1 372 ? 36.521 13.965 -84.935 1.00 76.69 372 LEU A N 1
ATOM 2898 C CA . LEU A 1 372 ? 35.492 13.129 -84.304 1.00 76.69 372 LEU A CA 1
ATOM 2899 C C . LEU A 1 372 ? 35.936 12.550 -82.951 1.00 76.69 372 LEU A C 1
ATOM 2901 O O . LEU A 1 372 ? 35.120 12.436 -82.029 1.00 76.69 372 LEU A O 1
ATOM 2905 N N . ILE A 1 373 ? 37.205 12.152 -82.818 1.00 75.00 373 ILE A N 1
ATOM 2906 C CA . ILE A 1 373 ? 37.763 11.664 -81.549 1.00 75.00 373 ILE A CA 1
ATOM 2907 C C . ILE A 1 373 ? 37.907 12.818 -80.554 1.00 75.00 373 ILE A C 1
ATOM 2909 O O . ILE A 1 373 ? 37.526 12.657 -79.393 1.00 75.00 373 ILE A O 1
ATOM 2913 N N . GLU A 1 374 ? 38.398 13.976 -80.994 1.00 76.00 374 GLU A N 1
ATOM 2914 C CA . GLU A 1 374 ? 38.487 15.184 -80.173 1.00 76.00 374 GLU A CA 1
ATOM 2915 C C . GLU A 1 374 ? 37.090 15.622 -79.707 1.00 76.00 374 GLU A C 1
ATOM 2917 O O . GLU A 1 374 ? 36.885 15.798 -78.507 1.00 76.00 374 GLU A O 1
ATOM 2922 N N . ASP A 1 375 ? 36.088 15.659 -80.587 1.00 78.81 375 ASP A N 1
ATOM 2923 C CA . ASP A 1 375 ? 34.702 15.978 -80.230 1.00 78.81 375 ASP A CA 1
ATOM 2924 C C . ASP A 1 375 ? 34.109 14.982 -79.230 1.00 78.81 375 ASP A C 1
ATOM 2926 O O . ASP A 1 375 ? 33.459 15.387 -78.259 1.00 78.81 375 ASP A O 1
ATOM 2930 N N . ARG A 1 376 ? 34.359 13.676 -79.399 1.00 79.31 376 ARG A N 1
ATOM 2931 C CA . ARG A 1 376 ? 33.924 12.653 -78.431 1.00 79.31 376 ARG A CA 1
ATOM 2932 C C . ARG A 1 376 ? 34.632 12.797 -77.087 1.00 79.31 376 ARG A C 1
ATOM 2934 O O . ARG A 1 376 ? 33.974 12.675 -76.052 1.00 79.31 376 ARG A O 1
ATOM 2941 N N . LEU A 1 377 ? 35.932 13.086 -77.076 1.00 78.06 377 LEU A N 1
ATOM 2942 C CA . LEU A 1 377 ? 36.704 13.308 -75.852 1.00 78.06 377 LEU A CA 1
ATOM 2943 C C . LEU A 1 377 ? 36.262 14.586 -75.137 1.00 78.06 377 LEU A C 1
ATOM 2945 O O . LEU A 1 377 ? 36.050 14.558 -73.926 1.00 78.06 377 LEU A O 1
ATOM 2949 N N . PHE A 1 378 ? 36.034 15.684 -75.859 1.00 79.81 378 PHE A N 1
ATOM 2950 C CA . PHE A 1 378 ? 35.518 16.928 -75.289 1.00 79.81 378 PHE A CA 1
ATOM 2951 C C . PHE A 1 378 ? 34.066 16.797 -74.833 1.00 79.81 378 PHE A C 1
ATOM 2953 O O . PHE A 1 378 ? 33.692 17.394 -73.822 1.00 79.81 378 PHE A O 1
ATOM 2960 N N . ALA A 1 379 ? 33.235 16.017 -75.525 1.00 79.06 379 ALA A N 1
ATOM 2961 C CA . ALA A 1 379 ? 31.887 15.694 -75.066 1.00 79.06 379 ALA A CA 1
ATOM 2962 C C . ALA A 1 379 ? 31.926 14.832 -73.795 1.00 79.06 379 ALA A C 1
ATOM 2964 O O . ALA A 1 379 ? 31.180 15.100 -72.855 1.00 79.06 379 ALA A O 1
ATOM 2965 N N . SER A 1 380 ? 32.819 13.841 -73.725 1.00 77.94 380 SER A N 1
ATOM 2966 C CA . SER A 1 380 ? 33.005 13.016 -72.528 1.00 77.94 380 SER A CA 1
ATOM 2967 C C . SER A 1 380 ? 33.550 13.832 -71.357 1.00 77.94 380 SER A C 1
ATOM 2969 O O . SER A 1 380 ? 33.039 13.715 -70.249 1.00 77.94 380 SER A O 1
ATOM 2971 N N . LYS A 1 381 ? 34.532 14.707 -71.596 1.00 82.00 381 LYS A N 1
ATOM 2972 C CA . LYS A 1 381 ? 35.073 15.634 -70.596 1.00 82.00 381 LYS A CA 1
ATOM 2973 C C . LYS A 1 381 ? 33.989 16.568 -70.064 1.00 82.00 381 LYS A C 1
ATOM 2975 O O . LYS A 1 381 ? 33.846 16.681 -68.854 1.00 82.00 381 LYS A O 1
ATOM 2980 N N . ARG A 1 382 ? 33.177 17.162 -70.948 1.00 85.19 382 ARG A N 1
ATOM 2981 C CA . ARG A 1 382 ? 32.036 18.005 -70.555 1.00 85.19 382 ARG A CA 1
ATOM 2982 C C . ARG A 1 382 ? 31.009 17.235 -69.724 1.00 85.19 382 ARG A C 1
ATOM 2984 O O . ARG A 1 382 ? 30.524 17.773 -68.737 1.00 85.19 382 ARG A O 1
ATOM 2991 N N . LYS A 1 383 ? 30.724 15.973 -70.073 1.00 83.56 383 LYS A N 1
ATOM 2992 C CA . LYS A 1 383 ? 29.847 15.093 -69.280 1.00 83.56 383 LYS A CA 1
ATOM 2993 C C . LYS A 1 383 ? 30.425 14.797 -67.893 1.00 83.56 383 LYS A C 1
ATOM 2995 O O . LYS A 1 383 ? 29.703 14.899 -66.907 1.00 83.56 383 LYS A O 1
ATOM 3000 N N . PHE A 1 384 ? 31.716 14.482 -67.794 1.00 84.94 384 PHE A N 1
ATOM 3001 C CA . PHE A 1 384 ? 32.367 14.259 -66.500 1.00 84.94 384 PHE A CA 1
ATOM 3002 C C . PHE A 1 384 ? 32.432 15.536 -65.659 1.00 84.94 384 PHE A C 1
ATOM 3004 O O . PHE A 1 384 ? 32.159 15.484 -64.466 1.00 84.94 384 PHE A O 1
ATOM 3011 N N . GLU A 1 385 ? 32.717 16.691 -66.260 1.00 87.62 385 GLU A N 1
ATOM 3012 C CA . GLU A 1 385 ? 32.676 17.982 -65.567 1.00 87.62 385 GLU A CA 1
ATOM 3013 C C . GLU A 1 385 ? 31.262 18.318 -65.078 1.00 87.62 385 GLU A C 1
ATOM 3015 O O . GLU A 1 385 ? 31.105 18.757 -63.938 1.00 87.62 385 GLU A O 1
ATOM 3020 N N . SER A 1 386 ? 30.223 18.065 -65.884 1.00 89.50 386 SER A N 1
ATOM 3021 C CA . SER A 1 386 ? 28.837 18.255 -65.442 1.00 89.50 386 SER A CA 1
ATOM 3022 C C . SER A 1 386 ? 28.456 17.309 -64.305 1.00 89.50 386 SER A C 1
ATOM 3024 O O . SER A 1 386 ? 27.811 17.747 -63.356 1.00 89.50 386 SER A O 1
ATOM 3026 N N . GLU A 1 387 ? 28.899 16.051 -64.352 1.00 89.81 387 GLU A N 1
ATOM 3027 C CA . GLU A 1 387 ? 28.598 15.068 -63.308 1.00 89.81 387 GLU A CA 1
ATOM 3028 C C . GLU A 1 387 ? 29.351 15.384 -62.008 1.00 89.81 387 GLU A C 1
ATOM 3030 O O . GLU A 1 387 ? 28.773 15.337 -60.927 1.00 89.81 387 GLU A O 1
ATOM 3035 N N . ILE A 1 388 ? 30.614 15.815 -62.097 1.00 87.81 388 ILE A N 1
ATOM 3036 C CA . ILE A 1 388 ? 31.394 16.288 -60.944 1.00 87.81 388 ILE A CA 1
ATOM 3037 C C . ILE A 1 388 ? 30.736 17.519 -60.317 1.00 87.81 388 ILE A C 1
ATOM 3039 O O . ILE A 1 388 ? 30.654 17.613 -59.093 1.00 87.81 388 ILE A O 1
ATOM 3043 N N . ASN A 1 389 ? 30.266 18.469 -61.127 1.00 89.38 389 ASN A N 1
ATOM 3044 C CA . ASN A 1 389 ? 29.583 19.657 -60.616 1.00 89.38 389 ASN A CA 1
ATOM 3045 C C . ASN A 1 389 ? 28.238 19.306 -59.973 1.00 89.38 389 ASN A C 1
ATOM 3047 O O . ASN A 1 389 ? 27.904 19.864 -58.929 1.00 89.38 389 ASN A O 1
ATOM 3051 N N . ARG A 1 390 ? 27.501 18.347 -60.541 1.00 93.06 390 ARG A N 1
ATOM 3052 C CA . ARG A 1 390 ? 26.272 17.822 -59.942 1.00 93.06 390 ARG A CA 1
ATOM 3053 C C . ARG A 1 390 ? 26.548 17.168 -58.588 1.00 93.06 390 ARG A C 1
ATOM 3055 O O . ARG A 1 390 ? 25.954 17.579 -57.602 1.00 93.06 390 ARG A O 1
ATOM 3062 N N . LEU A 1 391 ? 27.516 16.253 -58.516 1.00 90.69 391 LEU A N 1
ATOM 3063 C CA . LEU A 1 391 ? 27.906 15.589 -57.267 1.00 90.69 391 LEU A CA 1
ATOM 3064 C C . LEU A 1 391 ? 28.407 16.579 -56.207 1.00 90.69 391 LEU A C 1
ATOM 3066 O O . LEU A 1 391 ? 28.111 16.416 -55.027 1.00 90.69 391 LEU A O 1
ATOM 3070 N N . LYS A 1 392 ? 29.137 17.628 -56.608 1.00 91.62 392 LYS A N 1
ATOM 3071 C CA . LYS A 1 392 ? 29.553 18.704 -55.694 1.00 91.62 392 LYS A CA 1
ATOM 3072 C C . LYS A 1 392 ? 28.363 19.480 -55.132 1.00 91.62 392 LYS A C 1
ATOM 3074 O O . LYS A 1 392 ? 28.375 19.802 -53.946 1.00 91.62 392 LYS A O 1
ATOM 3079 N N . ASN A 1 393 ? 27.364 19.778 -55.960 1.00 92.12 393 ASN A N 1
ATOM 3080 C CA . ASN A 1 393 ? 26.154 20.465 -55.515 1.00 92.12 393 ASN A CA 1
ATOM 3081 C C . ASN A 1 393 ? 25.323 19.574 -54.587 1.00 92.12 393 ASN A C 1
ATOM 3083 O O . ASN A 1 393 ? 24.961 20.025 -53.505 1.00 92.12 393 ASN A O 1
ATOM 3087 N N . ASP A 1 394 ? 25.116 18.307 -54.952 1.00 92.06 394 ASP A N 1
ATOM 3088 C CA . ASP A 1 394 ? 24.379 17.337 -54.134 1.00 92.06 394 ASP A CA 1
ATOM 3089 C C . ASP A 1 394 ? 25.057 17.148 -52.765 1.00 92.06 394 ASP A C 1
ATOM 3091 O O . ASP A 1 394 ? 24.405 17.224 -51.723 1.00 92.06 394 ASP A O 1
ATOM 3095 N N . TYR A 1 395 ? 26.390 17.019 -52.742 1.00 90.81 395 TYR A N 1
ATOM 3096 C CA . TYR A 1 395 ? 27.162 16.953 -51.499 1.00 90.81 395 TYR A CA 1
ATOM 3097 C C . TYR A 1 395 ? 27.066 18.251 -50.681 1.00 90.81 395 TYR A C 1
ATOM 3099 O O . TYR A 1 395 ? 26.938 18.209 -49.458 1.00 90.81 395 TYR A O 1
ATOM 3107 N N . GLY A 1 396 ? 27.107 19.416 -51.335 1.00 93.06 396 GLY A N 1
ATOM 3108 C CA . GLY A 1 396 ? 26.945 20.714 -50.676 1.00 93.06 396 GLY A CA 1
ATOM 3109 C C . GLY A 1 396 ? 25.551 20.914 -50.073 1.00 93.06 396 GLY A C 1
ATOM 3110 O O . GLY A 1 396 ? 25.417 21.509 -49.000 1.00 93.06 396 GLY A O 1
ATOM 3111 N N . ASP A 1 397 ? 24.514 20.403 -50.728 1.00 92.75 397 ASP A N 1
ATOM 3112 C CA . ASP A 1 397 ? 23.136 20.463 -50.245 1.00 92.75 397 ASP A CA 1
ATOM 3113 C C . ASP A 1 397 ? 22.900 19.485 -49.096 1.00 92.75 397 ASP A C 1
ATOM 3115 O O . ASP A 1 397 ? 22.282 19.852 -48.094 1.00 92.75 397 ASP A O 1
ATOM 3119 N N . ASP A 1 398 ? 23.445 18.274 -49.179 1.00 90.19 398 ASP A N 1
ATOM 3120 C CA . ASP A 1 398 ? 23.384 17.316 -48.078 1.00 90.19 398 ASP A CA 1
ATOM 3121 C C . ASP A 1 398 ? 24.177 17.802 -46.862 1.00 90.19 398 ASP A C 1
ATOM 3123 O O . ASP A 1 398 ? 23.666 17.736 -45.742 1.00 90.19 398 ASP A O 1
ATOM 3127 N N . ASN A 1 399 ? 25.352 18.408 -47.056 1.00 89.56 399 ASN A N 1
ATOM 3128 C CA . ASN A 1 399 ? 26.108 19.012 -45.959 1.00 89.56 399 ASN A CA 1
ATOM 3129 C C . ASN A 1 399 ? 25.317 20.145 -45.279 1.00 89.56 399 ASN A C 1
ATOM 3131 O O . ASN A 1 399 ? 25.221 20.183 -44.052 1.00 89.56 399 ASN A O 1
ATOM 3135 N N . ARG A 1 400 ? 24.638 21.000 -46.058 1.00 92.88 400 ARG A N 1
ATOM 3136 C CA . ARG A 1 400 ? 23.739 22.039 -45.520 1.00 92.88 400 ARG A CA 1
ATOM 3137 C C . ARG A 1 400 ? 22.543 21.459 -44.756 1.00 92.88 400 ARG A C 1
ATOM 3139 O O . ARG A 1 400 ? 22.152 22.014 -43.723 1.00 92.88 400 ARG A O 1
ATOM 3146 N N . LYS A 1 401 ? 21.965 20.340 -45.211 1.00 93.75 401 LYS A N 1
ATOM 3147 C CA . LYS A 1 401 ? 20.894 19.632 -44.480 1.00 93.75 401 LYS A CA 1
ATOM 3148 C C . LYS A 1 401 ? 21.407 19.056 -43.161 1.00 93.75 401 LYS A C 1
ATOM 3150 O O . LYS A 1 401 ? 20.727 19.196 -42.142 1.00 93.75 401 LYS A O 1
ATOM 3155 N N . TYR A 1 402 ? 22.589 18.438 -43.156 1.00 88.88 402 TYR A N 1
ATOM 3156 C CA . TYR A 1 402 ? 23.191 17.893 -41.937 1.00 88.88 402 TYR A CA 1
ATOM 3157 C C . TYR A 1 402 ? 23.529 18.991 -40.930 1.00 88.88 402 TYR A C 1
ATOM 3159 O O . TYR A 1 402 ? 23.191 18.848 -39.756 1.00 88.88 402 TYR A O 1
ATOM 3167 N N . GLU A 1 403 ? 24.097 20.110 -41.378 1.00 92.06 403 GLU A N 1
ATOM 3168 C CA . GLU A 1 403 ? 24.359 21.277 -40.529 1.00 92.06 403 GLU A CA 1
ATOM 3169 C C . GLU A 1 403 ? 23.066 21.860 -39.948 1.00 92.06 403 GLU A C 1
ATOM 3171 O O . GLU A 1 403 ? 22.979 22.104 -38.744 1.00 92.06 403 GLU A O 1
ATOM 3176 N N . SER A 1 404 ? 22.021 22.006 -40.766 1.00 93.12 404 SER A N 1
ATOM 3177 C CA . SER A 1 404 ? 20.715 22.496 -40.303 1.00 93.12 404 SER A CA 1
ATOM 3178 C C . SER A 1 404 ? 20.091 21.564 -39.260 1.00 93.12 404 SER A C 1
ATOM 3180 O O . SER A 1 404 ? 19.579 22.022 -38.237 1.00 93.12 404 SER A O 1
ATOM 3182 N N . ARG A 1 405 ? 20.177 20.244 -39.473 1.00 94.62 405 ARG A N 1
ATOM 3183 C CA . ARG A 1 405 ? 19.665 19.241 -38.529 1.00 94.62 405 ARG A CA 1
ATOM 3184 C C . ARG A 1 405 ? 20.477 19.207 -37.236 1.00 94.62 405 ARG A C 1
ATOM 3186 O O . ARG A 1 405 ? 19.887 19.132 -36.162 1.00 94.62 405 ARG A O 1
ATOM 3193 N N . MET A 1 406 ? 21.801 19.311 -37.327 1.00 90.25 406 MET A N 1
ATOM 3194 C CA . MET A 1 406 ? 22.682 19.415 -36.163 1.00 90.25 406 MET A CA 1
ATOM 3195 C C . MET A 1 406 ? 22.348 20.663 -35.341 1.00 90.25 406 MET A C 1
ATOM 3197 O O . MET A 1 406 ? 22.196 20.570 -34.126 1.00 90.25 406 MET A O 1
ATOM 3201 N N . ASN A 1 407 ? 22.147 21.808 -35.995 1.00 93.31 407 ASN A N 1
ATOM 3202 C CA . ASN A 1 407 ? 21.766 23.050 -35.325 1.00 93.31 407 ASN A CA 1
ATOM 3203 C C . ASN A 1 407 ? 20.383 22.957 -34.660 1.00 93.31 407 ASN A C 1
ATOM 3205 O O . ASN A 1 407 ? 20.227 23.430 -33.535 1.00 93.31 407 ASN A O 1
ATOM 3209 N N . SER A 1 408 ? 19.403 22.303 -35.298 1.00 94.38 408 SER A N 1
ATOM 3210 C CA . SER A 1 408 ? 18.088 22.045 -34.686 1.00 94.38 408 SER A CA 1
ATOM 3211 C C . SER A 1 408 ? 18.215 21.189 -33.426 1.00 94.38 408 SER A C 1
ATOM 3213 O O . SER A 1 408 ? 17.712 21.567 -32.372 1.00 94.38 408 SER A O 1
ATOM 3215 N N . ILE A 1 409 ? 18.966 20.085 -33.502 1.00 91.00 409 ILE A N 1
ATOM 3216 C CA . ILE A 1 409 ? 19.194 19.192 -32.358 1.00 91.00 409 ILE A CA 1
ATOM 3217 C C . ILE A 1 409 ? 19.967 19.914 -31.247 1.00 91.00 409 ILE A C 1
ATOM 3219 O O . ILE A 1 409 ? 19.646 19.751 -30.072 1.00 91.00 409 ILE A O 1
ATOM 3223 N N . MET A 1 410 ? 20.962 20.743 -31.581 1.00 88.81 410 MET A N 1
ATOM 3224 C CA . MET A 1 410 ? 21.683 21.540 -30.584 1.00 88.81 410 MET A CA 1
ATOM 3225 C C . MET A 1 410 ? 20.774 22.552 -29.886 1.00 88.81 410 MET A C 1
ATOM 3227 O O . MET A 1 410 ? 20.912 22.754 -28.678 1.00 88.81 410 MET A O 1
ATOM 3231 N N . LYS A 1 411 ? 19.828 23.152 -30.615 1.00 93.69 411 LYS A N 1
ATOM 3232 C CA . LYS A 1 411 ? 18.829 24.057 -30.043 1.00 93.69 411 LYS A CA 1
ATOM 3233 C C . LYS A 1 411 ? 17.863 23.314 -29.118 1.00 93.69 411 LYS A C 1
ATOM 3235 O O . LYS A 1 411 ? 17.711 23.714 -27.970 1.00 93.69 411 LYS A O 1
ATOM 3240 N N . GLU A 1 412 ? 17.311 22.184 -29.554 1.00 92.12 412 GLU A N 1
ATOM 3241 C CA . GLU A 1 412 ? 16.455 21.330 -28.714 1.00 92.12 412 GLU A CA 1
ATOM 3242 C C . GLU A 1 412 ? 17.195 20.837 -27.455 1.00 92.12 412 GLU A C 1
ATOM 3244 O O . GLU A 1 412 ? 16.644 20.818 -26.351 1.00 92.12 412 GLU A O 1
ATOM 3249 N N . LEU A 1 413 ? 18.481 20.495 -27.578 1.00 89.44 413 LEU A N 1
ATOM 3250 C CA . LEU A 1 413 ? 19.317 20.103 -26.443 1.00 89.44 413 LEU A CA 1
ATOM 3251 C C . LEU A 1 413 ? 19.560 21.272 -25.473 1.00 89.44 413 LEU A C 1
ATOM 3253 O O . LEU A 1 413 ? 19.639 21.067 -24.260 1.00 89.44 413 LEU A O 1
ATOM 3257 N N . ALA A 1 414 ? 19.694 22.497 -25.980 1.00 91.06 414 ALA A N 1
ATOM 3258 C CA . ALA A 1 414 ? 19.818 23.686 -25.145 1.00 91.06 414 ALA A CA 1
ATOM 3259 C C . ALA A 1 414 ? 18.509 23.978 -24.393 1.00 91.06 414 ALA A C 1
ATOM 3261 O O . ALA A 1 414 ? 18.540 24.141 -23.171 1.00 91.06 414 ALA A O 1
ATOM 3262 N N . ASP A 1 415 ? 17.371 23.945 -25.086 1.00 91.00 415 ASP A N 1
ATOM 3263 C CA . ASP A 1 415 ? 16.050 24.207 -24.504 1.00 91.00 415 ASP A CA 1
ATOM 3264 C C . ASP A 1 415 ? 15.693 23.159 -23.434 1.00 91.00 415 ASP A C 1
ATOM 3266 O O . ASP A 1 415 ? 15.272 23.494 -22.323 1.00 91.00 415 ASP A O 1
ATOM 3270 N N . THR A 1 416 ? 15.962 21.878 -23.703 1.00 87.62 416 THR A N 1
ATOM 3271 C CA . THR A 1 416 ? 15.757 20.799 -22.717 1.00 87.62 416 THR A CA 1
ATOM 3272 C C . THR A 1 416 ? 16.665 20.937 -21.494 1.00 87.62 416 THR A C 1
ATOM 3274 O O . THR A 1 416 ? 16.224 20.671 -20.373 1.00 87.62 416 THR A O 1
ATOM 3277 N N . ARG A 1 417 ? 17.911 21.408 -21.656 1.00 89.69 417 ARG A N 1
ATOM 3278 C CA . ARG A 1 417 ? 18.813 21.708 -20.528 1.00 89.69 417 ARG A CA 1
ATOM 3279 C C . ARG A 1 417 ? 18.313 22.870 -19.672 1.00 89.69 417 ARG A C 1
ATOM 3281 O O . ARG A 1 417 ? 18.458 22.805 -18.451 1.00 89.69 417 ARG A O 1
ATOM 3288 N N . VAL A 1 418 ? 17.743 23.914 -20.276 1.00 90.69 418 VAL A N 1
ATOM 3289 C CA . VAL A 1 418 ? 17.147 25.036 -19.531 1.00 90.69 418 VAL A CA 1
ATOM 3290 C C . VAL A 1 418 ? 15.940 24.550 -18.729 1.00 90.69 418 VAL A C 1
ATOM 3292 O O . VAL A 1 418 ? 15.919 24.721 -17.511 1.00 90.69 418 VAL A O 1
ATOM 3295 N N . LEU A 1 419 ? 15.017 23.820 -19.363 1.00 90.12 419 LEU A N 1
ATOM 3296 C CA . LEU A 1 419 ? 13.856 23.235 -18.681 1.00 90.12 419 LEU A CA 1
ATOM 3297 C C . LEU A 1 419 ? 14.260 22.279 -17.547 1.00 90.12 419 LEU A C 1
ATOM 3299 O O . LEU A 1 419 ? 13.631 22.266 -16.488 1.00 90.12 419 LEU A O 1
ATOM 3303 N N . ALA A 1 420 ? 15.321 21.488 -17.730 1.00 80.69 420 ALA A N 1
ATOM 3304 C CA . ALA A 1 420 ? 15.842 20.614 -16.680 1.00 80.69 420 ALA A CA 1
ATOM 3305 C C . ALA A 1 420 ? 16.379 21.408 -15.474 1.00 80.69 420 ALA A C 1
ATOM 3307 O O . ALA A 1 420 ? 16.153 21.007 -14.331 1.00 80.69 420 ALA A O 1
ATOM 3308 N N . ARG A 1 421 ? 17.041 22.552 -15.706 1.00 90.06 421 ARG A N 1
ATOM 3309 C CA . ARG A 1 421 ? 17.515 23.443 -14.632 1.00 90.06 421 ARG A CA 1
ATOM 3310 C C . ARG A 1 421 ? 16.360 24.094 -13.879 1.00 90.06 421 ARG A C 1
ATOM 3312 O O . ARG A 1 421 ? 16.376 24.081 -12.652 1.00 90.06 421 ARG A O 1
ATOM 3319 N N . GLU A 1 422 ? 15.351 24.597 -14.585 1.00 87.25 422 GLU A N 1
ATOM 3320 C CA . GLU A 1 422 ? 14.149 25.181 -13.970 1.00 87.25 422 GLU A CA 1
ATOM 3321 C C . GLU A 1 422 ? 13.402 24.154 -13.109 1.00 87.25 422 GLU A C 1
ATOM 3323 O O . GLU A 1 422 ? 13.034 24.429 -11.965 1.00 87.25 422 GLU A O 1
ATOM 3328 N N . ARG A 1 423 ? 13.236 22.925 -13.617 1.00 84.25 423 ARG A N 1
ATOM 3329 C CA . ARG A 1 423 ? 12.656 21.819 -12.839 1.00 84.25 423 ARG A CA 1
ATOM 3330 C C . ARG A 1 423 ? 13.517 21.476 -11.623 1.00 84.25 423 ARG A C 1
ATOM 3332 O O . ARG A 1 423 ? 12.968 21.279 -10.542 1.00 84.25 423 ARG A O 1
ATOM 3339 N N . GLY A 1 424 ? 14.843 21.453 -11.770 1.00 83.44 424 GLY A N 1
ATOM 3340 C CA . GLY A 1 424 ? 15.780 21.236 -10.665 1.00 83.44 424 GLY A CA 1
ATOM 3341 C C . GLY A 1 424 ? 15.663 22.293 -9.561 1.00 83.44 424 GLY A C 1
ATOM 3342 O O . GLY A 1 424 ? 15.606 21.942 -8.383 1.00 83.44 424 GLY A O 1
ATOM 3343 N N . GLN A 1 425 ? 15.542 23.573 -9.928 1.00 89.19 425 GLN A N 1
ATOM 3344 C CA . GLN A 1 425 ? 15.303 24.664 -8.974 1.00 89.19 425 GLN A CA 1
ATOM 3345 C C . GLN A 1 425 ? 13.973 24.480 -8.237 1.00 89.19 425 GLN A C 1
ATOM 3347 O O . GLN A 1 425 ? 13.942 24.521 -7.009 1.00 89.19 425 GLN A O 1
ATOM 3352 N N . LYS A 1 426 ? 12.895 24.164 -8.963 1.00 87.56 426 LYS A N 1
ATOM 3353 C CA . LYS A 1 426 ? 11.567 23.945 -8.371 1.00 87.56 426 LYS A CA 1
ATOM 3354 C C . LYS A 1 426 ? 11.538 22.745 -7.417 1.00 87.56 426 LYS A C 1
ATOM 3356 O O . LYS A 1 426 ? 10.907 22.811 -6.365 1.00 87.56 426 LYS A O 1
ATOM 3361 N N . ILE A 1 427 ? 12.257 21.668 -7.744 1.00 82.44 427 ILE A N 1
ATOM 3362 C CA . ILE A 1 427 ? 12.444 20.517 -6.846 1.00 82.44 427 ILE A CA 1
ATOM 3363 C C . ILE A 1 427 ? 13.196 20.944 -5.580 1.00 82.44 427 ILE A C 1
ATOM 3365 O O . ILE A 1 427 ? 12.786 20.581 -4.480 1.00 82.44 427 ILE A O 1
ATOM 3369 N N . SER A 1 428 ? 14.257 21.745 -5.707 1.00 87.19 428 SER A N 1
ATOM 3370 C CA . SER A 1 428 ? 15.006 22.253 -4.551 1.00 87.19 428 SER A CA 1
ATOM 3371 C C . SER A 1 428 ? 14.147 23.140 -3.643 1.00 87.19 428 SER A C 1
ATOM 3373 O O . SER A 1 428 ? 14.207 23.008 -2.422 1.00 87.19 428 SER A O 1
ATOM 3375 N N . GLU A 1 429 ? 13.314 24.010 -4.217 1.00 88.31 429 GLU A N 1
ATOM 3376 C CA . GLU A 1 429 ? 12.370 24.843 -3.460 1.00 88.31 429 GLU A CA 1
ATOM 3377 C C . GLU A 1 429 ? 11.325 24.004 -2.715 1.00 88.31 429 GLU A C 1
ATOM 3379 O O . GLU A 1 429 ? 11.035 24.261 -1.544 1.00 88.31 429 GLU A O 1
ATOM 3384 N N . LEU A 1 430 ? 10.762 22.985 -3.373 1.00 85.69 430 LEU A N 1
ATOM 3385 C CA . LEU A 1 430 ? 9.808 22.069 -2.745 1.00 85.69 430 LEU A CA 1
ATOM 3386 C C . LEU A 1 430 ? 10.466 21.243 -1.634 1.00 85.69 430 LEU A C 1
ATOM 3388 O O . LEU A 1 430 ? 9.871 21.079 -0.570 1.00 85.69 430 LEU A O 1
ATOM 3392 N N . ASN A 1 431 ? 11.704 20.789 -1.834 1.00 84.25 431 ASN A N 1
ATOM 3393 C CA . ASN A 1 431 ? 12.471 20.087 -0.807 1.00 84.25 431 ASN A CA 1
ATOM 3394 C C . ASN A 1 431 ? 12.743 20.981 0.408 1.00 84.25 431 ASN A C 1
ATOM 3396 O O . ASN A 1 431 ? 12.566 20.533 1.539 1.00 84.25 431 ASN A O 1
ATOM 3400 N N . ALA A 1 432 ? 13.093 22.254 0.199 1.00 91.00 432 ALA A N 1
ATOM 3401 C CA . ALA A 1 432 ? 13.262 23.209 1.293 1.00 91.00 432 ALA A CA 1
ATOM 3402 C C . ALA A 1 432 ? 11.957 23.398 2.089 1.00 91.00 432 ALA A C 1
ATOM 3404 O O . ALA A 1 432 ? 11.971 23.315 3.318 1.00 91.00 432 ALA A O 1
ATOM 3405 N N . LYS A 1 433 ? 10.816 23.552 1.401 1.00 89.06 433 LYS A N 1
ATOM 3406 C CA . LYS A 1 433 ? 9.490 23.644 2.043 1.00 89.06 433 LYS A CA 1
ATOM 3407 C C . LYS A 1 433 ? 9.108 22.372 2.805 1.00 89.06 433 LYS A C 1
ATOM 3409 O O . LYS A 1 433 ? 8.498 22.448 3.869 1.00 89.06 433 LYS A O 1
ATOM 3414 N N . LEU A 1 434 ? 9.456 21.194 2.288 1.00 79.94 434 LEU A N 1
ATOM 3415 C CA . LEU A 1 434 ? 9.217 19.928 2.986 1.00 79.94 434 LEU A CA 1
ATOM 3416 C C . LEU A 1 434 ? 10.046 19.814 4.266 1.00 79.94 434 LEU A C 1
ATOM 3418 O O . LEU A 1 434 ? 9.529 19.335 5.273 1.00 79.94 434 LEU A O 1
ATOM 3422 N N . ILE A 1 435 ? 11.300 20.271 4.250 1.00 89.62 435 ILE A N 1
ATOM 3423 C CA . ILE A 1 435 ? 12.158 20.282 5.442 1.00 89.62 435 ILE A CA 1
ATOM 3424 C C . ILE A 1 435 ? 11.577 21.215 6.509 1.00 89.62 435 ILE A C 1
ATOM 3426 O O . ILE A 1 435 ? 11.460 20.808 7.664 1.00 89.62 435 ILE A O 1
ATOM 3430 N N . THR A 1 436 ? 11.142 22.425 6.138 1.00 89.25 436 THR A N 1
ATOM 3431 C CA . THR A 1 436 ? 10.531 23.355 7.103 1.00 89.25 436 THR A CA 1
ATOM 3432 C C . THR A 1 436 ? 9.232 22.798 7.683 1.00 89.25 436 THR A C 1
ATOM 3434 O O . THR A 1 436 ? 9.047 22.830 8.895 1.00 89.25 436 THR A O 1
ATOM 3437 N N . LEU A 1 437 ? 8.365 22.209 6.849 1.00 83.62 437 LEU A N 1
ATOM 3438 C CA . LEU A 1 437 ? 7.116 21.592 7.311 1.00 83.62 437 LEU A CA 1
ATOM 3439 C C . LEU A 1 437 ? 7.356 20.364 8.200 1.00 83.62 437 LEU A C 1
ATOM 3441 O O . LEU A 1 437 ? 6.610 20.151 9.156 1.00 83.62 437 LEU A O 1
ATOM 3445 N N . ARG A 1 438 ? 8.395 19.563 7.924 1.00 82.19 438 ARG A N 1
ATOM 3446 C CA . ARG A 1 438 ? 8.809 18.471 8.822 1.00 82.19 438 ARG A CA 1
ATOM 3447 C C . ARG A 1 438 ? 9.273 19.009 10.172 1.00 82.19 438 ARG A C 1
ATOM 3449 O O . ARG A 1 438 ? 8.822 18.495 11.189 1.00 82.19 438 ARG A O 1
ATOM 3456 N N . GLY A 1 439 ? 10.082 20.068 10.184 1.00 87.19 439 GLY A N 1
ATOM 3457 C CA . GLY A 1 439 ? 10.513 20.718 11.425 1.00 87.19 439 GLY A CA 1
ATOM 3458 C C . GLY A 1 439 ? 9.341 21.277 12.240 1.00 87.19 439 GLY A C 1
ATOM 3459 O O . GLY A 1 439 ? 9.269 21.068 13.449 1.00 87.19 439 GLY A O 1
ATOM 3460 N N . GLU A 1 440 ? 8.370 21.923 11.586 1.00 85.25 440 GLU A N 1
ATOM 3461 C CA . GLU A 1 440 ? 7.140 22.389 12.244 1.00 85.25 440 GLU A CA 1
ATOM 3462 C C . GLU A 1 440 ? 6.311 21.228 12.812 1.00 85.25 440 GLU A C 1
ATOM 3464 O O . GLU A 1 440 ? 5.786 21.329 13.923 1.00 85.25 440 GLU A O 1
ATOM 3469 N N . LYS A 1 441 ? 6.209 20.110 12.080 1.00 79.81 441 LYS A N 1
ATOM 3470 C CA . LYS A 1 441 ? 5.524 18.901 12.552 1.00 79.81 441 LYS A CA 1
ATOM 3471 C C . LYS A 1 441 ? 6.200 18.333 13.802 1.00 79.81 441 LYS A C 1
ATOM 3473 O O . LYS A 1 441 ? 5.512 18.135 14.801 1.00 79.81 441 LYS A O 1
ATOM 3478 N N . GLU A 1 442 ? 7.515 18.124 13.771 1.00 86.38 442 GLU A N 1
ATOM 3479 C CA . GLU A 1 442 ? 8.286 17.616 14.917 1.00 86.38 442 GLU A CA 1
ATOM 3480 C C . GLU A 1 442 ? 8.179 18.557 16.127 1.00 86.38 442 GLU A C 1
ATOM 3482 O O . GLU A 1 442 ? 7.998 18.120 17.268 1.00 86.38 442 GLU A O 1
ATOM 3487 N N . PHE A 1 443 ? 8.195 19.873 15.898 1.00 87.25 443 PHE A N 1
ATOM 3488 C CA . PHE A 1 443 ? 7.966 20.850 16.958 1.00 87.25 443 PHE A CA 1
ATOM 3489 C C . PHE A 1 443 ? 6.570 20.702 17.584 1.00 87.25 443 PHE A C 1
ATOM 3491 O O . PHE A 1 443 ? 6.428 20.688 18.805 1.00 87.25 443 PHE A O 1
ATOM 3498 N N . VAL A 1 444 ? 5.519 20.541 16.779 1.00 79.94 444 VAL A N 1
ATOM 3499 C CA . VAL A 1 444 ? 4.157 20.341 17.300 1.00 79.94 444 VAL A CA 1
ATOM 3500 C C . VAL A 1 444 ? 4.015 18.997 18.024 1.00 79.94 444 VAL A C 1
ATOM 3502 O O . VAL A 1 444 ? 3.342 18.931 19.056 1.00 79.94 444 VAL A O 1
ATOM 3505 N N . GLU A 1 445 ? 4.659 17.938 17.537 1.00 75.88 445 GLU A N 1
ATOM 3506 C CA . GLU A 1 445 ? 4.678 16.625 18.195 1.00 75.88 445 GLU A CA 1
ATOM 3507 C C . GLU A 1 445 ? 5.369 16.697 19.561 1.00 75.88 445 GLU A C 1
ATOM 3509 O O . GLU A 1 445 ? 4.807 16.245 20.558 1.00 75.88 445 GLU A O 1
ATOM 3514 N N . THR A 1 446 ? 6.525 17.359 19.657 1.00 86.56 446 THR A N 1
ATOM 3515 C CA . THR A 1 446 ? 7.214 17.549 20.947 1.00 86.56 446 THR A CA 1
ATOM 3516 C C . THR A 1 446 ? 6.390 18.382 21.932 1.00 86.56 446 THR A C 1
ATOM 3518 O O . THR A 1 446 ? 6.328 18.039 23.117 1.00 86.56 446 THR A O 1
ATOM 3521 N N . GLN A 1 447 ? 5.690 19.427 21.472 1.00 82.75 447 GLN A N 1
ATOM 3522 C CA . GLN A 1 447 ? 4.758 20.182 22.321 1.00 82.75 447 GLN A CA 1
ATOM 3523 C C . GLN A 1 447 ? 3.571 19.326 22.783 1.00 82.75 447 GLN A C 1
ATOM 3525 O O . GLN A 1 447 ? 3.173 19.408 23.946 1.00 82.75 447 GLN A O 1
ATOM 3530 N N . THR A 1 448 ? 3.033 18.478 21.905 1.00 74.62 448 THR A N 1
ATOM 3531 C CA . THR A 1 448 ? 1.919 17.574 22.231 1.00 74.62 448 THR A CA 1
ATOM 3532 C C . THR A 1 448 ? 2.346 16.551 23.280 1.00 74.62 448 THR A C 1
ATOM 3534 O O . THR A 1 448 ? 1.673 16.413 24.301 1.00 74.62 448 THR A O 1
ATOM 3537 N N . ASN A 1 449 ? 3.515 15.932 23.104 1.00 76.62 449 ASN A N 1
ATOM 3538 C CA . ASN A 1 449 ? 4.089 15.004 24.078 1.00 76.62 449 ASN A CA 1
ATOM 3539 C C . ASN A 1 449 ? 4.318 15.693 25.430 1.00 76.62 449 ASN A C 1
ATOM 3541 O O . ASN A 1 449 ? 3.959 15.156 26.478 1.00 76.62 449 ASN A O 1
ATOM 3545 N N . ARG A 1 450 ? 4.840 16.927 25.430 1.00 84.88 450 ARG A N 1
ATOM 3546 C CA . ARG A 1 450 ? 5.039 17.708 26.660 1.00 84.88 450 ARG A CA 1
ATOM 3547 C C . ARG A 1 450 ? 3.723 18.011 27.382 1.00 84.88 450 ARG A C 1
ATOM 3549 O O . ARG A 1 450 ? 3.678 17.951 28.610 1.00 84.88 450 ARG A O 1
ATOM 3556 N N . LEU A 1 451 ? 2.665 18.349 26.647 1.00 76.62 451 LEU A N 1
ATOM 3557 C CA . LEU A 1 451 ? 1.335 18.563 27.223 1.00 76.62 451 LEU A CA 1
ATOM 3558 C C . LEU A 1 451 ? 0.733 17.256 27.749 1.00 76.62 451 LEU A C 1
ATOM 3560 O O . LEU A 1 451 ? 0.156 17.259 28.832 1.00 76.62 451 LEU A O 1
ATOM 3564 N N . GLN A 1 452 ? 0.916 16.142 27.042 1.00 74.25 452 GLN A N 1
ATOM 3565 C CA . GLN A 1 452 ? 0.441 14.832 27.479 1.00 74.25 452 GLN A CA 1
ATOM 3566 C C . GLN A 1 452 ? 1.118 14.386 28.782 1.00 74.25 452 GLN A C 1
ATOM 3568 O O . GLN A 1 452 ? 0.432 13.914 29.688 1.00 74.25 452 GLN A O 1
ATOM 3573 N N . HIS A 1 453 ? 2.429 14.609 28.921 1.00 79.12 453 HIS A N 1
ATOM 3574 C CA . HIS A 1 453 ? 3.139 14.388 30.183 1.00 79.12 453 HIS A CA 1
ATOM 3575 C C . HIS A 1 453 ? 2.579 15.259 31.312 1.00 79.12 453 HIS A C 1
ATOM 3577 O O . HIS A 1 453 ? 2.209 14.723 32.347 1.00 79.12 453 HIS A O 1
ATOM 3583 N N . LYS A 1 454 ? 2.370 16.563 31.083 1.00 78.31 454 LYS A N 1
ATOM 3584 C CA . LYS A 1 454 ? 1.741 17.441 32.090 1.00 78.31 454 LYS A CA 1
ATOM 3585 C C . LYS A 1 454 ? 0.348 16.968 32.518 1.00 78.31 454 LYS A C 1
ATOM 3587 O O . LYS A 1 454 ? 0.002 17.070 33.690 1.00 78.31 454 LYS A O 1
ATOM 3592 N N . VAL A 1 455 ? -0.464 16.469 31.583 1.00 74.19 455 VAL A N 1
ATOM 3593 C CA . VAL A 1 455 ? -1.795 15.914 31.890 1.00 74.19 455 VAL A CA 1
ATOM 3594 C C . VAL A 1 455 ? -1.679 14.630 32.712 1.00 74.19 455 VAL A C 1
ATOM 3596 O O . VAL A 1 455 ? -2.484 14.419 33.620 1.00 74.19 455 VAL A O 1
ATOM 3599 N N . LYS A 1 456 ? -0.685 13.785 32.418 1.00 77.38 456 LYS A N 1
ATOM 3600 C CA . LYS A 1 456 ? -0.398 12.575 33.194 1.00 77.38 456 LYS A CA 1
ATOM 3601 C C . LYS A 1 456 ? 0.020 12.925 34.623 1.00 77.38 456 LYS A C 1
ATOM 3603 O O . LYS A 1 456 ? -0.606 12.412 35.545 1.00 77.38 456 LYS A O 1
ATOM 3608 N N . ASP A 1 457 ? 0.971 13.842 34.787 1.00 81.19 457 ASP A N 1
ATOM 3609 C CA . ASP A 1 457 ? 1.481 14.277 36.094 1.00 81.19 457 ASP A CA 1
ATOM 3610 C C . ASP A 1 457 ? 0.349 14.868 36.952 1.00 81.19 457 ASP A C 1
ATOM 3612 O O . ASP A 1 457 ? 0.113 14.433 38.077 1.00 81.19 457 ASP A O 1
ATOM 3616 N N . LEU A 1 458 ? -0.461 15.770 36.379 1.00 78.81 458 LEU A N 1
ATOM 3617 C CA . LEU A 1 458 ? -1.646 16.306 37.061 1.00 78.81 458 LEU A CA 1
ATOM 3618 C C . LEU A 1 458 ? -2.654 15.200 37.418 1.00 78.81 458 LEU A C 1
ATOM 3620 O O . LEU A 1 458 ? -3.263 15.227 38.486 1.00 78.81 458 LEU A O 1
ATOM 3624 N N . GLY A 1 459 ? -2.848 14.215 36.537 1.00 75.88 459 GLY A N 1
ATOM 3625 C CA . GLY A 1 459 ? -3.720 13.068 36.784 1.00 75.88 459 GLY A CA 1
ATOM 3626 C C . GLY A 1 459 ? -3.228 12.151 37.909 1.00 75.88 459 GLY A C 1
ATOM 3627 O O . GLY A 1 459 ? -4.052 11.578 38.626 1.00 75.88 459 GLY A O 1
ATOM 3628 N N . GLU A 1 460 ? -1.915 12.006 38.072 1.00 78.38 460 GLU A N 1
ATOM 3629 C CA . GLU A 1 460 ? -1.284 11.282 39.181 1.00 78.38 460 GLU A CA 1
ATOM 3630 C C . GLU A 1 460 ? -1.430 12.063 40.493 1.00 78.38 460 GLU A C 1
ATOM 3632 O O . GLU A 1 460 ? -1.900 11.492 41.480 1.00 78.38 460 GLU A O 1
ATOM 3637 N N . ASP A 1 461 ? -1.202 13.379 40.477 1.00 80.06 461 ASP A N 1
ATOM 3638 C CA . ASP A 1 461 ? -1.415 14.261 41.634 1.00 80.06 461 ASP A CA 1
ATOM 3639 C C . ASP A 1 461 ? -2.872 14.265 42.123 1.00 80.06 461 ASP A C 1
ATOM 3641 O O . ASP A 1 461 ? -3.141 14.363 43.326 1.00 80.06 461 ASP A O 1
ATOM 3645 N N . PHE A 1 462 ? -3.845 14.183 41.208 1.00 74.88 462 PHE A N 1
ATOM 3646 C CA . PHE A 1 462 ? -5.259 14.071 41.579 1.00 74.88 462 PHE A CA 1
ATOM 3647 C C . PHE A 1 462 ? -5.593 12.707 42.183 1.00 74.88 462 PHE A C 1
ATOM 3649 O O . PHE A 1 462 ? -6.333 12.649 43.166 1.00 74.88 462 PHE A O 1
ATOM 3656 N N . ARG A 1 463 ? -5.030 11.615 41.650 1.00 74.81 463 ARG A N 1
ATOM 3657 C CA . ARG A 1 463 ? -5.207 10.279 42.239 1.00 74.81 463 ARG A CA 1
ATOM 3658 C C . ARG A 1 463 ? -4.577 10.190 43.624 1.00 74.81 463 ARG A C 1
ATOM 3660 O O . ARG A 1 463 ? -5.241 9.718 44.539 1.00 74.81 463 ARG A O 1
ATOM 3667 N N . ALA A 1 464 ? -3.355 10.690 43.793 1.00 77.50 464 ALA A N 1
ATOM 3668 C CA . ALA A 1 464 ? -2.665 10.700 45.080 1.00 77.50 464 ALA A CA 1
ATOM 3669 C C . ALA A 1 464 ? -3.455 11.480 46.145 1.00 77.50 464 ALA A C 1
ATOM 3671 O O . ALA A 1 464 ? -3.614 11.010 47.270 1.00 77.50 464 ALA A O 1
ATOM 3672 N N . ARG A 1 465 ? -4.029 12.635 45.776 1.00 78.62 465 ARG A N 1
ATOM 3673 C CA . ARG A 1 465 ? -4.912 13.400 46.672 1.00 78.62 465 ARG A CA 1
ATOM 3674 C C . ARG A 1 465 ? -6.188 12.643 47.042 1.00 78.62 465 ARG A C 1
ATOM 3676 O O . ARG A 1 465 ? -6.549 12.639 48.212 1.00 78.62 465 ARG A O 1
ATOM 3683 N N . LEU A 1 466 ? -6.842 11.975 46.088 1.00 72.94 466 LEU A N 1
ATOM 3684 C CA . LEU A 1 466 ? -8.032 11.158 46.364 1.00 72.94 466 LEU A CA 1
ATOM 3685 C C . LEU A 1 466 ? -7.729 9.977 47.289 1.00 72.94 466 LEU A C 1
ATOM 3687 O O . LEU A 1 466 ? -8.509 9.715 48.197 1.00 72.94 466 LEU A O 1
ATOM 3691 N N . VAL A 1 467 ? -6.599 9.296 47.086 1.00 75.00 467 VAL A N 1
ATOM 3692 C CA . VAL A 1 467 ? -6.156 8.203 47.963 1.00 75.00 467 VAL A CA 1
ATOM 3693 C C . VAL A 1 467 ? -5.956 8.718 49.385 1.00 75.00 467 VAL A C 1
ATOM 3695 O O . VAL A 1 467 ? -6.545 8.161 50.304 1.00 75.00 467 VAL A O 1
ATOM 3698 N N . LYS A 1 468 ? -5.256 9.845 49.556 1.00 79.75 468 LYS A N 1
ATOM 3699 C CA . LYS A 1 468 ? -5.075 10.471 50.872 1.00 79.75 468 LYS A CA 1
ATOM 3700 C C . LYS A 1 468 ? -6.406 10.846 51.534 1.00 79.75 468 LYS A C 1
ATOM 3702 O O . LYS A 1 468 ? -6.596 10.612 52.719 1.00 79.75 468 LYS A O 1
ATOM 3707 N N . TYR A 1 469 ? -7.357 11.386 50.770 1.00 78.50 469 TYR A N 1
ATOM 3708 C CA . TYR A 1 469 ? -8.693 11.689 51.288 1.00 78.50 469 TYR A CA 1
ATOM 3709 C C . TYR A 1 469 ? -9.450 10.435 51.750 1.00 78.50 469 TYR A C 1
ATOM 3711 O O . TYR A 1 469 ? -10.157 10.494 52.754 1.00 78.50 469 TYR A O 1
ATOM 3719 N N . VAL A 1 470 ? -9.304 9.307 51.050 1.00 74.12 470 VAL A N 1
ATOM 3720 C CA . VAL A 1 470 ? -9.900 8.020 51.446 1.00 74.12 470 VAL A CA 1
ATOM 3721 C C . VAL A 1 470 ? -9.203 7.440 52.679 1.00 74.12 470 VAL A C 1
ATOM 3723 O O . VAL A 1 470 ? -9.891 6.966 53.580 1.00 74.12 470 VAL A O 1
ATOM 3726 N N . GLU A 1 471 ? -7.873 7.519 52.750 1.00 74.00 471 GLU A N 1
ATOM 3727 C CA . GLU A 1 471 ? -7.073 7.094 53.908 1.00 74.00 471 GLU A CA 1
ATOM 3728 C C . GLU A 1 471 ? -7.434 7.893 55.168 1.00 74.00 471 GLU A C 1
ATOM 3730 O O . GLU A 1 471 ? -7.706 7.298 56.207 1.00 74.00 471 GLU A O 1
ATOM 3735 N N . ASP A 1 472 ? -7.547 9.221 55.064 1.00 74.81 472 ASP A N 1
ATOM 3736 C CA . ASP A 1 472 ? -7.924 10.092 56.185 1.00 74.81 472 ASP A CA 1
ATOM 3737 C C . ASP A 1 472 ? -9.361 9.813 56.680 1.00 74.81 472 ASP A C 1
ATOM 3739 O O . ASP A 1 472 ? -9.649 9.886 57.879 1.00 74.81 472 ASP A O 1
ATOM 3743 N N . ILE A 1 473 ? -10.286 9.478 55.767 1.00 72.31 473 ILE A N 1
ATOM 3744 C CA . ILE A 1 473 ? -11.655 9.068 56.120 1.00 72.31 473 ILE A CA 1
ATOM 3745 C C . ILE A 1 473 ? -11.647 7.685 56.787 1.00 72.31 473 ILE A C 1
ATOM 3747 O O . ILE A 1 473 ? -12.336 7.500 57.791 1.00 72.31 473 ILE A O 1
ATOM 3751 N N . ALA A 1 474 ? -10.871 6.731 56.269 1.00 68.94 474 ALA A N 1
ATOM 3752 C CA . ALA A 1 474 ? -10.739 5.394 56.847 1.00 68.94 474 ALA A CA 1
ATOM 3753 C C . ALA A 1 474 ? -10.132 5.447 58.259 1.00 68.94 474 ALA A C 1
ATOM 3755 O O . ALA A 1 474 ? -10.684 4.854 59.182 1.00 68.94 474 ALA A O 1
ATOM 3756 N N . GLU A 1 475 ? -9.081 6.246 58.465 1.00 70.56 475 GLU A N 1
ATOM 3757 C CA . GLU A 1 475 ? -8.437 6.424 59.772 1.00 70.56 475 GLU A CA 1
ATOM 3758 C C . GLU A 1 475 ? -9.383 7.070 60.802 1.00 70.56 475 GLU A C 1
ATOM 3760 O O . GLU A 1 475 ? -9.335 6.755 61.994 1.00 70.56 475 GLU A O 1
ATOM 3765 N N . TYR A 1 476 ? -10.290 7.948 60.361 1.00 66.25 476 TYR A N 1
ATOM 3766 C CA . TYR A 1 476 ? -11.338 8.503 61.220 1.00 66.25 476 TYR A CA 1
ATOM 3767 C C . TYR A 1 476 ? -12.409 7.472 61.600 1.00 66.25 476 TYR A C 1
ATOM 3769 O O . TYR A 1 476 ? -12.866 7.470 62.746 1.00 66.25 476 TYR A O 1
ATOM 3777 N N . VAL A 1 477 ? -12.810 6.611 60.660 1.00 66.38 477 VAL A N 1
ATOM 3778 C CA . VAL A 1 477 ? -13.778 5.530 60.905 1.00 66.38 477 VAL A CA 1
ATOM 3779 C C . VAL A 1 477 ? -13.184 4.485 61.856 1.00 66.38 477 VAL A C 1
ATOM 3781 O O . VAL A 1 477 ? -13.853 4.097 62.814 1.00 66.38 477 VAL A O 1
ATOM 3784 N N . ASP A 1 478 ? -11.912 4.122 61.680 1.00 66.31 478 ASP A N 1
ATOM 3785 C CA . ASP A 1 478 ? -11.207 3.162 62.541 1.00 66.31 478 ASP A CA 1
ATOM 3786 C C . ASP A 1 478 ? -10.945 3.703 63.959 1.00 66.31 478 ASP A C 1
ATOM 3788 O O . ASP A 1 478 ? -10.973 2.949 64.933 1.00 66.31 478 ASP A O 1
ATOM 3792 N N . LYS A 1 479 ? -10.751 5.020 64.121 1.00 65.38 479 LYS A N 1
ATOM 3793 C CA . LYS A 1 479 ? -10.595 5.673 65.439 1.00 65.38 479 LYS A CA 1
ATOM 3794 C C . LYS A 1 479 ? -11.928 5.959 66.154 1.00 65.38 479 LYS A C 1
ATOM 3796 O O . LYS A 1 479 ? -11.916 6.478 67.272 1.00 65.38 479 LYS A O 1
ATOM 3801 N N . GLY A 1 480 ? -13.071 5.652 65.535 1.00 54.69 480 GLY A N 1
ATOM 3802 C CA . GLY A 1 480 ? -14.405 6.088 65.957 1.00 54.69 480 GLY A CA 1
ATOM 3803 C C . GLY A 1 480 ? -15.357 4.969 66.386 1.00 54.69 480 GLY A C 1
ATOM 3804 O O . GLY A 1 480 ? -16.466 4.895 65.871 1.00 54.69 480 GLY A O 1
ATOM 3805 N N . SER A 1 481 ? -14.989 4.133 67.363 1.00 49.94 481 SER A N 1
ATOM 3806 C CA . SER A 1 481 ? -15.899 3.138 67.968 1.00 49.94 481 SER A CA 1
ATOM 3807 C C . SER A 1 481 ? -16.662 3.652 69.209 1.00 49.94 481 SER A C 1
ATOM 3809 O O . SER A 1 481 ? -17.051 2.869 70.075 1.00 49.94 481 SER A O 1
ATOM 3811 N N . GLY A 1 482 ? -16.881 4.968 69.326 1.00 54.28 482 GLY A N 1
ATOM 3812 C CA . GLY A 1 482 ? -17.634 5.598 70.419 1.00 54.28 482 GLY A CA 1
ATOM 3813 C C . GLY A 1 482 ? -18.234 6.945 70.004 1.00 54.28 482 GLY A C 1
ATOM 3814 O O . GLY A 1 482 ? -17.677 7.636 69.154 1.00 54.28 482 GLY A O 1
ATOM 3815 N N . VAL A 1 483 ? -19.393 7.301 70.576 1.00 52.66 483 VAL A N 1
ATOM 3816 C CA . VAL A 1 483 ? -20.204 8.480 70.203 1.00 52.66 483 VAL A CA 1
ATOM 3817 C C . VAL A 1 483 ? -19.335 9.754 70.119 1.00 52.66 483 VAL A C 1
ATOM 3819 O O . VAL A 1 483 ? -18.721 10.121 71.122 1.00 52.66 483 VAL A O 1
ATOM 3822 N N . PRO A 1 484 ? -19.269 10.459 68.968 1.00 53.81 484 PRO A N 1
ATOM 3823 C CA . PRO A 1 484 ? -18.342 11.575 68.805 1.00 53.81 484 PRO A CA 1
ATOM 3824 C C . PRO A 1 484 ? -18.838 12.832 69.530 1.00 53.81 484 PRO A C 1
ATOM 3826 O O . PRO A 1 484 ? -19.987 13.243 69.362 1.00 53.81 484 PRO A O 1
ATOM 3829 N N . GLY A 1 485 ? -17.956 13.514 70.265 1.00 60.00 485 GLY A N 1
ATOM 3830 C CA . GLY A 1 485 ? -18.232 14.856 70.785 1.00 60.00 485 GLY A CA 1
ATOM 3831 C C . GLY A 1 485 ? -18.435 15.878 69.654 1.00 60.00 485 GLY A C 1
ATOM 3832 O O . GLY A 1 485 ? -17.786 15.801 68.606 1.00 60.00 485 GLY A O 1
ATOM 3833 N N . GLN A 1 486 ? -19.308 16.875 69.859 1.00 57.75 486 GLN A N 1
ATOM 3834 C CA . GLN A 1 486 ? -19.671 17.897 68.853 1.00 57.75 486 GLN A CA 1
ATOM 3835 C C . GLN A 1 486 ? -18.461 18.594 68.188 1.00 57.75 486 GLN A C 1
ATOM 3837 O O . GLN A 1 486 ? -18.530 18.960 67.014 1.00 57.75 486 GLN A O 1
ATOM 3842 N N . GLN A 1 487 ? -17.331 18.741 68.891 1.00 58.47 487 GLN A N 1
ATOM 3843 C CA . GLN A 1 487 ? -16.094 19.314 68.342 1.00 58.47 487 GLN A CA 1
ATOM 3844 C C . GLN A 1 487 ? -15.425 18.436 67.268 1.00 58.47 487 GLN A C 1
ATOM 3846 O O . GLN A 1 487 ? -14.882 18.975 66.303 1.00 58.47 487 GLN A O 1
ATOM 3851 N N . GLN A 1 488 ? -15.488 17.106 67.383 1.00 60.34 488 GLN A N 1
ATOM 3852 C CA . GLN A 1 488 ? -14.906 16.173 66.405 1.00 60.34 488 GLN A CA 1
ATOM 3853 C C . GLN A 1 488 ? -15.748 16.085 65.129 1.00 60.34 488 GLN A C 1
ATOM 3855 O O . GLN A 1 488 ? -15.197 16.037 64.032 1.00 60.34 488 GLN A O 1
ATOM 3860 N N . GLN A 1 489 ? -17.077 16.163 65.251 1.00 60.44 489 GLN A N 1
ATOM 3861 C CA . GLN A 1 489 ? -17.967 16.297 64.092 1.00 60.44 489 GLN A CA 1
ATOM 3862 C C . GLN A 1 489 ? -17.780 17.628 63.357 1.00 60.44 489 GLN A C 1
ATOM 3864 O O . GLN A 1 489 ? -17.893 17.668 62.133 1.00 60.44 489 GLN A O 1
ATOM 3869 N N . LYS A 1 490 ? -17.513 18.724 64.079 1.00 69.25 490 LYS A N 1
ATOM 3870 C CA . LYS A 1 490 ? -17.286 20.036 63.459 1.00 69.25 490 LYS A CA 1
ATOM 3871 C C . LYS A 1 490 ? -15.971 20.063 62.673 1.00 69.25 490 LYS A C 1
ATOM 3873 O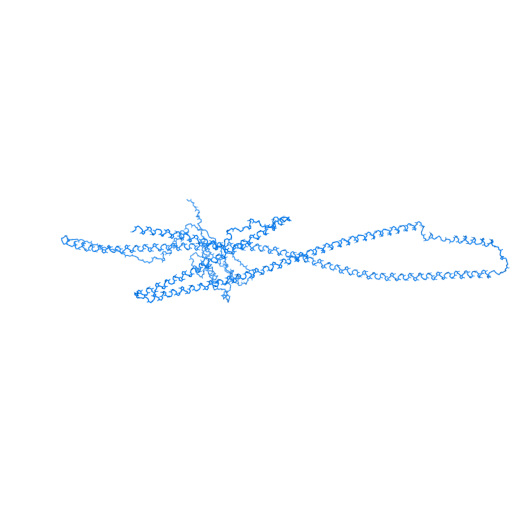 O . LYS A 1 490 ? -15.984 20.491 61.526 1.00 69.25 490 LYS A O 1
ATOM 3878 N N . LYS A 1 491 ? -14.889 19.505 63.234 1.00 70.00 491 LYS A N 1
ATOM 3879 C CA . LYS A 1 491 ? -13.600 19.346 62.533 1.00 70.00 491 LYS A CA 1
ATOM 3880 C C . LYS A 1 491 ? -13.705 18.447 61.296 1.00 70.00 491 LYS A C 1
ATOM 3882 O O . LYS A 1 491 ? -13.139 18.782 60.264 1.00 70.00 491 LYS A O 1
ATOM 3887 N N . MET A 1 492 ? -14.462 17.348 61.374 1.00 67.69 492 MET A N 1
ATOM 3888 C CA . MET A 1 492 ? -14.689 16.473 60.217 1.00 67.69 492 MET A CA 1
ATOM 3889 C C . MET A 1 492 ? -15.513 17.166 59.121 1.00 67.69 492 MET A C 1
ATOM 3891 O O . MET A 1 492 ? -15.160 17.089 57.949 1.00 67.69 492 MET A O 1
ATOM 3895 N N . ARG A 1 493 ? -16.567 17.913 59.481 1.00 72.06 493 ARG A N 1
ATOM 3896 C CA . ARG A 1 493 ? -17.322 18.722 58.504 1.00 72.06 493 ARG A CA 1
ATOM 3897 C C . ARG A 1 493 ? -16.444 19.768 57.823 1.00 72.06 493 ARG A C 1
ATOM 3899 O O . ARG A 1 493 ? -16.495 19.893 56.609 1.00 72.06 493 ARG A O 1
ATOM 3906 N N . GLU A 1 494 ? -15.609 20.467 58.586 1.00 75.44 494 GLU A N 1
ATOM 3907 C CA . GLU A 1 494 ? -14.704 21.491 58.056 1.00 75.44 494 GLU A CA 1
ATOM 3908 C C . GLU A 1 494 ? -13.624 20.886 57.134 1.00 75.44 494 GLU A C 1
ATOM 3910 O O . GLU A 1 494 ? -13.283 21.472 56.107 1.00 75.44 494 GLU A O 1
ATOM 3915 N N . TYR A 1 495 ? -13.150 19.672 57.438 1.00 76.25 495 TYR A N 1
ATOM 3916 C CA . TYR A 1 495 ? -12.243 18.911 56.574 1.00 76.25 495 TYR A CA 1
ATOM 3917 C C . TYR A 1 495 ? -12.910 18.471 55.262 1.00 76.25 495 TYR A C 1
ATOM 3919 O O . TYR A 1 495 ? -12.373 18.725 54.183 1.00 76.25 495 TYR A O 1
ATOM 3927 N N . VAL A 1 496 ? -14.108 17.880 55.335 1.00 73.06 496 VAL A N 1
ATOM 3928 C CA . VAL A 1 496 ? -14.891 17.469 54.155 1.00 73.06 496 VAL A CA 1
ATOM 3929 C C . VAL A 1 496 ? -15.269 18.677 53.293 1.00 73.06 496 VAL A C 1
ATOM 3931 O O . VAL A 1 496 ? -15.196 18.606 52.067 1.00 73.06 496 VAL A O 1
ATOM 3934 N N . ASP A 1 497 ? -15.599 19.819 53.897 1.00 74.25 497 ASP A N 1
ATOM 3935 C CA . ASP A 1 497 ? -15.881 21.053 53.160 1.00 74.25 497 ASP A CA 1
ATOM 3936 C C . ASP A 1 497 ? -14.645 21.594 52.430 1.00 74.25 497 ASP A C 1
ATOM 3938 O O . ASP A 1 497 ? -14.760 22.073 51.296 1.00 74.25 497 ASP A O 1
ATOM 3942 N N . ASN A 1 498 ? -13.458 21.493 53.035 1.00 77.50 498 ASN A N 1
ATOM 3943 C CA . ASN A 1 498 ? -12.200 21.857 52.380 1.00 77.50 498 ASN A CA 1
ATOM 3944 C C . ASN A 1 498 ? -11.855 20.882 51.241 1.00 77.50 498 ASN A C 1
ATOM 3946 O O . ASN A 1 498 ? -11.536 21.330 50.141 1.00 77.50 498 ASN A O 1
ATOM 3950 N N . MET A 1 499 ? -12.048 19.576 51.443 1.00 77.44 499 MET A N 1
ATOM 3951 C CA . MET A 1 499 ? -11.903 18.552 50.401 1.00 77.44 499 MET A CA 1
ATOM 3952 C C . MET A 1 499 ? -12.835 18.817 49.208 1.00 77.44 499 MET A C 1
ATOM 3954 O O . MET A 1 499 ? -12.402 18.835 48.056 1.00 77.44 499 MET A O 1
ATOM 3958 N N . LEU A 1 500 ? -14.114 19.107 49.463 1.00 72.56 500 LEU A N 1
ATOM 3959 C CA . LEU A 1 500 ? -15.084 19.439 48.416 1.00 72.56 500 LEU A CA 1
ATOM 3960 C C . LEU A 1 500 ? -14.767 20.769 47.714 1.00 72.56 500 LEU A C 1
ATOM 3962 O O . LEU A 1 500 ? -15.144 20.952 46.553 1.00 72.56 500 LEU A O 1
ATOM 3966 N N . LYS A 1 501 ? -14.122 21.730 48.387 1.00 80.19 501 LYS A N 1
ATOM 3967 C CA . LYS A 1 501 ? -13.633 22.968 47.751 1.00 80.19 501 LYS A CA 1
ATOM 3968 C C . LYS A 1 501 ? -12.438 22.696 46.839 1.00 80.19 501 LYS A C 1
ATOM 3970 O O . LYS A 1 501 ? -12.413 23.232 45.730 1.00 80.19 501 LYS A O 1
ATOM 3975 N N . ASP A 1 502 ? -11.508 21.848 47.259 1.00 78.69 502 ASP A N 1
ATOM 3976 C CA . ASP A 1 502 ? -10.329 21.483 46.468 1.00 78.69 502 ASP A CA 1
ATOM 3977 C C . ASP A 1 502 ? -10.701 20.639 45.244 1.00 78.69 502 ASP A C 1
ATOM 3979 O O . ASP A 1 502 ? -10.244 20.929 44.137 1.00 78.69 502 ASP A O 1
ATOM 3983 N N . ILE A 1 503 ? -11.617 19.677 45.399 1.00 75.62 503 ILE A N 1
ATOM 3984 C CA . ILE A 1 503 ? -12.182 18.897 44.286 1.00 75.62 503 ILE A CA 1
ATOM 3985 C C . ILE A 1 503 ? -12.893 19.826 43.291 1.00 75.62 503 ILE A C 1
ATOM 3987 O O . ILE A 1 503 ? -12.656 19.746 42.087 1.00 75.62 503 ILE A O 1
ATOM 3991 N N . ARG A 1 504 ? -13.712 20.773 43.772 1.00 74.25 504 ARG A N 1
ATOM 3992 C CA . ARG A 1 504 ? -14.371 21.758 42.895 1.00 74.25 504 ARG A CA 1
ATOM 3993 C C . ARG A 1 504 ? -13.376 22.652 42.154 1.00 74.25 504 ARG A C 1
ATOM 3995 O O . ARG A 1 504 ? -13.590 22.928 40.976 1.00 74.25 504 ARG A O 1
ATOM 4002 N N . ARG A 1 505 ? -12.294 23.089 42.807 1.00 77.31 505 ARG A N 1
ATOM 4003 C CA . ARG A 1 505 ? -11.237 23.895 42.171 1.00 77.31 505 ARG A CA 1
ATOM 4004 C C . ARG A 1 505 ? -10.497 23.100 41.095 1.00 77.31 505 ARG A C 1
ATOM 4006 O O . ARG A 1 505 ? -10.347 23.592 39.984 1.00 77.31 505 ARG A O 1
ATOM 4013 N N . SER A 1 506 ? -10.120 21.864 41.406 1.00 75.56 506 SER A N 1
ATOM 4014 C CA . SER A 1 506 ? -9.485 20.923 40.477 1.00 75.56 506 SER A CA 1
ATOM 4015 C C . SER A 1 506 ? -10.337 20.666 39.231 1.00 75.56 506 SER A C 1
ATOM 4017 O O . SER A 1 506 ? -9.843 20.760 38.106 1.00 75.56 506 SER A O 1
ATOM 4019 N N . HIS A 1 507 ? -11.630 20.381 39.416 1.00 72.69 507 HIS A N 1
ATOM 4020 C CA . HIS A 1 507 ? -12.540 20.173 38.293 1.00 72.69 507 HIS A CA 1
ATOM 4021 C C . HIS A 1 507 ? -12.687 21.430 37.441 1.00 72.69 507 HIS A C 1
ATOM 4023 O O . HIS A 1 507 ? -12.681 21.317 36.219 1.00 72.69 507 HIS A O 1
ATOM 4029 N N . LYS A 1 508 ? -12.743 22.611 38.067 1.00 76.81 508 LYS A N 1
ATOM 4030 C CA . LYS A 1 508 ? -12.807 23.888 37.353 1.00 76.81 508 LYS A CA 1
ATOM 4031 C C . LYS A 1 508 ? -11.541 24.161 36.534 1.00 76.81 508 LYS A C 1
ATOM 4033 O O . LYS A 1 508 ? -11.643 24.499 35.363 1.00 76.81 508 LYS A O 1
ATOM 4038 N N . GLU A 1 509 ? -10.355 23.924 37.095 1.00 76.62 509 GLU A N 1
ATOM 4039 C CA . GLU A 1 509 ? -9.085 24.051 36.361 1.00 76.62 509 GLU A CA 1
ATOM 4040 C C . GLU A 1 509 ? -8.996 23.068 35.183 1.00 76.62 509 GLU A C 1
ATOM 4042 O O . GLU A 1 509 ? -8.540 23.431 34.097 1.00 76.62 509 GLU A O 1
ATOM 4047 N N . ARG A 1 510 ? -9.469 21.828 35.361 1.00 74.50 510 ARG A N 1
ATOM 4048 C CA . ARG A 1 510 ? -9.530 20.834 34.281 1.00 74.50 510 ARG A CA 1
ATOM 4049 C C . ARG A 1 510 ? -10.532 21.227 33.193 1.00 74.50 510 ARG A C 1
ATOM 4051 O O . ARG A 1 510 ? -10.249 21.039 32.012 1.00 74.50 510 ARG A O 1
ATOM 4058 N N . GLU A 1 511 ? -11.685 21.766 33.575 1.00 70.50 511 GLU A N 1
ATOM 4059 C CA . GLU A 1 511 ? -12.700 22.275 32.649 1.00 70.50 511 GLU A CA 1
ATOM 4060 C C . GLU A 1 511 ? -12.171 23.468 31.837 1.00 70.50 511 GLU A C 1
ATOM 4062 O O . GLU A 1 511 ? -12.346 23.506 30.616 1.00 70.50 511 GLU A O 1
ATOM 4067 N N . ASP A 1 512 ? -11.439 24.381 32.478 1.00 76.25 512 ASP A N 1
ATOM 4068 C CA . ASP A 1 512 ? -10.790 25.518 31.819 1.00 76.25 512 ASP A CA 1
ATOM 4069 C C . ASP A 1 512 ? -9.707 25.054 30.827 1.00 76.25 512 ASP A C 1
ATOM 4071 O O . ASP A 1 512 ? -9.644 25.545 29.696 1.00 76.25 512 ASP A O 1
ATOM 4075 N N . GLN A 1 513 ? -8.892 24.056 31.195 1.00 76.25 513 GLN A N 1
ATOM 4076 C CA . GLN A 1 513 ? -7.880 23.465 30.305 1.00 76.25 513 GLN A CA 1
ATOM 4077 C C . GLN A 1 513 ? -8.504 22.762 29.093 1.00 76.25 513 GLN A C 1
ATOM 4079 O O . GLN A 1 513 ? -8.059 22.969 27.961 1.00 76.25 513 GLN A O 1
ATOM 4084 N N . LEU A 1 514 ? -9.552 21.959 29.304 1.00 69.19 514 LEU A N 1
ATOM 4085 C CA . LEU A 1 514 ? -10.280 21.299 28.215 1.00 69.19 514 LEU A CA 1
ATOM 4086 C C . LEU A 1 514 ? -10.955 22.325 27.299 1.00 69.19 514 LEU A C 1
ATOM 4088 O O . LEU A 1 514 ? -10.927 22.175 26.076 1.00 69.19 514 LEU A O 1
ATOM 4092 N N . SER A 1 515 ? -11.495 23.401 27.869 1.00 72.12 515 SER A N 1
ATOM 4093 C CA . SER A 1 515 ? -12.091 24.501 27.108 1.00 72.12 515 SER A CA 1
ATOM 4094 C C . SER A 1 515 ? -11.055 25.230 26.248 1.00 72.12 515 SER A C 1
ATOM 4096 O O . SER A 1 515 ? -11.311 25.494 25.071 1.00 72.12 515 SER A O 1
ATOM 4098 N N . GLN A 1 516 ? -9.860 25.503 26.784 1.00 75.38 516 GLN A N 1
ATOM 4099 C CA . GLN A 1 516 ? -8.759 26.107 26.022 1.00 75.38 516 GLN A CA 1
ATOM 4100 C C . GLN A 1 516 ? -8.249 25.183 24.908 1.00 75.38 516 GLN A C 1
ATOM 4102 O O . GLN A 1 516 ? -8.043 25.640 23.780 1.00 75.38 516 GLN A O 1
ATOM 4107 N N . ALA A 1 517 ? -8.108 23.883 25.181 1.00 68.94 517 ALA A N 1
ATOM 4108 C CA . ALA A 1 517 ? -7.732 22.897 24.170 1.00 68.94 517 ALA A CA 1
ATOM 4109 C C . ALA A 1 517 ? -8.775 22.827 23.041 1.00 68.94 517 ALA A C 1
ATOM 4111 O O . ALA A 1 517 ? -8.418 22.897 21.865 1.00 68.94 517 ALA A O 1
ATOM 4112 N N . ALA A 1 518 ? -10.069 22.794 23.377 1.00 65.31 518 ALA A N 1
ATOM 4113 C CA . ALA A 1 518 ? -11.154 22.813 22.397 1.00 65.31 518 ALA A CA 1
ATOM 4114 C C . ALA A 1 518 ? -11.144 24.090 21.532 1.00 65.31 518 ALA A C 1
ATOM 4116 O O . ALA A 1 518 ? -11.343 24.022 20.317 1.00 65.31 518 ALA A O 1
ATOM 4117 N N . GLN A 1 519 ? -10.860 25.256 22.124 1.00 73.50 519 GLN A N 1
ATOM 4118 C CA . GLN A 1 519 ? -10.703 26.510 21.376 1.00 73.50 519 GLN A CA 1
ATOM 4119 C C . GLN A 1 519 ? -9.485 26.485 20.439 1.00 73.50 519 GLN A C 1
ATOM 4121 O O . GLN A 1 519 ? -9.577 26.953 19.301 1.00 73.50 519 GLN A O 1
ATOM 4126 N N . ALA A 1 520 ? -8.358 25.921 20.881 1.00 71.88 520 ALA A N 1
ATOM 4127 C CA . ALA A 1 520 ? -7.167 25.762 20.051 1.00 71.88 520 ALA A CA 1
ATOM 4128 C C . ALA A 1 520 ? -7.419 24.810 18.869 1.00 71.88 520 ALA A C 1
ATOM 4130 O O . ALA A 1 520 ? -7.041 25.126 17.738 1.00 71.88 520 ALA A O 1
ATOM 4131 N N . PHE A 1 521 ? -8.123 23.696 19.099 1.00 67.25 521 PHE A N 1
ATOM 4132 C CA . PHE A 1 521 ? -8.534 22.781 18.032 1.00 67.25 521 PHE A CA 1
ATOM 4133 C C . PHE A 1 521 ? -9.445 23.464 17.015 1.00 67.25 521 PHE A C 1
ATOM 4135 O O . PHE A 1 521 ? -9.188 23.343 15.820 1.00 67.25 521 PHE A O 1
ATOM 4142 N N . ARG A 1 522 ? -10.429 24.260 17.456 1.00 74.12 522 ARG A N 1
ATOM 4143 C CA . ARG A 1 522 ? -11.280 25.046 16.543 1.00 74.12 522 ARG A CA 1
ATOM 4144 C C . ARG A 1 522 ? -10.478 26.022 15.685 1.00 74.12 522 ARG A C 1
ATOM 4146 O O . ARG A 1 522 ? -10.681 26.066 14.477 1.00 74.12 522 ARG A O 1
ATOM 4153 N N . LYS A 1 523 ? -9.531 26.762 16.275 1.00 77.00 523 LYS A N 1
ATOM 4154 C CA . LYS A 1 523 ? -8.647 27.663 15.509 1.00 77.00 523 LYS A CA 1
ATOM 4155 C C . LYS A 1 523 ? -7.808 26.903 14.482 1.00 77.00 523 LYS A C 1
ATOM 4157 O O . LYS A 1 523 ? -7.642 27.367 13.357 1.00 77.00 523 LYS A O 1
ATOM 4162 N N . ARG A 1 524 ? -7.284 25.730 14.850 1.00 74.75 524 ARG A N 1
ATOM 4163 C CA . ARG A 1 524 ? -6.504 24.885 13.936 1.00 74.75 524 ARG A CA 1
ATOM 4164 C C . ARG A 1 524 ? -7.366 24.337 12.799 1.00 74.75 524 ARG A C 1
ATOM 4166 O O . ARG A 1 524 ? -6.904 24.341 11.664 1.00 74.75 524 ARG A O 1
ATOM 4173 N N . LEU A 1 525 ? -8.600 23.934 13.095 1.00 70.50 525 LEU A N 1
ATOM 4174 C CA . LEU A 1 525 ? -9.574 23.485 12.102 1.00 70.50 525 LEU A CA 1
ATOM 4175 C C . LEU A 1 525 ? -9.874 24.602 11.096 1.00 70.50 525 LEU A C 1
ATOM 4177 O O . LEU A 1 525 ? -9.740 24.388 9.897 1.00 70.50 525 LEU A O 1
ATOM 4181 N N . GLN A 1 526 ? -10.146 25.818 11.582 1.00 77.12 526 GLN A N 1
ATOM 4182 C CA . GLN A 1 526 ? -10.385 26.982 10.724 1.00 77.12 526 GLN A CA 1
ATOM 4183 C C . GLN A 1 526 ? -9.187 27.273 9.811 1.00 77.12 526 GLN A C 1
ATOM 4185 O O . GLN A 1 526 ? -9.351 27.544 8.626 1.00 77.12 526 GLN A O 1
ATOM 4190 N N . ASN A 1 527 ? -7.966 27.169 10.339 1.00 79.12 527 ASN A N 1
ATOM 4191 C CA . ASN A 1 527 ? -6.760 27.355 9.535 1.00 79.12 527 ASN A CA 1
ATOM 4192 C C . ASN A 1 527 ? -6.595 26.271 8.458 1.00 79.12 527 ASN A C 1
ATOM 4194 O O . ASN A 1 527 ? -6.074 26.568 7.385 1.00 79.12 527 ASN A O 1
ATOM 4198 N N . ILE A 1 528 ? -7.000 25.028 8.732 1.00 76.56 528 ILE A N 1
ATOM 4199 C CA . ILE A 1 528 ? -6.968 23.935 7.749 1.00 76.56 528 ILE A CA 1
ATOM 4200 C C . ILE A 1 528 ? -8.009 24.178 6.657 1.00 76.56 528 ILE A C 1
ATOM 4202 O O . ILE A 1 528 ? -7.655 24.088 5.486 1.00 76.56 528 ILE A O 1
ATOM 4206 N N . VAL A 1 529 ? -9.235 24.562 7.023 1.00 75.44 529 VAL A N 1
ATOM 4207 C CA . VAL A 1 529 ? -10.297 24.914 6.065 1.00 75.44 529 VAL A CA 1
ATOM 4208 C C . VAL A 1 529 ? -9.842 26.058 5.155 1.00 75.44 529 VAL A C 1
ATOM 4210 O O . VAL A 1 529 ? -9.856 25.910 3.938 1.00 75.44 529 VAL A O 1
ATOM 4213 N N . ASN A 1 530 ? -9.292 27.139 5.720 1.00 78.38 530 ASN A N 1
ATOM 4214 C CA . ASN A 1 530 ? -8.776 28.263 4.931 1.00 78.38 530 ASN A CA 1
ATOM 4215 C C . ASN A 1 530 ? -7.635 27.839 3.978 1.00 78.38 530 ASN A C 1
ATOM 4217 O O . ASN A 1 530 ? -7.538 28.333 2.856 1.00 78.38 530 ASN A O 1
ATOM 4221 N N . LYS A 1 531 ? -6.746 26.928 4.405 1.00 80.56 531 LYS A N 1
ATOM 4222 C CA . LYS A 1 531 ? -5.687 26.382 3.533 1.00 80.56 531 LYS A CA 1
ATOM 4223 C C . LYS A 1 531 ? -6.263 25.493 2.432 1.00 80.56 531 LYS A C 1
ATOM 4225 O O . LYS A 1 531 ? -5.776 25.543 1.306 1.00 80.56 531 LYS A O 1
ATOM 4230 N N . TYR A 1 532 ? -7.279 24.696 2.744 1.00 79.44 532 TYR A N 1
ATOM 4231 C CA . TYR A 1 532 ? -7.960 23.846 1.775 1.00 79.44 532 TYR A CA 1
ATOM 4232 C C . TYR A 1 532 ? -8.651 24.678 0.691 1.00 79.44 532 TYR A C 1
ATOM 4234 O O . TYR A 1 532 ? -8.465 24.410 -0.493 1.00 79.44 532 TYR A O 1
ATOM 4242 N N . GLU A 1 533 ? -9.330 25.761 1.074 1.00 79.12 533 GLU A N 1
ATOM 4243 C CA . GLU A 1 533 ? -9.905 26.729 0.133 1.00 79.12 533 GLU A CA 1
ATOM 4244 C C . GLU A 1 533 ? -8.843 27.344 -0.789 1.00 79.12 533 GLU A C 1
ATOM 4246 O O . GLU A 1 533 ? -9.047 27.430 -1.999 1.00 79.12 533 GLU A O 1
ATOM 4251 N N . GLN A 1 534 ? -7.676 27.722 -0.254 1.00 80.06 534 GLN A N 1
ATOM 4252 C CA . GLN A 1 534 ? -6.572 28.248 -1.068 1.00 80.06 534 GLN A CA 1
ATOM 4253 C C . GLN A 1 534 ? -6.059 27.225 -2.090 1.00 80.06 534 GLN A C 1
ATOM 4255 O O . GLN A 1 534 ? -5.773 27.584 -3.235 1.00 80.06 534 GLN A O 1
ATOM 4260 N N . VAL A 1 535 ? -5.952 25.954 -1.694 1.00 83.00 535 VAL A N 1
ATOM 4261 C CA . VAL A 1 535 ? -5.535 24.866 -2.591 1.00 83.00 535 VAL A CA 1
ATOM 4262 C C . VAL A 1 535 ? -6.594 24.604 -3.660 1.00 83.00 535 VAL A C 1
ATOM 4264 O O . VAL A 1 535 ? -6.239 24.478 -4.829 1.00 83.00 535 VAL A O 1
ATOM 4267 N N . LEU A 1 536 ? -7.878 24.604 -3.299 1.00 80.94 536 LEU A N 1
ATOM 4268 C CA . LEU A 1 536 ? -8.992 24.500 -4.246 1.00 80.94 536 LEU A CA 1
ATOM 4269 C C . LEU A 1 536 ? -8.970 25.632 -5.277 1.00 80.94 536 LEU A C 1
ATOM 4271 O O . LEU A 1 536 ? -9.113 25.376 -6.469 1.00 80.94 536 LEU A O 1
ATOM 4275 N N . ILE A 1 537 ? -8.733 26.876 -4.852 1.00 81.38 537 ILE A N 1
ATOM 4276 C CA . ILE A 1 537 ? -8.603 28.021 -5.766 1.00 81.38 537 ILE A CA 1
ATOM 4277 C C . ILE A 1 537 ? -7.420 27.821 -6.724 1.00 81.38 537 ILE A C 1
ATOM 4279 O O . ILE A 1 537 ? -7.550 28.051 -7.927 1.00 81.38 537 ILE A O 1
ATOM 4283 N N . ALA A 1 538 ? -6.270 27.363 -6.222 1.00 81.81 538 ALA A N 1
ATOM 4284 C CA . ALA A 1 538 ? -5.110 27.075 -7.063 1.00 81.81 538 ALA A CA 1
ATOM 4285 C C . ALA A 1 538 ? -5.384 25.932 -8.058 1.00 81.81 538 ALA A C 1
ATOM 4287 O O . ALA A 1 538 ? -4.989 26.028 -9.221 1.00 81.81 538 ALA A O 1
ATOM 4288 N N . TYR A 1 539 ? -6.093 24.888 -7.623 1.00 82.25 539 TYR A N 1
ATOM 4289 C CA . TYR A 1 539 ? -6.516 23.772 -8.466 1.00 82.25 539 TYR A CA 1
ATOM 4290 C C . TYR A 1 539 ? -7.483 24.226 -9.567 1.00 82.25 539 TYR A C 1
ATOM 4292 O O . TYR A 1 539 ? -7.248 23.916 -10.734 1.00 82.25 539 TYR A O 1
ATOM 4300 N N . ARG A 1 540 ? -8.493 25.048 -9.236 1.00 81.75 540 ARG A N 1
ATOM 4301 C CA . ARG A 1 540 ? -9.404 25.671 -10.218 1.00 81.75 540 ARG A CA 1
ATOM 4302 C C . ARG A 1 540 ? -8.637 26.435 -11.291 1.00 81.75 540 ARG A C 1
ATOM 4304 O O . ARG A 1 540 ? -8.860 26.218 -12.479 1.00 81.75 540 ARG A O 1
ATOM 4311 N N . ASN A 1 541 ? -7.709 27.297 -10.874 1.00 80.88 541 ASN A N 1
ATOM 4312 C CA . ASN A 1 541 ? -6.905 28.096 -11.799 1.00 80.88 541 ASN A CA 1
ATOM 4313 C C . ASN A 1 541 ? -6.056 27.203 -12.714 1.00 80.88 541 ASN A C 1
ATOM 4315 O O . ASN A 1 541 ? -5.978 27.444 -13.917 1.00 80.88 541 ASN A O 1
ATOM 4319 N N . LEU A 1 542 ? -5.448 26.148 -12.161 1.00 82.75 542 LEU A N 1
ATOM 4320 C CA . LEU A 1 542 ? -4.645 25.208 -12.936 1.00 82.75 542 LEU A CA 1
ATOM 4321 C C . LEU A 1 542 ? -5.503 24.440 -13.951 1.00 82.75 542 LEU A C 1
ATOM 4323 O O . LEU A 1 542 ? -5.138 24.382 -15.126 1.00 82.75 542 LEU A O 1
ATOM 4327 N N . ARG A 1 543 ? -6.662 23.921 -13.530 1.00 81.06 543 ARG A N 1
ATOM 4328 C CA . ARG A 1 543 ? -7.614 23.217 -14.401 1.00 81.06 543 ARG A CA 1
ATOM 4329 C C . ARG A 1 543 ? -8.057 24.112 -15.559 1.00 81.06 543 ARG A C 1
ATOM 4331 O O . ARG A 1 543 ? -7.914 23.701 -16.704 1.00 81.06 543 ARG A O 1
ATOM 4338 N N . GLN A 1 544 ? -8.439 25.362 -15.285 1.00 80.75 544 GLN A N 1
ATOM 4339 C CA . GLN A 1 544 ? -8.785 26.344 -16.324 1.00 80.75 544 GLN A CA 1
ATOM 4340 C C . GLN A 1 544 ? -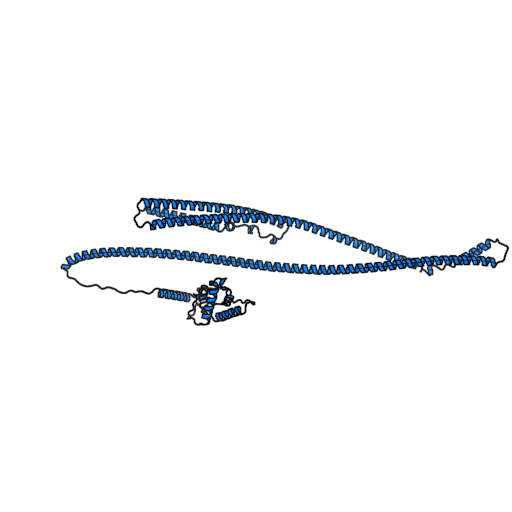7.628 26.605 -17.300 1.00 80.75 544 GLN A C 1
ATOM 4342 O O . GLN A 1 544 ? -7.839 26.665 -18.511 1.00 80.75 544 GLN A O 1
ATOM 4347 N N . THR A 1 545 ? -6.387 26.728 -16.810 1.00 80.81 545 THR A N 1
ATOM 4348 C CA . THR A 1 545 ? -5.226 26.911 -17.701 1.00 80.81 545 THR A CA 1
ATOM 4349 C C . THR A 1 545 ? -4.909 25.682 -18.552 1.00 80.81 545 THR A C 1
ATOM 4351 O O . THR A 1 545 ? -4.426 25.835 -19.674 1.00 80.81 545 THR A O 1
ATOM 4354 N N . CYS A 1 546 ? -5.171 24.475 -18.049 1.00 79.94 546 CYS A N 1
ATOM 4355 C CA . CYS A 1 546 ? -4.990 23.237 -18.801 1.00 79.94 546 CYS A CA 1
ATOM 4356 C C . CYS A 1 546 ? -6.119 23.037 -19.826 1.00 79.94 546 CYS A C 1
ATOM 4358 O O . CYS A 1 546 ? -5.839 22.703 -20.975 1.00 79.94 546 CYS A O 1
ATOM 4360 N N . GLU A 1 547 ? -7.369 23.342 -19.473 1.00 80.56 547 GLU A N 1
ATOM 4361 C CA . GLU A 1 547 ? -8.494 23.360 -20.420 1.00 80.56 547 GLU A CA 1
ATOM 4362 C C . GLU A 1 547 ? -8.239 24.349 -21.568 1.00 80.56 547 GLU A C 1
ATOM 4364 O O . GLU A 1 547 ? -8.380 23.992 -22.736 1.00 80.56 547 GLU A O 1
ATOM 4369 N N . ALA A 1 548 ? -7.741 25.554 -21.264 1.00 80.94 548 ALA A N 1
ATOM 4370 C CA . ALA A 1 548 ? -7.369 26.549 -22.275 1.00 80.94 548 ALA A CA 1
ATOM 4371 C C . ALA A 1 548 ? -6.227 26.095 -23.210 1.00 80.94 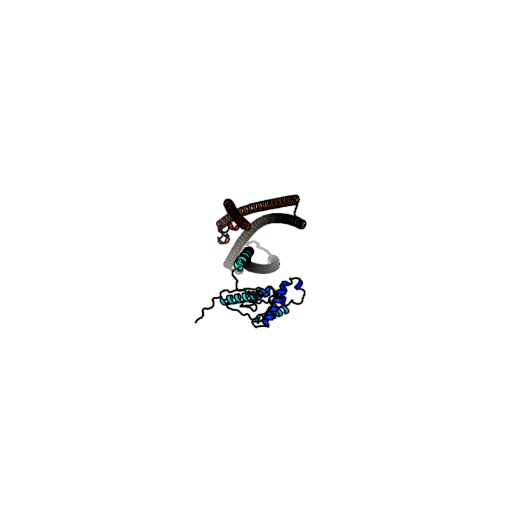548 ALA A C 1
ATOM 4373 O O . ALA A 1 548 ? -6.065 26.644 -24.299 1.00 80.94 548 ALA A O 1
ATOM 4374 N N . ARG A 1 549 ? -5.424 25.106 -22.795 1.00 81.75 549 ARG A N 1
ATOM 4375 C CA . ARG A 1 549 ? -4.328 24.516 -23.584 1.00 81.75 549 ARG A CA 1
ATOM 4376 C C . ARG A 1 549 ? -4.724 23.224 -24.310 1.00 81.75 549 ARG A C 1
ATOM 4378 O O . ARG A 1 549 ? -3.875 22.663 -24.997 1.00 81.75 549 ARG A O 1
ATOM 4385 N N . GLY A 1 550 ? -5.978 22.778 -24.190 1.00 80.31 550 GLY A N 1
ATOM 4386 C CA . GLY A 1 550 ? -6.508 21.615 -24.908 1.00 80.31 550 GLY A CA 1
ATOM 4387 C C . GLY A 1 550 ? -6.157 20.257 -24.294 1.00 80.31 550 GLY A C 1
ATOM 4388 O O . GLY A 1 550 ? -6.066 19.278 -25.028 1.00 80.31 550 GLY A O 1
ATOM 4389 N N . PHE A 1 551 ? -5.932 20.186 -22.977 1.00 73.69 551 PHE A N 1
ATOM 4390 C CA . PHE A 1 551 ? -5.780 18.904 -22.276 1.00 73.69 551 PHE A CA 1
ATOM 4391 C C . PHE A 1 551 ? -7.127 18.173 -22.152 1.00 73.69 551 PHE A C 1
ATOM 4393 O O . PHE A 1 551 ? -8.164 18.808 -21.955 1.00 73.69 551 PHE A O 1
ATOM 4400 N N . ASP A 1 552 ? -7.101 16.844 -22.274 1.00 71.19 552 ASP A N 1
ATOM 4401 C CA . ASP A 1 552 ? -8.302 16.007 -22.314 1.00 71.19 552 ASP A CA 1
ATOM 4402 C C . ASP A 1 552 ? -8.999 15.925 -20.943 1.00 71.19 552 ASP A C 1
ATOM 4404 O O . ASP A 1 552 ? -8.349 15.967 -19.892 1.00 71.19 552 ASP A O 1
ATOM 4408 N N . ARG A 1 553 ? -10.334 15.798 -20.927 1.00 61.69 553 ARG A N 1
ATOM 4409 C CA . ARG A 1 553 ? -11.136 15.911 -19.686 1.00 61.69 553 ARG A CA 1
ATOM 4410 C C . ARG A 1 553 ? -10.801 14.857 -18.630 1.00 61.69 553 ARG A C 1
ATOM 4412 O O . ARG A 1 553 ? -10.907 15.135 -17.439 1.00 61.69 553 ARG A O 1
ATOM 4419 N N . THR A 1 554 ? -10.375 13.680 -19.066 1.00 60.66 554 THR A N 1
ATOM 4420 C CA . THR A 1 554 ? -9.951 12.554 -18.223 1.00 60.66 554 THR A CA 1
ATOM 4421 C C . THR A 1 554 ? -8.597 12.765 -17.539 1.00 60.66 554 THR A C 1
ATOM 4423 O O . THR A 1 554 ? -8.372 12.179 -16.484 1.00 60.66 554 THR A O 1
ATOM 4426 N N . ASP A 1 555 ? -7.730 13.634 -18.070 1.00 65.75 555 ASP A N 1
ATOM 4427 C CA . ASP A 1 555 ? -6.393 13.906 -17.510 1.00 65.75 555 ASP A CA 1
ATOM 4428 C C . ASP A 1 555 ? -6.385 15.057 -16.485 1.00 65.75 555 ASP A C 1
ATOM 4430 O O . ASP A 1 555 ? -5.395 15.277 -15.784 1.00 65.75 555 ASP A O 1
ATOM 4434 N N . LEU A 1 556 ? -7.488 15.805 -16.378 1.00 66.31 556 LEU A N 1
ATOM 4435 C CA . LEU A 1 556 ? -7.611 16.986 -15.513 1.00 66.31 556 LEU A CA 1
ATOM 4436 C C . LEU A 1 556 ? -7.930 16.647 -14.042 1.00 66.31 556 LEU A C 1
ATOM 4438 O O . LEU A 1 556 ? -7.819 17.521 -13.176 1.00 66.31 556 LEU A O 1
ATOM 4442 N N . GLY A 1 557 ? -8.260 15.387 -13.749 1.00 69.75 557 GLY A N 1
ATOM 4443 C CA . GLY A 1 557 ? -8.627 14.915 -12.412 1.00 69.75 557 GLY A CA 1
ATOM 4444 C C . GLY A 1 557 ? -10.115 15.102 -12.062 1.00 69.75 557 GLY A C 1
ATOM 4445 O O . GLY A 1 557 ? -10.903 15.489 -12.928 1.00 69.75 557 GLY A O 1
ATOM 4446 N N . PRO A 1 558 ? -10.507 14.772 -10.814 1.00 75.19 558 PRO A N 1
ATOM 4447 C CA . PRO A 1 558 ? -11.897 14.824 -10.351 1.00 75.19 558 PRO A CA 1
ATOM 4448 C C . PRO A 1 558 ? -12.467 16.246 -10.367 1.00 75.19 558 PRO A C 1
ATOM 4450 O O . PRO A 1 558 ? -11.724 17.227 -10.283 1.00 75.19 558 PRO A O 1
ATOM 4453 N N . ASP A 1 559 ? -13.792 16.367 -10.491 1.00 68.62 559 ASP A N 1
ATOM 4454 C CA . ASP A 1 559 ? -14.417 17.682 -10.565 1.00 68.62 559 ASP A CA 1
ATOM 4455 C C . ASP A 1 559 ? -14.321 18.407 -9.215 1.00 68.62 559 ASP A C 1
ATOM 4457 O O . ASP A 1 559 ? -14.217 17.817 -8.143 1.00 68.62 559 ASP A O 1
ATOM 4461 N N . GLU A 1 560 ? -14.381 19.729 -9.261 1.00 65.12 560 GLU A N 1
ATOM 4462 C CA . GLU A 1 560 ? -14.337 20.592 -8.090 1.00 65.12 560 GLU A CA 1
ATOM 4463 C C . GLU A 1 560 ? -15.465 20.283 -7.093 1.00 65.12 560 GLU A C 1
ATOM 4465 O O . GLU A 1 560 ? -15.288 20.426 -5.885 1.00 65.12 560 GLU A O 1
ATOM 4470 N N . TYR A 1 561 ? -16.622 19.852 -7.598 1.00 65.25 561 TYR A N 1
ATOM 4471 C CA . TYR A 1 561 ? -17.759 19.452 -6.773 1.00 65.25 561 TYR A CA 1
ATOM 4472 C C . TYR A 1 561 ? -17.485 18.178 -5.967 1.00 65.25 561 TYR A C 1
ATOM 4474 O O . TYR A 1 561 ? -18.022 18.056 -4.870 1.00 65.25 561 TYR A O 1
ATOM 4482 N N . ASP A 1 562 ? -16.601 17.305 -6.456 1.00 66.50 562 ASP A N 1
ATOM 4483 C CA . ASP A 1 562 ? -16.189 16.068 -5.780 1.00 66.50 562 ASP A CA 1
ATOM 4484 C C . ASP A 1 562 ? -15.069 16.320 -4.752 1.00 66.50 562 ASP A C 1
ATOM 4486 O O . ASP A 1 562 ? -14.739 15.457 -3.943 1.00 66.50 562 ASP A O 1
ATOM 4490 N N . LEU A 1 563 ? -14.471 17.516 -4.785 1.00 66.00 563 LEU A N 1
ATOM 4491 C CA . LEU A 1 563 ? -13.392 17.972 -3.907 1.00 66.00 563 LEU A CA 1
ATOM 4492 C C . LEU A 1 563 ? -13.883 19.008 -2.884 1.00 66.00 563 LEU A C 1
ATOM 4494 O O . LEU A 1 563 ? -13.087 19.761 -2.327 1.00 66.00 563 LEU A O 1
ATOM 4498 N N . LYS A 1 564 ? -15.190 19.122 -2.650 1.00 62.91 564 LYS A N 1
ATOM 4499 C CA . LYS A 1 564 ? -15.696 19.923 -1.532 1.00 62.91 564 LYS A CA 1
ATOM 4500 C C . LYS A 1 564 ? -15.712 19.051 -0.287 1.00 62.91 564 LYS A C 1
ATOM 4502 O O . LYS A 1 564 ? -16.413 18.052 -0.252 1.00 62.91 564 LYS A O 1
ATOM 4507 N N . LEU A 1 565 ? -14.954 19.455 0.731 1.00 61.62 565 LEU A N 1
ATOM 4508 C CA . LEU A 1 565 ? -15.077 18.879 2.066 1.00 61.62 565 LEU A CA 1
ATOM 4509 C C . LEU A 1 565 ? -16.492 19.151 2.576 1.00 61.62 565 LEU A C 1
ATOM 4511 O O . LEU A 1 565 ? -16.866 20.310 2.767 1.00 61.62 565 LEU A O 1
ATOM 4515 N N . ASP A 1 566 ? -17.261 18.092 2.794 1.00 57.12 566 ASP A N 1
ATOM 4516 C CA . ASP A 1 566 ? -18.576 18.199 3.413 1.00 57.12 566 ASP A CA 1
ATOM 4517 C C . ASP A 1 566 ? -18.414 18.605 4.892 1.00 57.12 566 ASP A C 1
ATOM 4519 O O . ASP A 1 566 ? -17.494 18.147 5.583 1.00 57.12 566 ASP A O 1
ATOM 4523 N N . ASP A 1 567 ? -19.326 19.424 5.430 1.00 54.97 567 ASP A N 1
ATOM 4524 C CA . ASP A 1 567 ? -19.302 19.845 6.847 1.00 54.97 567 ASP A CA 1
ATOM 4525 C C . ASP A 1 567 ? -19.272 18.635 7.810 1.00 54.97 567 ASP A C 1
ATOM 4527 O O . ASP A 1 567 ? -18.765 18.709 8.935 1.00 54.97 567 ASP A O 1
ATOM 4531 N N . THR A 1 568 ? -19.764 17.481 7.351 1.00 54.16 568 THR A N 1
ATOM 4532 C CA . THR A 1 568 ? -19.738 16.202 8.066 1.00 54.16 568 THR A CA 1
ATOM 4533 C C . THR A 1 568 ? -18.376 15.508 8.087 1.00 54.16 568 THR A C 1
ATOM 4535 O O . THR A 1 568 ? -18.134 14.730 9.014 1.00 54.16 568 THR A O 1
ATOM 4538 N N . GLU A 1 569 ? -17.494 15.771 7.123 1.00 55.41 569 GLU A N 1
ATOM 4539 C CA . GLU A 1 569 ? -16.113 15.259 7.083 1.00 55.41 569 GLU A CA 1
ATOM 4540 C C . GLU A 1 569 ? -15.156 16.151 7.886 1.00 55.41 569 GLU A C 1
ATOM 4542 O O . GLU A 1 569 ? -14.184 15.673 8.474 1.00 55.41 569 GLU A O 1
ATOM 4547 N N . ILE A 1 570 ? -15.472 17.447 7.979 1.00 53.09 570 ILE A N 1
ATOM 4548 C CA . ILE A 1 570 ? -14.699 18.449 8.729 1.00 53.09 570 ILE A CA 1
ATOM 4549 C C . ILE A 1 570 ? -14.876 18.287 10.250 1.00 53.09 570 ILE A C 1
ATOM 4551 O O . ILE A 1 570 ? -13.961 18.578 11.030 1.00 53.09 570 ILE A O 1
ATOM 4555 N N . GLN A 1 571 ? -16.031 17.800 10.711 1.00 50.59 571 GLN A N 1
ATOM 4556 C CA . GLN A 1 571 ? -16.244 17.512 12.129 1.00 50.59 571 GLN A CA 1
ATOM 4557 C C . GLN A 1 571 ? -15.527 16.220 12.536 1.00 50.59 571 GLN A C 1
ATOM 4559 O O . GLN A 1 571 ? -16.025 15.115 12.307 1.00 50.59 571 GLN A O 1
ATOM 4564 N N . SER A 1 572 ? -14.370 16.364 13.194 1.00 60.25 572 SER A N 1
ATOM 4565 C CA . SER A 1 572 ? -13.669 15.228 13.799 1.00 60.25 572 SER A CA 1
ATOM 4566 C C . SER A 1 572 ? -14.607 14.447 14.726 1.00 60.25 572 SER A C 1
ATOM 4568 O O . SER A 1 572 ? -15.483 15.030 15.371 1.00 60.25 572 SER A O 1
ATOM 4570 N N . SER A 1 573 ? -14.409 13.127 14.810 1.00 51.72 573 SER A N 1
ATOM 4571 C CA . SER A 1 573 ? -15.195 12.222 15.667 1.00 51.72 573 SER A CA 1
ATOM 4572 C C . SER A 1 573 ? -15.411 12.790 17.081 1.00 51.72 573 SER A C 1
ATOM 4574 O O . SER A 1 573 ? -16.522 12.791 17.604 1.00 51.72 573 SER A O 1
ATOM 4576 N N . HIS A 1 574 ? -14.384 13.440 17.638 1.00 48.06 574 HIS A N 1
ATOM 4577 C CA . HIS A 1 574 ? -14.432 14.069 18.956 1.00 48.06 574 HIS A CA 1
ATOM 4578 C C . HIS A 1 574 ? -15.351 15.294 19.062 1.00 48.06 574 HIS A C 1
ATOM 4580 O O . HIS A 1 574 ? -15.910 15.528 20.127 1.00 48.06 574 HIS A O 1
ATOM 4586 N N . LEU A 1 575 ? -15.540 16.085 18.000 1.00 55.91 575 LEU A N 1
ATOM 4587 C CA . LEU A 1 575 ? -16.522 17.180 17.993 1.00 55.91 575 LEU A CA 1
ATOM 4588 C C . LEU A 1 575 ? -17.955 16.640 17.908 1.00 55.91 575 LEU A C 1
ATOM 4590 O O . LEU A 1 575 ? -18.830 17.159 18.597 1.00 55.91 575 LEU A O 1
ATOM 4594 N N . LYS A 1 576 ? -18.172 15.552 17.156 1.00 58.59 576 LYS A N 1
ATOM 4595 C CA . LYS A 1 576 ? -19.465 14.848 17.107 1.00 58.59 576 LYS A CA 1
ATOM 4596 C C . LYS A 1 576 ? -19.815 14.218 18.457 1.00 58.59 576 LYS A C 1
ATOM 4598 O O . LYS A 1 576 ? -20.960 14.302 18.897 1.00 58.59 576 LYS A O 1
ATOM 4603 N N . GLU A 1 577 ? -18.836 13.632 19.141 1.00 55.16 577 GLU A N 1
ATOM 4604 C CA . GLU A 1 577 ? -18.989 13.133 20.513 1.00 55.16 577 GLU A CA 1
ATOM 4605 C C . GLU A 1 577 ? -19.228 14.268 21.518 1.00 55.16 577 GLU A C 1
ATOM 4607 O O . GLU A 1 577 ? -20.062 14.143 22.415 1.00 55.16 577 GLU A O 1
ATOM 4612 N N . LEU A 1 578 ? -18.554 15.409 21.358 1.00 58.56 578 LEU A N 1
ATOM 4613 C CA . LEU A 1 578 ? -18.727 16.566 22.239 1.00 58.56 578 LEU A CA 1
ATOM 4614 C C . LEU A 1 578 ? -20.108 17.218 22.068 1.00 58.56 578 LEU A C 1
ATOM 4616 O O . LEU A 1 578 ? -20.725 17.622 23.055 1.00 58.56 578 LEU A O 1
ATOM 4620 N N . ASP A 1 579 ? -20.637 17.277 20.847 1.00 63.91 579 ASP A N 1
ATOM 4621 C CA . ASP A 1 579 ? -21.996 17.766 20.608 1.00 63.91 579 ASP A CA 1
ATOM 4622 C C . ASP A 1 579 ? -23.058 16.750 21.054 1.00 63.91 579 ASP A C 1
ATOM 4624 O O . ASP A 1 579 ? -24.033 17.149 21.694 1.00 63.91 579 ASP A O 1
ATOM 4628 N N . LYS A 1 580 ? -22.841 15.439 20.864 1.00 70.75 580 LYS A N 1
ATOM 4629 C CA . LYS A 1 580 ? -23.704 14.398 21.456 1.00 70.75 580 LYS A CA 1
ATOM 4630 C C . LYS A 1 580 ? -23.759 14.515 22.979 1.00 70.75 580 LYS A C 1
ATOM 4632 O O . LYS A 1 580 ? -24.844 14.664 23.536 1.00 70.75 580 LYS A O 1
ATOM 4637 N N . THR A 1 581 ? -22.611 14.570 23.647 1.00 65.44 581 THR A N 1
ATOM 4638 C CA . THR A 1 581 ? -22.547 14.702 25.113 1.00 65.44 581 THR A CA 1
ATOM 4639 C C . THR A 1 581 ? -23.134 16.026 25.608 1.00 65.44 581 THR A C 1
ATOM 4641 O O . THR A 1 581 ? -23.797 16.050 26.644 1.00 65.44 581 THR A O 1
ATOM 4644 N N . LYS A 1 582 ? -23.001 17.131 24.859 1.00 71.12 582 LYS A N 1
ATOM 4645 C CA . LYS A 1 582 ? -23.721 18.383 25.162 1.00 71.12 582 LYS A CA 1
ATOM 4646 C C . LYS A 1 582 ? -25.233 18.246 25.035 1.00 71.12 582 LYS A C 1
ATOM 4648 O O . LYS A 1 582 ? -25.956 18.776 25.881 1.00 71.12 582 LYS A O 1
ATOM 4653 N N . THR A 1 583 ? -25.723 17.558 24.005 1.00 76.31 583 THR A N 1
ATOM 4654 C CA . THR A 1 583 ? -27.166 17.325 23.851 1.00 76.31 583 THR A CA 1
ATOM 4655 C C . THR A 1 583 ? -27.707 16.426 24.9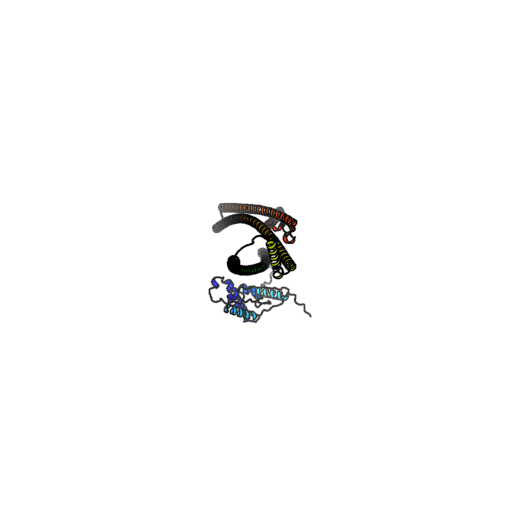61 1.00 76.31 583 THR A C 1
ATOM 4657 O O . THR A 1 583 ? -28.749 16.740 25.534 1.00 76.31 583 THR A O 1
ATOM 4660 N N . GLU A 1 584 ? -26.972 15.389 25.356 1.00 74.50 584 GLU A N 1
ATOM 4661 C CA . GLU A 1 584 ? -27.311 14.524 26.492 1.00 74.50 584 GLU A CA 1
ATOM 4662 C C . GLU A 1 584 ? -27.288 15.289 27.821 1.00 74.50 584 GLU A C 1
ATOM 4664 O O . GLU A 1 584 ? -28.230 15.183 28.604 1.00 74.50 584 GLU A O 1
ATOM 4669 N N . LEU A 1 585 ? -26.293 16.155 28.039 1.00 78.69 585 LEU A N 1
ATOM 4670 C CA . LEU A 1 585 ? -26.229 17.033 29.211 1.00 78.69 585 LEU A CA 1
ATOM 4671 C C . LEU A 1 585 ? -27.422 18.000 29.268 1.00 78.69 585 LEU A C 1
ATOM 4673 O O . LEU A 1 585 ? -27.953 18.267 30.347 1.00 78.69 585 LEU A O 1
ATOM 4677 N N . SER A 1 586 ? -27.852 18.533 28.121 1.00 78.62 586 SER A N 1
ATOM 4678 C CA . SER A 1 586 ? -29.029 19.407 28.054 1.00 78.62 586 SER A CA 1
ATOM 4679 C C . SER A 1 586 ? -30.318 18.654 28.399 1.00 78.62 586 SER A C 1
ATOM 4681 O O . SER A 1 586 ? -31.115 19.161 29.186 1.00 78.62 586 SER A O 1
ATOM 4683 N N . LYS A 1 587 ? -30.469 17.413 27.913 1.00 80.44 587 LYS A N 1
ATOM 4684 C CA . LYS A 1 587 ? -31.609 16.539 28.225 1.00 80.44 587 LYS A CA 1
ATOM 4685 C C . LYS A 1 587 ? -31.644 16.168 29.706 1.00 80.44 587 LYS A C 1
ATOM 4687 O O . LYS A 1 587 ? -32.663 16.369 30.364 1.00 80.44 587 LYS A O 1
ATOM 4692 N N . ALA A 1 588 ? -30.508 15.755 30.263 1.00 74.56 588 ALA A N 1
ATOM 4693 C CA . ALA A 1 588 ? -30.389 15.439 31.684 1.00 74.56 588 ALA A CA 1
ATOM 4694 C C . ALA A 1 588 ? -30.696 16.655 32.579 1.00 74.56 588 ALA A C 1
ATOM 4696 O O . ALA A 1 588 ? -31.338 16.513 33.619 1.00 74.56 588 ALA A O 1
ATOM 4697 N N . LYS A 1 589 ? -30.301 17.873 32.171 1.00 82.12 589 LYS A N 1
ATOM 4698 C CA . LYS A 1 589 ? -30.689 19.108 32.876 1.00 82.12 589 LYS A CA 1
ATOM 4699 C C . LYS A 1 589 ? -32.196 19.350 32.832 1.00 82.12 589 LYS A C 1
ATOM 4701 O O . LYS A 1 589 ? -32.780 19.644 33.870 1.00 82.12 589 LYS A O 1
ATOM 4706 N N . THR A 1 590 ? -32.831 19.184 31.672 1.00 84.06 590 THR A N 1
ATOM 4707 C CA . THR A 1 590 ? -34.288 19.354 31.558 1.00 84.06 590 THR A CA 1
ATOM 4708 C C . THR A 1 590 ? -35.066 18.320 32.373 1.00 84.06 590 THR A C 1
ATOM 4710 O O . THR A 1 590 ? -36.066 18.662 33.002 1.00 84.06 590 THR A O 1
ATOM 4713 N N . GLU A 1 591 ? -34.584 17.079 32.439 1.00 80.25 591 GLU A N 1
ATOM 4714 C CA . GLU A 1 591 ? -35.174 16.027 33.273 1.00 80.25 591 GLU A CA 1
ATOM 4715 C C . GLU A 1 591 ? -34.995 16.324 34.766 1.00 80.25 591 GLU A C 1
ATOM 4717 O O . GLU A 1 591 ? -35.939 16.185 35.544 1.00 80.25 591 GLU A O 1
ATOM 4722 N N . LEU A 1 592 ? -33.819 16.812 35.169 1.00 80.31 592 LEU A N 1
ATOM 4723 C CA . LEU A 1 592 ? -33.556 17.219 36.548 1.00 80.31 592 LEU A CA 1
ATOM 4724 C C . LEU A 1 592 ? -34.469 18.373 36.988 1.00 80.31 592 LEU A C 1
ATOM 4726 O O . LEU A 1 592 ? -34.989 18.357 38.106 1.00 80.31 592 LEU A O 1
ATOM 4730 N N . ASP A 1 593 ? -34.688 19.361 36.124 1.00 82.56 593 ASP A N 1
ATOM 4731 C CA . ASP A 1 593 ? -35.579 20.485 36.417 1.00 82.56 593 ASP A CA 1
ATOM 4732 C C . ASP A 1 593 ? -37.054 20.047 36.457 1.00 82.56 593 ASP A C 1
ATOM 4734 O O . ASP A 1 593 ? -37.803 20.489 37.333 1.00 82.56 593 ASP A O 1
ATOM 4738 N N . ALA A 1 594 ? -37.460 19.093 35.612 1.00 81.56 594 ALA A N 1
ATOM 4739 C CA . ALA A 1 594 ? -38.788 18.478 35.672 1.00 81.56 594 ALA A CA 1
ATOM 4740 C C . ALA A 1 594 ? -39.013 17.683 36.974 1.00 81.56 594 ALA A C 1
ATOM 4742 O O . ALA A 1 594 ? -40.092 17.748 37.574 1.00 81.56 594 ALA A O 1
ATOM 4743 N N . VAL A 1 595 ? -37.993 16.965 37.453 1.00 78.62 595 VAL A N 1
ATOM 4744 C CA . VAL A 1 595 ? -38.042 16.249 38.737 1.00 78.62 595 VAL A CA 1
ATOM 4745 C C . VAL A 1 595 ? -38.108 17.231 39.908 1.00 78.62 595 VAL A C 1
ATOM 4747 O O . VAL A 1 595 ? -38.926 17.042 40.808 1.00 78.62 595 VAL A O 1
ATOM 4750 N N . LYS A 1 596 ? -37.328 18.319 39.887 1.00 77.19 596 LYS A N 1
ATOM 4751 C CA . LYS A 1 596 ? -37.407 19.374 40.915 1.00 77.19 596 LYS A CA 1
ATOM 4752 C C . LYS A 1 596 ? -38.785 20.030 40.968 1.00 77.19 596 LYS A C 1
ATOM 4754 O O . LYS A 1 596 ? -39.298 20.261 42.061 1.00 77.19 596 LYS A O 1
ATOM 4759 N N . LEU A 1 597 ? -39.403 20.283 39.814 1.00 78.25 597 LEU A N 1
ATOM 4760 C CA . LEU A 1 597 ? -40.779 20.779 39.731 1.00 78.25 597 LEU A CA 1
ATOM 4761 C C . LEU A 1 597 ? -41.771 19.798 40.368 1.00 78.25 597 LEU A C 1
ATOM 4763 O O . LEU A 1 597 ? -42.575 20.222 41.194 1.00 78.25 597 LEU A O 1
ATOM 4767 N N . ARG A 1 598 ? -41.658 18.495 40.071 1.00 74.56 598 ARG A N 1
ATOM 4768 C CA . ARG A 1 598 ? -42.497 17.442 40.677 1.00 74.56 598 ARG A CA 1
ATOM 4769 C C . ARG A 1 598 ? -42.334 17.337 42.193 1.00 74.56 598 ARG A C 1
ATOM 4771 O O . ARG A 1 598 ? -43.325 17.177 42.910 1.00 74.56 598 ARG A O 1
ATOM 4778 N N . VAL A 1 599 ? -41.104 17.435 42.689 1.00 73.19 599 VAL A N 1
ATOM 4779 C CA . VAL A 1 599 ? -40.815 17.396 44.129 1.00 73.19 599 VAL A CA 1
ATOM 4780 C C . VAL A 1 599 ? -41.384 18.637 44.818 1.00 73.19 599 VAL A C 1
ATOM 4782 O O . VAL A 1 599 ? -42.086 18.496 45.816 1.00 73.19 599 VAL A O 1
ATOM 4785 N N . ASN A 1 600 ? -41.197 19.831 44.251 1.00 69.50 600 ASN A N 1
ATOM 4786 C CA . ASN A 1 600 ? -41.752 21.065 44.813 1.00 69.50 600 ASN A CA 1
ATOM 4787 C C . ASN A 1 600 ? -43.288 21.073 44.814 1.00 69.50 600 ASN A C 1
ATOM 4789 O O . ASN A 1 600 ? -43.888 21.500 45.797 1.00 69.50 600 ASN A O 1
ATOM 4793 N N . SER A 1 601 ? -43.944 20.535 43.780 1.00 64.25 601 SER A N 1
ATOM 4794 C CA . SER A 1 601 ? -45.407 20.378 43.781 1.00 64.25 601 SER A CA 1
ATOM 4795 C C . SER A 1 601 ? -45.907 19.356 44.811 1.00 64.25 601 SER A C 1
ATOM 4797 O O . SER A 1 601 ? -47.001 19.514 45.341 1.00 64.25 601 SER A O 1
ATOM 4799 N N . SER A 1 602 ? -45.097 18.347 45.145 1.00 56.59 602 SER A N 1
ATOM 4800 C CA . SER A 1 602 ? -45.441 17.335 46.157 1.00 56.59 602 SER A CA 1
ATOM 4801 C C . SER A 1 602 ? -45.283 17.853 47.594 1.00 56.59 602 SER A C 1
ATOM 4803 O O . SER A 1 602 ? -45.932 17.345 48.504 1.00 56.59 602 SER A O 1
ATOM 4805 N N . VAL A 1 603 ? -44.438 18.868 47.803 1.00 55.53 603 VAL A N 1
ATOM 4806 C CA . VAL A 1 603 ? -44.226 19.525 49.106 1.00 55.53 603 VAL A CA 1
ATOM 4807 C C . VAL A 1 603 ? -45.311 20.567 49.410 1.00 55.53 603 VAL A C 1
ATOM 4809 O O . VAL A 1 603 ? -45.531 20.874 50.570 1.00 55.53 603 VAL A O 1
ATOM 4812 N N . ILE A 1 604 ? -46.029 21.069 48.399 1.00 53.22 604 ILE A N 1
ATOM 4813 C CA . ILE A 1 604 ? -47.144 22.025 48.569 1.00 53.22 604 ILE A CA 1
ATOM 4814 C C . ILE A 1 604 ? -48.490 21.307 48.833 1.00 53.22 604 ILE A C 1
ATOM 4816 O O . ILE A 1 604 ? -49.447 21.927 49.283 1.00 53.22 604 ILE A O 1
ATOM 4820 N N . GLN A 1 605 ? -48.576 19.995 48.574 1.00 47.91 605 GLN A N 1
ATOM 4821 C CA . GLN A 1 605 ? -49.769 19.164 48.827 1.00 47.91 605 GLN A CA 1
ATOM 4822 C C . GLN A 1 605 ? -49.756 18.413 50.174 1.00 47.91 605 GLN A C 1
ATOM 4824 O O . GLN A 1 605 ? -50.674 17.637 50.447 1.00 47.91 605 GLN A O 1
ATOM 4829 N N . LYS A 1 606 ? -48.746 18.640 51.016 1.00 41.72 606 LYS A N 1
ATOM 4830 C CA . LYS A 1 606 ? -48.725 18.254 52.434 1.00 41.72 606 LYS A CA 1
ATOM 4831 C C . LYS A 1 606 ? -48.706 19.512 53.281 1.00 41.72 606 LYS A C 1
ATOM 4833 O O . LYS A 1 606 ? -49.303 19.457 54.377 1.00 41.72 606 LYS A O 1
#

Secondary structure (DSSP, 8-state):
----PPPP--------PPPPGGGGT-TTSSGGGTS-HHHHHHHHHHHHHHHHHHH--STT-----TT-HHHHHTTTTTTSSS---------TT--HHHHHHHHHHHHHHHHPPP------HHHHHHHHHHHHHHHHHHH----------------TTTHHHHHHHHHHHHHHHHHHHHHHHHHHHHHHHHHHHHHHHHHHHHHHHHHHHHHHHHHHHHHHHHHHHHHHHHHHHHHHHHHHHHHHHHHHHHHHHHHHHHHHHHHHHHHHHHHHHHHHHHHHHHHHHHHHHHHHHHHHHHHHHHHHHHHHHHHHHHHHHHHHHHHHHHHHHS--------HHHHHHHHHHHHHHHHTT---TTTTS--HHHHHHHHHHHHHHHHHHHHHHHHHHHHHHHHHHHHHHHHHHHHHHHHHHHHHHHHHHHHHHHHHHHHHHHHHHHHHHHHHHHHHHHHHHHHHHHHHHHHHHHHHHHHHHHHT-SSPPPHHHHHHHHHHHHHHHHHHHHHHHHHHHHHHHHHHHHHHHHHHHHHHHHHHHHHHHHHHHHHHTTT--TTTS-S-GGGGPPPHHHHS-HHHHHHHHHHHHHHHHHHHHHHHHHHHHHHHH--

Organism: Lymnaea stagnalis (NCBI:txid6523)

pLDDT: mean 78.14, std 15.65, range [28.33, 95.56]

Radius of gyration: 64.42 Å; chains: 1; bounding box: 162×76×200 Å

Sequence (606 aa):
SVGGNPQPYKSRFTVVELPGLEKLAEQSGYSALWEGPQLSQALVALNQVVTSLAQHSYPDRVIDYGKSILTRLLQEELGGNCHTRALICLKPESSGDTVTAILKFCNNLAQVKNFPIVNDTFAQGLLTQSRAKFLAAKLGGVSHTMSSTAPYGPDMGSDIRRLQTENLVLKDQNERLQLRLDQLSNKFGHVASTKTDLSQQLLLSEEEKLKVSQSLVEMQIENNKIKEETEATNFELTNKIIMLENQLTEAQNAGDRHKRSAKAAKERLREMEADRKDLADEYVVLKTNYLALTNEHKRECSRNENLAIELLNLVNNKAALMRQVLILTNGDPSTADDPTAEIARIRAIIQQNTSGKIKADEILGSQRDRELIEDRLFASKRKFESEINRLKNDYGDDNRKYESRMNSIMKELADTRVLARERGQKISELNAKLITLRGEKEFVETQTNRLQHKVKDLGEDFRARLVKYVEDIAEYVDKGSGVPGQQQQKKMREYVDNMLKDIRRSHKEREDQLSQAAQAFRKRLQNIVNKYEQVLIAYRNLRQTCEARGFDRTDLGPDEYDLKLDDTEIQSSHLKELDKTKTELSKAKTELDAVKLRVNSSVIQK